Protein AF-0000000065910113 (afdb_homodimer)

pLDDT: mean 93.14, std 10.07, range [39.62, 98.88]

Radius of gyration: 25.5 Å; Cα contacts (8 Å, |Δi|>4): 1098; chains: 2; bounding box: 51×85×48 Å

Nearest PDB structures (foldseek):
  3lnl-assembly1_A  TM=8.490E-01  e=5.528E-24  Staphylococcus aureus subsp. aureus N315
  2gx8-assembly1_B  TM=8.467E-01  e=4.457E-21  Bacillus cereus ATCC 14579
  2gx8-assembly1_C-2  TM=8.387E-01  e=1.248E-20  Bacillus cereus ATCC 14579
  2fyw-assembly1_A  TM=8.613E-01  e=2.881E-20  Streptococcus pneumoniae TIGR4
  3wse-assembly1_A  TM=8.024E-01  e=9.922E-19  Methanocaldococcus jannaschii DSM 2661

InterPro domains:
  IPR002678 DUF34/NIF3 [PF01784] (7-249)
  IPR002678 DUF34/NIF3 [PTHR13799] (7-249)
  IPR036069 DUF34/NIF3 superfamily [SSF102705] (7-246)

Organism: Ureaplasma parvum serovar 3 (strain ATCC 700970) (NCBI:txid273119)

Solvent-accessible surface area (backbone atoms only — not comparable to full-atom values): 28229 Å² total; per-residue (Å²): 126,64,91,83,68,43,34,65,64,57,54,48,57,60,52,35,73,66,30,40,67,85,59,28,55,87,90,56,66,66,44,80,39,67,74,66,85,44,66,58,66,16,36,26,28,22,41,53,85,44,71,69,45,53,50,49,19,59,74,62,54,22,37,30,39,40,22,31,47,58,85,58,48,82,86,60,70,47,96,83,52,94,71,80,60,57,61,69,57,52,49,52,37,58,74,62,55,33,20,37,36,23,44,32,52,14,29,31,42,25,89,76,11,49,18,44,49,52,40,55,74,71,59,44,39,82,73,41,69,38,87,91,43,45,44,36,22,36,27,27,48,92,58,58,42,33,66,70,56,53,49,52,49,49,31,63,78,41,66,26,93,43,32,40,32,41,76,80,61,90,51,51,67,54,35,38,39,36,34,29,21,65,40,74,33,65,92,48,43,66,60,48,38,70,75,64,64,43,55,31,38,38,25,11,61,75,42,66,66,53,52,53,50,29,57,76,70,67,49,33,39,34,28,47,33,52,65,38,58,46,56,54,35,57,52,52,50,52,54,46,24,64,74,68,74,46,59,87,45,58,43,80,43,78,81,78,76,71,68,46,78,88,128,64,88,84,67,42,34,65,65,56,54,48,57,59,53,34,74,66,30,40,66,85,60,29,54,87,90,57,65,66,44,80,40,66,75,67,86,43,68,56,66,15,38,26,28,21,39,54,84,44,70,68,45,54,50,49,20,59,75,64,55,21,37,30,39,40,22,31,46,58,84,57,48,83,86,60,70,46,96,84,53,94,70,80,60,57,61,69,58,52,50,52,38,57,76,64,54,32,19,36,36,22,45,31,53,14,29,32,41,23,89,77,10,50,18,44,49,51,41,55,74,70,59,45,37,82,72,43,66,38,87,90,43,45,46,36,23,35,27,26,49,89,58,57,41,30,66,68,56,53,49,52,49,48,31,63,77,43,66,26,93,44,32,39,31,42,76,77,61,88,52,49,68,55,37,38,41,36,34,27,21,65,40,74,34,68,90,49,42,66,61,49,37,70,75,62,62,44,55,31,39,38,26,11,59,73,43,67,68,53,53,52,49,29,56,77,69,66,49,32,40,35,29,46,32,50,65,37,56,45,54,54,35,56,53,52,50,52,55,46,24,63,73,68,73,45,61,87,45,60,41,80,43,79,80,79,78,72,66,46,78,87

Secondary structure (DSSP, 8-state):
--GGG-BHHHHHHHHHTTS-GGGS-TTS--EEES----B---EEEESS--HHHHHHHHHTT--EEEESS----GGG--SS------HHHHHHHHHTT-EEEE-SHHHHHSTTSHHHHHHHHHT-EEEEE-SS-TT-EEEEEEEEE-HHHHHHHHHHHHT-S--EE---SSGGG-EEEEEE--SS-GGGHHHHHHHH--SEEEE----HHHHHHHHHTT--EEE--GGGGGHHHHHHHHHHHHHHSS-TTEEE-------EE-/--GGG-BHHHHHHHHHTTS-GGGS-TTS--EEES----B---EEEESS--HHHHHHHHHTT--EEEESS----GGG--SS------HHHHHHHHHTT-EEEE-SHHHHHSTTSHHHHHHHHHT-EEEEE-SS-TT-EEEEEEEEE-HHHHHHHHHHHHT-S--EE---SSGGG-EEEEEE--SS-GGGHHHHHHHH--SEEEE----HHHHHHHHHTT--EEE--GGGGGHHHHHHHHHHHHHHSS-TTEEE-------EE-

Structure (mmCIF, N/CA/C/O backbone):
data_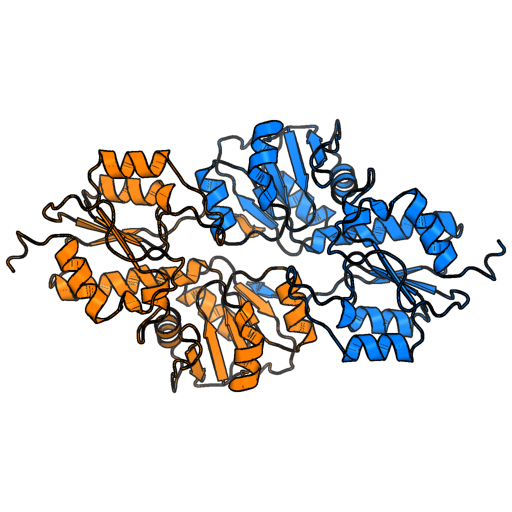AF-0000000065910113-model_v1
#
loop_
_entity.id
_entity.type
_entity.pdbx_description
1 polymer 'GTP cyclohydrolase 1 type 2 homolog'
#
loop_
_atom_site.group_PDB
_atom_site.id
_atom_site.type_symbol
_atom_site.label_atom_id
_atom_site.label_alt_id
_atom_site.label_comp_id
_atom_site.label_asym_id
_atom_site.label_entity_id
_atom_site.label_seq_id
_atom_site.pdbx_PDB_ins_code
_atom_site.Cartn_x
_atom_site.Cartn_y
_atom_site.Cartn_z
_atom_site.occupancy
_atom_site.B_iso_or_equiv
_atom_site.auth_seq_id
_atom_site.auth_comp_id
_atom_site.auth_asym_id
_atom_site.auth_atom_id
_atom_site.pdbx_PDB_model_num
ATOM 1 N N . MET A 1 1 ? -0.15 43.719 14.203 1 39.62 1 MET A N 1
ATOM 2 C CA . MET A 1 1 ? -1.562 43.5 13.891 1 39.62 1 MET A CA 1
ATOM 3 C C . MET A 1 1 ? -2.338 43.062 15.117 1 39.62 1 MET A C 1
ATOM 5 O O . MET A 1 1 ? -1.87 42.188 15.859 1 39.62 1 MET A O 1
ATOM 9 N N . LYS A 1 2 ? -3.107 43.781 15.656 1 47.75 2 LYS A N 1
ATOM 10 C CA . LYS A 1 2 ? -3.869 43.438 16.859 1 47.75 2 LYS A CA 1
ATOM 11 C C . LYS A 1 2 ? -4.516 42.062 16.719 1 47.75 2 LYS A C 1
ATOM 13 O O . LYS A 1 2 ? -4.969 41.688 15.633 1 47.75 2 LYS A O 1
ATOM 18 N N . LYS A 1 3 ? -4.246 41.062 17.719 1 56.72 3 LYS A N 1
ATOM 19 C CA . LYS A 1 3 ? -4.793 39.719 17.75 1 56.72 3 LYS A CA 1
ATOM 20 C C . LYS A 1 3 ? -6.191 39.656 17.141 1 56.72 3 LYS A C 1
ATOM 22 O O . LYS A 1 3 ? -6.582 38.656 16.547 1 56.72 3 LYS A O 1
ATOM 27 N N . MET A 1 4 ? -6.82 40.938 17.016 1 66.44 4 MET A N 1
ATOM 28 C CA . MET A 1 4 ? -8.266 41.062 16.844 1 66.44 4 MET A CA 1
ATOM 29 C C . MET A 1 4 ? -8.641 41.125 15.367 1 66.44 4 MET A C 1
ATOM 31 O O . MET A 1 4 ? -9.797 40.938 15 1 66.44 4 MET A O 1
ATOM 35 N N . ASP A 1 5 ? -7.598 41.156 14.352 1 87.88 5 ASP A N 1
ATOM 36 C CA . ASP A 1 5 ? -8.031 41.312 12.969 1 87.88 5 ASP A CA 1
ATOM 37 C C . ASP A 1 5 ? -7.277 40.375 12.031 1 87.88 5 ASP A C 1
ATOM 39 O O . ASP A 1 5 ? -7.09 40.688 10.859 1 87.88 5 ASP A O 1
ATOM 43 N N . ILE A 1 6 ? -6.914 39.25 12.562 1 96.12 6 ILE A N 1
ATOM 44 C CA . ILE A 1 6 ? -6.121 38.344 11.766 1 96.12 6 ILE A CA 1
ATOM 45 C C . ILE A 1 6 ? -7.027 37.562 10.805 1 96.12 6 ILE A C 1
ATOM 47 O O . ILE A 1 6 ? -8.055 37.031 11.219 1 96.12 6 ILE A O 1
ATOM 51 N N . LYS A 1 7 ? -6.586 37.531 9.484 1 97.94 7 LYS A N 1
ATOM 52 C CA . LYS A 1 7 ? -7.309 36.781 8.461 1 97.94 7 LYS A CA 1
ATOM 53 C C . LYS A 1 7 ? -6.52 35.531 8.023 1 97.94 7 LYS A C 1
ATOM 55 O O . LYS A 1 7 ? -5.344 35.406 8.359 1 97.94 7 LYS A O 1
ATOM 60 N N . ALA A 1 8 ? -7.207 34.656 7.262 1 98.44 8 ALA A N 1
ATOM 61 C CA . ALA A 1 8 ? -6.555 33.438 6.789 1 98.44 8 ALA A CA 1
ATOM 62 C C . ALA A 1 8 ? -5.328 33.781 5.945 1 98.44 8 ALA A C 1
ATOM 64 O O . ALA A 1 8 ? -4.301 33.094 6.043 1 98.44 8 ALA A O 1
ATOM 65 N N . GLN A 1 9 ? -5.426 34.812 5.184 1 98.25 9 GLN A N 1
ATOM 66 C CA . GLN A 1 9 ? -4.32 35.219 4.324 1 98.25 9 GLN A CA 1
ATOM 67 C C . GLN A 1 9 ? -3.098 35.625 5.148 1 98.25 9 GLN A C 1
ATOM 69 O O . GLN A 1 9 ? -1.96 35.375 4.738 1 98.25 9 GLN A O 1
ATOM 74 N N . ASP A 1 10 ? -3.332 36.219 6.203 1 98.06 10 ASP A N 1
ATOM 75 C CA . ASP A 1 10 ? -2.234 36.625 7.086 1 98.06 10 ASP A CA 1
ATOM 76 C C . ASP A 1 10 ? -1.493 35.375 7.605 1 98.06 10 ASP A C 1
ATOM 78 O O . ASP A 1 10 ? -0.262 35.375 7.66 1 98.06 10 ASP A O 1
ATOM 82 N N . ILE A 1 11 ? -2.262 34.406 7.992 1 98.31 11 ILE A N 1
ATOM 83 C CA . ILE A 1 11 ? -1.695 33.156 8.5 1 98.31 11 ILE A CA 1
ATOM 84 C C . ILE A 1 11 ? -0.92 32.438 7.395 1 98.31 11 ILE A C 1
ATOM 86 O O . ILE A 1 11 ? 0.2 31.984 7.613 1 98.31 11 ILE A O 1
ATOM 90 N N . LEU A 1 12 ? -1.482 32.438 6.219 1 98.69 12 LEU A N 1
ATOM 91 C CA . LEU A 1 12 ? -0.793 31.859 5.082 1 98.69 12 LEU A CA 1
ATOM 92 C C . LEU A 1 12 ? 0.524 32.562 4.801 1 98.69 12 LEU A C 1
ATOM 94 O O . LEU A 1 12 ? 1.55 31.922 4.57 1 98.69 12 LEU A O 1
ATOM 98 N N . ASN A 1 13 ? 0.485 33.875 4.809 1 98.12 13 ASN A N 1
ATOM 99 C CA . ASN A 1 13 ? 1.687 34.656 4.562 1 98.12 13 ASN A CA 1
ATOM 100 C C . ASN A 1 13 ? 2.785 34.344 5.57 1 98.12 13 ASN A C 1
ATOM 102 O O . ASN A 1 13 ? 3.959 34.25 5.207 1 98.12 13 ASN A O 1
ATOM 106 N N . PHE A 1 14 ? 2.385 34.188 6.73 1 98.19 14 PHE A N 1
ATOM 107 C CA . PHE A 1 14 ? 3.342 33.844 7.777 1 98.19 14 PHE A CA 1
ATOM 108 C C . PHE A 1 14 ? 3.951 32.469 7.531 1 98.19 14 PHE A C 1
ATOM 110 O O . PHE A 1 14 ? 5.176 32.312 7.555 1 98.19 14 PHE A O 1
ATOM 117 N N . LEU A 1 15 ? 3.131 31.469 7.27 1 98.56 15 LEU A N 1
ATOM 118 C CA . LEU A 1 15 ? 3.578 30.094 7.102 1 98.56 15 LEU A CA 1
ATOM 119 C C . LEU A 1 15 ? 4.441 29.953 5.855 1 98.56 15 LEU A C 1
ATOM 121 O O . LEU A 1 15 ? 5.402 29.172 5.844 1 98.56 15 LEU A O 1
ATOM 125 N N . THR A 1 16 ? 4.164 30.688 4.82 1 97.75 16 THR A N 1
ATOM 126 C CA . THR A 1 16 ? 4.816 30.484 3.531 1 97.75 16 THR A CA 1
ATOM 127 C C . THR A 1 16 ? 6.199 31.141 3.518 1 97.75 16 THR A C 1
ATOM 129 O O . THR A 1 16 ? 6.977 30.922 2.582 1 97.75 16 THR A O 1
ATOM 132 N N . LYS A 1 17 ? 6.516 31.891 4.492 1 97.12 17 LYS A N 1
ATOM 133 C CA . LYS A 1 17 ? 7.902 32.312 4.66 1 97.12 17 LYS A CA 1
ATOM 134 C C . LYS A 1 17 ? 8.82 31.109 4.855 1 97.12 17 LYS A C 1
ATOM 136 O O . LYS A 1 17 ? 9.961 31.109 4.387 1 97.12 17 LYS A O 1
ATOM 141 N N . LYS A 1 18 ? 8.297 30.094 5.484 1 97 18 LYS A N 1
ATOM 142 C CA . LYS A 1 18 ? 9.07 28.875 5.734 1 97 18 LYS A CA 1
ATOM 143 C C . LYS A 1 18 ? 8.719 27.781 4.727 1 97 18 LYS A C 1
ATOM 145 O O . LYS A 1 18 ? 9.57 26.969 4.375 1 97 18 LYS A O 1
ATOM 150 N N . TYR A 1 19 ? 7.523 27.812 4.352 1 98.12 19 TYR A N 1
ATOM 151 C CA . TYR A 1 19 ? 7.031 26.781 3.436 1 98.12 19 TYR A CA 1
ATOM 152 C C . TYR A 1 19 ? 6.582 27.406 2.117 1 98.12 19 TYR A C 1
ATOM 154 O O . TYR A 1 19 ? 5.383 27.594 1.888 1 98.12 19 TYR A O 1
ATOM 162 N N . ASP A 1 20 ? 7.508 27.578 1.264 1 97.38 20 ASP A N 1
ATOM 163 C CA . ASP A 1 20 ? 7.34 28.281 -0.005 1 97.38 20 ASP A CA 1
ATOM 164 C C . ASP A 1 20 ? 6.438 27.5 -0.955 1 97.38 20 ASP A C 1
ATOM 166 O O . ASP A 1 20 ? 6.766 26.391 -1.348 1 97.38 20 ASP A O 1
ATOM 170 N N . LEU A 1 21 ? 5.371 28.141 -1.364 1 97.81 21 LEU A N 1
ATOM 171 C CA . LEU A 1 21 ? 4.391 27.469 -2.207 1 97.81 21 LEU A CA 1
ATOM 172 C C . LEU A 1 21 ? 4.977 27.156 -3.576 1 97.81 21 LEU A C 1
ATOM 174 O O . LEU A 1 21 ? 4.516 26.234 -4.25 1 97.81 21 LEU A O 1
ATOM 178 N N . SER A 1 22 ? 6.004 27.828 -3.988 1 96.69 22 SER A N 1
ATOM 179 C CA . SER A 1 22 ? 6.609 27.625 -5.301 1 96.69 22 SER A CA 1
ATOM 180 C C . SER A 1 22 ? 7.355 26.297 -5.371 1 96.69 22 SER A C 1
ATOM 182 O O . SER A 1 22 ? 7.691 25.828 -6.461 1 96.69 22 SER A O 1
ATOM 184 N N . LYS A 1 23 ? 7.609 25.672 -4.262 1 96 23 LYS A N 1
ATOM 185 C CA . LYS A 1 23 ? 8.336 24.406 -4.215 1 96 23 LYS A CA 1
ATOM 186 C C . LYS A 1 23 ? 7.387 23.234 -4.367 1 96 23 LYS A C 1
ATOM 188 O O . LYS A 1 23 ? 7.828 22.078 -4.453 1 96 23 LYS A O 1
ATOM 193 N N . ALA A 1 24 ? 6.102 23.562 -4.418 1 96.31 24 ALA A N 1
ATOM 194 C CA . ALA A 1 24 ? 5.102 22.5 -4.504 1 96.31 24 ALA A CA 1
ATOM 195 C C . ALA A 1 24 ? 5.109 21.844 -5.883 1 96.31 24 ALA A C 1
ATOM 197 O O . ALA A 1 24 ? 5.492 22.469 -6.871 1 96.31 24 ALA A O 1
ATOM 198 N N . GLU A 1 25 ? 4.727 20.578 -5.914 1 93.94 25 GLU A N 1
ATOM 199 C CA . GLU A 1 25 ? 4.512 19.938 -7.211 1 93.94 25 GLU A CA 1
ATOM 200 C C . GLU A 1 25 ? 3.404 20.641 -7.992 1 93.94 25 GLU A C 1
ATOM 202 O O . GLU A 1 25 ? 2.414 21.078 -7.41 1 93.94 25 GLU A O 1
ATOM 207 N N . ALA A 1 26 ? 3.453 20.547 -9.297 1 90.81 26 ALA A N 1
ATOM 208 C CA . ALA A 1 26 ? 2.539 21.281 -10.172 1 90.81 26 ALA A CA 1
ATOM 209 C C . ALA A 1 26 ? 1.121 20.719 -10.07 1 90.81 26 ALA A C 1
ATOM 211 O O . ALA A 1 26 ? 0.145 21.469 -10.156 1 90.81 26 ALA A O 1
ATOM 212 N N . TRP A 1 27 ? 0.998 19.438 -9.844 1 88.5 27 TRP A N 1
ATOM 213 C CA . TRP A 1 27 ? -0.311 18.797 -9.836 1 88.5 27 TRP A CA 1
ATOM 214 C C . TRP A 1 27 ? -1.017 19.016 -8.5 1 88.5 27 TRP A C 1
ATOM 216 O O . TRP A 1 27 ? -2.223 18.797 -8.383 1 88.5 27 TRP A O 1
ATOM 226 N N . ASP A 1 28 ? -0.278 19.484 -7.539 1 92.75 28 ASP A N 1
ATOM 227 C CA . ASP A 1 28 ? -0.718 19.484 -6.148 1 92.75 28 ASP A CA 1
ATOM 228 C C . ASP A 1 28 ? -1.526 20.734 -5.824 1 92.75 28 ASP A C 1
ATOM 230 O O . ASP A 1 28 ? -1.527 21.703 -6.598 1 92.75 28 ASP A O 1
ATOM 234 N N . LYS A 1 29 ? -2.252 20.672 -4.758 1 93.88 29 LYS A N 1
ATOM 235 C CA . LYS A 1 29 ? -3.094 21.781 -4.301 1 93.88 29 LYS A CA 1
ATOM 236 C C . LYS A 1 29 ? -2.592 22.328 -2.969 1 93.88 29 LYS A C 1
ATOM 238 O O . LYS A 1 29 ? -2.904 21.797 -1.907 1 93.88 29 LYS A O 1
ATOM 243 N N . ASN A 1 30 ? -1.844 23.406 -3.027 1 97.44 30 ASN A N 1
ATOM 244 C CA . ASN A 1 30 ? -1.301 24.109 -1.873 1 97.44 30 ASN A CA 1
ATOM 245 C C . ASN A 1 30 ? -1.806 25.547 -1.81 1 97.44 30 ASN A C 1
ATOM 247 O O . ASN A 1 30 ? -1.97 26.203 -2.842 1 97.44 30 ASN A O 1
ATOM 251 N N . GLY A 1 31 ? -2.025 26.062 -0.597 1 98.12 31 GLY A N 1
ATOM 252 C CA . GLY A 1 31 ? -2.418 27.453 -0.465 1 98.12 31 GLY A CA 1
ATOM 253 C C . GLY A 1 31 ? -3.762 27.641 0.215 1 98.12 31 GLY A C 1
ATOM 254 O O . GLY A 1 31 ? -4.16 26.812 1.045 1 98.12 31 GLY A O 1
ATOM 255 N N . LEU A 1 32 ? -4.316 28.812 -0.041 1 98.56 32 LEU A N 1
ATOM 256 C CA . LEU A 1 32 ? -5.559 29.219 0.597 1 98.56 32 LEU A CA 1
ATOM 257 C C . LEU A 1 32 ? -6.754 28.938 -0.306 1 98.56 32 LEU A C 1
ATOM 259 O O . LEU A 1 32 ? -6.75 29.297 -1.484 1 98.56 32 LEU A O 1
ATOM 263 N N . PHE A 1 33 ? -7.738 28.25 0.232 1 97.94 33 PHE A N 1
ATOM 264 C CA . PHE A 1 33 ? -8.945 27.891 -0.502 1 97.94 33 PHE A CA 1
ATOM 265 C C . PHE A 1 33 ? -10.188 28.219 0.313 1 97.94 33 PHE A C 1
ATOM 267 O O . PHE A 1 33 ? -10.148 28.234 1.545 1 97.94 33 PHE A O 1
ATOM 274 N N . PHE A 1 34 ? -11.297 28.453 -0.347 1 97.44 34 PHE A N 1
ATOM 275 C CA . PHE A 1 34 ? -12.562 28.828 0.275 1 97.44 34 PHE A CA 1
ATOM 276 C C . PHE A 1 34 ? -12.375 30 1.235 1 97.44 34 PHE A C 1
ATOM 278 O O . PHE A 1 34 ? -12.836 29.953 2.379 1 97.44 34 PHE A O 1
ATOM 285 N N . ASP A 1 35 ? -11.656 30.969 0.778 1 97.38 35 ASP A N 1
ATOM 286 C CA . ASP A 1 35 ? -11.336 32.125 1.619 1 97.38 35 ASP A CA 1
ATOM 287 C C . ASP A 1 35 ? -12.586 32.969 1.89 1 97.38 35 ASP A C 1
ATOM 289 O O . ASP A 1 35 ? -13.117 33.594 0.98 1 97.38 35 ASP A O 1
ATOM 293 N N . GLU A 1 36 ? -12.953 33.031 3.104 1 94.44 36 GLU A N 1
ATOM 294 C CA . GLU A 1 36 ? -14.156 33.781 3.484 1 94.44 36 GLU A CA 1
ATOM 295 C C . GLU A 1 36 ? -13.828 35.219 3.873 1 94.44 36 GLU A C 1
ATOM 297 O O . GLU A 1 36 ? -14.727 36 4.191 1 94.44 36 GLU A O 1
ATOM 302 N N . GLN A 1 37 ? -12.648 35.531 3.91 1 95.38 37 GLN A N 1
ATOM 303 C CA . GLN A 1 37 ? -12.164 36.875 4.176 1 95.38 37 GLN A CA 1
ATOM 304 C C . GLN A 1 37 ? -12.672 37.406 5.52 1 95.38 37 GLN A C 1
ATOM 306 O O . GLN A 1 37 ? -13.031 38.562 5.648 1 95.38 37 GLN A O 1
ATOM 311 N N . GLN A 1 38 ? -12.789 36.5 6.441 1 95.69 38 GLN A N 1
ATOM 312 C CA . GLN A 1 38 ? -13.25 36.844 7.777 1 95.69 38 GLN A CA 1
ATOM 313 C C . GLN A 1 38 ? -12.109 36.781 8.789 1 95.69 38 GLN A C 1
ATOM 315 O O . GLN A 1 38 ? -11.055 36.219 8.508 1 95.69 38 GLN A O 1
ATOM 320 N N . THR A 1 39 ? -12.422 37.5 9.891 1 97.31 39 THR A N 1
ATOM 321 C CA . THR A 1 39 ? -11.5 37.344 11.016 1 97.31 39 THR A CA 1
ATOM 322 C C . THR A 1 39 ? -11.508 35.906 11.531 1 97.31 39 THR A C 1
ATOM 324 O O . THR A 1 39 ? -12.562 35.312 11.656 1 97.31 39 THR A O 1
ATOM 327 N N . ILE A 1 40 ? -10.281 35.438 11.82 1 97.88 40 ILE A N 1
ATOM 328 C CA . ILE A 1 40 ? -10.164 34.031 12.266 1 97.88 40 ILE A CA 1
ATOM 329 C C . ILE A 1 40 ? -10.422 33.969 13.766 1 97.88 40 ILE A C 1
ATOM 331 O O . ILE A 1 40 ? -9.758 34.625 14.555 1 97.88 40 ILE A O 1
ATOM 335 N N . ASN A 1 41 ? -11.391 33.125 14.148 1 96.69 41 ASN A N 1
ATOM 336 C CA . ASN A 1 41 ? -11.68 32.875 15.555 1 96.69 41 ASN A CA 1
ATOM 337 C C . ASN A 1 41 ? -10.734 31.812 16.125 1 96.69 41 ASN A C 1
ATOM 339 O O . ASN A 1 41 ? -10 32.094 17.078 1 96.69 41 ASN A O 1
ATOM 343 N N . ASN A 1 42 ? -10.82 30.656 15.625 1 98.12 42 ASN A N 1
ATOM 344 C CA . ASN A 1 42 ? -9.969 29.531 15.992 1 98.12 42 ASN A CA 1
ATOM 345 C C . ASN A 1 42 ? -9.469 28.781 14.766 1 98.12 42 ASN A C 1
ATOM 347 O O . ASN A 1 42 ? -10.031 28.906 13.68 1 98.12 42 ASN A O 1
ATOM 351 N N . VAL A 1 43 ? -8.391 28.094 14.984 1 98.69 43 VAL A N 1
ATOM 352 C CA . VAL A 1 43 ? -7.758 27.312 13.93 1 98.69 43 VAL A CA 1
ATOM 353 C C . VAL A 1 43 ? -7.797 25.828 14.289 1 98.69 43 VAL A C 1
ATOM 355 O O . VAL A 1 43 ? -7.523 25.453 15.43 1 98.69 43 VAL A O 1
ATOM 358 N N . GLN A 1 44 ? -8.25 25.016 13.336 1 98.69 44 GLN A N 1
ATOM 359 C CA . GLN A 1 44 ? -8.164 23.562 13.453 1 98.69 44 GLN A CA 1
ATOM 360 C C . GLN A 1 44 ? -7.051 23 12.57 1 98.69 44 GLN A C 1
ATOM 362 O O . GLN A 1 44 ? -7.031 23.25 11.359 1 98.69 44 GLN A O 1
ATOM 367 N N . ILE A 1 45 ? -6.07 22.297 13.172 1 98.81 45 ILE A N 1
ATOM 368 C CA . ILE A 1 45 ? -4.934 21.75 12.453 1 98.81 45 ILE A CA 1
ATOM 369 C C . ILE A 1 45 ? -5.09 20.234 12.32 1 98.81 45 ILE A C 1
ATOM 371 O O . ILE A 1 45 ? -5.383 19.547 13.305 1 98.81 45 ILE A O 1
ATOM 375 N N . ALA A 1 46 ? -4.879 19.719 11.094 1 98.12 46 ALA A N 1
ATOM 376 C CA . ALA A 1 46 ? -5.137 18.297 10.859 1 98.12 46 ALA A CA 1
ATOM 377 C C . ALA A 1 46 ? -4.223 17.75 9.773 1 98.12 46 ALA A C 1
ATOM 379 O O . ALA A 1 46 ? -3.621 18.516 9.016 1 98.12 46 ALA A O 1
ATOM 380 N N . LEU A 1 47 ? -4.07 16.422 9.719 1 97.5 47 LEU A N 1
ATOM 381 C CA . LEU A 1 47 ? -3.365 15.758 8.633 1 97.5 47 LEU A CA 1
ATOM 382 C C . LEU A 1 47 ? -4.234 15.688 7.379 1 97.5 47 LEU A C 1
ATOM 384 O O . LEU A 1 47 ? -3.793 16.062 6.293 1 97.5 47 LEU A O 1
ATOM 388 N N . ASP A 1 48 ? -5.438 15.273 7.543 1 96.38 48 ASP A N 1
ATOM 389 C CA . ASP A 1 48 ? -6.438 15.117 6.492 1 96.38 48 ASP A CA 1
ATOM 390 C C . ASP A 1 48 ? -7.711 15.891 6.82 1 96.38 48 ASP A C 1
ATOM 392 O O . ASP A 1 48 ? -8.023 16.109 7.992 1 96.38 48 ASP A O 1
ATOM 396 N N . ILE A 1 49 ? -8.398 16.266 5.773 1 96.56 49 ILE A N 1
ATOM 397 C CA . ILE A 1 49 ? -9.719 16.875 5.969 1 96.56 49 ILE A CA 1
ATOM 398 C C . ILE A 1 49 ? -10.797 15.805 5.836 1 96.56 49 ILE A C 1
ATOM 400 O O . ILE A 1 49 ? -11.133 15.383 4.727 1 96.56 49 ILE A O 1
ATOM 404 N N . THR A 1 50 ? -11.281 15.398 6.969 1 94.94 50 THR A N 1
ATOM 405 C CA . THR A 1 50 ? -12.336 14.391 7.039 1 94.94 50 THR A CA 1
ATOM 406 C C . THR A 1 50 ? -13.594 14.969 7.684 1 94.94 50 THR A C 1
ATOM 408 O O . THR A 1 50 ? -13.578 16.094 8.188 1 94.94 50 THR A O 1
ATOM 411 N N . ASP A 1 51 ? -14.656 14.172 7.656 1 93.62 51 ASP A N 1
ATOM 412 C CA . ASP A 1 51 ? -15.883 14.586 8.336 1 93.62 51 ASP A CA 1
ATOM 413 C C . ASP A 1 51 ? -15.625 14.875 9.812 1 93.62 51 ASP A C 1
ATOM 415 O O . ASP A 1 51 ? -16.109 15.875 10.352 1 93.62 51 ASP A O 1
ATOM 419 N N . ASP A 1 52 ? -14.867 14.016 10.445 1 94 52 ASP A N 1
ATOM 420 C CA . ASP A 1 52 ? -14.555 14.188 11.859 1 94 52 ASP A CA 1
ATOM 421 C C . ASP A 1 52 ? -13.805 15.492 12.109 1 94 52 ASP A C 1
ATOM 423 O O . ASP A 1 52 ? -14.102 16.203 13.062 1 94 52 ASP A O 1
ATOM 427 N N . VAL A 1 53 ? -12.898 15.828 11.273 1 96.88 53 VAL A N 1
ATOM 428 C CA . VAL A 1 53 ? -12.094 17.047 11.422 1 96.88 53 VAL A CA 1
ATOM 429 C C . VAL A 1 53 ? -12.977 18.266 11.25 1 96.88 53 VAL A C 1
ATOM 431 O O . VAL A 1 53 ? -12.859 19.234 12.008 1 96.88 53 VAL A O 1
ATOM 434 N N . VAL A 1 54 ? -13.82 18.25 10.258 1 97.56 54 VAL A N 1
ATOM 435 C CA . VAL A 1 54 ? -14.711 19.375 10.016 1 97.56 54 VAL A CA 1
ATOM 436 C C . VAL A 1 54 ? -15.68 19.516 11.188 1 97.56 54 VAL A C 1
ATOM 438 O O . VAL A 1 54 ? -15.953 20.641 11.641 1 97.56 54 VAL A O 1
ATOM 441 N N . ASN A 1 55 ? -16.203 18.375 11.656 1 96.94 55 ASN A N 1
ATOM 442 C CA . ASN A 1 55 ? -17.047 18.422 12.844 1 96.94 55 ASN A CA 1
ATOM 443 C C . ASN A 1 55 ? -16.328 19.016 14.039 1 96.94 55 ASN A C 1
ATOM 445 O O . ASN A 1 55 ? -16.891 19.828 14.773 1 96.94 55 ASN A O 1
ATOM 449 N N . ASP A 1 56 ? -15.07 18.625 14.242 1 97.25 56 ASP A N 1
ATOM 450 C CA . ASP A 1 56 ? -14.25 19.219 15.305 1 97.25 56 ASP A CA 1
ATOM 451 C C . ASP A 1 56 ? -14.133 20.719 15.141 1 97.25 56 ASP A C 1
ATOM 453 O O . ASP A 1 56 ? -14.25 21.469 16.125 1 97.25 56 ASP A O 1
ATOM 457 N N . ALA A 1 57 ? -13.859 21.125 13.93 1 98.25 57 ALA A N 1
ATOM 458 C CA . ALA A 1 57 ? -13.719 22.547 13.656 1 98.25 57 ALA A CA 1
ATOM 459 C C . ALA A 1 57 ? -14.984 23.312 14.031 1 98.25 57 ALA A C 1
ATOM 461 O O . ALA A 1 57 ? -14.914 24.359 14.688 1 98.25 57 ALA A O 1
ATOM 462 N N . ILE A 1 58 ? -16.109 22.75 13.641 1 98.25 58 ILE A N 1
ATOM 463 C CA . ILE A 1 58 ? -17.391 23.375 13.922 1 98.25 58 ILE A CA 1
ATOM 464 C C . ILE A 1 58 ? -17.594 23.453 15.438 1 98.25 58 ILE A C 1
ATOM 466 O O . ILE A 1 58 ? -17.953 24.5 15.969 1 98.25 58 ILE A O 1
ATOM 470 N N . LEU A 1 59 ? -17.328 22.375 16.109 1 97.88 59 LEU A N 1
ATOM 471 C CA . LEU A 1 59 ? -17.516 22.297 17.547 1 97.88 59 LEU A CA 1
ATOM 472 C C . LEU A 1 59 ? -16.625 23.281 18.281 1 97.88 59 LEU A C 1
ATOM 474 O O . LEU A 1 59 ? -17.016 23.844 19.297 1 97.88 59 LEU A O 1
ATOM 478 N N . ASN A 1 60 ? -15.453 23.547 17.766 1 98.06 60 ASN A N 1
ATOM 479 C CA . ASN A 1 60 ? -14.461 24.406 18.406 1 98.06 60 ASN A CA 1
ATOM 480 C C . ASN A 1 60 ? -14.555 25.844 17.891 1 98.06 60 ASN A C 1
ATOM 482 O O . ASN A 1 60 ? -13.688 26.672 18.172 1 98.06 60 ASN A O 1
ATOM 486 N N . ASN A 1 61 ? -15.547 26.109 17.094 1 98.06 61 ASN A N 1
ATOM 487 C CA . ASN A 1 61 ? -15.742 27.422 16.5 1 98.06 61 ASN A CA 1
ATOM 488 C C . ASN A 1 61 ? -14.516 27.875 15.703 1 98.06 61 ASN A C 1
ATOM 490 O O . ASN A 1 61 ? -14.102 29.016 15.797 1 98.06 61 ASN A O 1
ATOM 494 N N . ALA A 1 62 ? -13.906 26.891 15.102 1 98.56 62 ALA A N 1
ATOM 495 C CA . ALA A 1 62 ? -12.781 27.172 14.203 1 98.56 62 ALA A CA 1
ATOM 496 C C . ALA A 1 62 ? -13.273 27.5 12.797 1 98.56 62 ALA A C 1
ATOM 498 O O . ALA A 1 62 ? -13.969 26.703 12.172 1 98.56 62 ALA A O 1
ATOM 499 N N . ASN A 1 63 ? -12.898 28.688 12.336 1 98.62 63 ASN A N 1
ATOM 500 C CA . ASN A 1 63 ? -13.305 29.062 10.984 1 98.62 63 ASN A CA 1
ATOM 501 C C . ASN A 1 63 ? -12.133 29.031 10.008 1 98.62 63 ASN A C 1
ATOM 503 O O . ASN A 1 63 ? -12.195 29.641 8.938 1 98.62 63 ASN A O 1
ATOM 507 N N . LEU A 1 64 ? -11.047 28.266 10.359 1 98.81 64 LEU A N 1
ATOM 508 C CA . LEU A 1 64 ? -9.906 27.922 9.516 1 98.81 64 LEU A CA 1
ATOM 509 C C . LEU A 1 64 ? -9.414 26.516 9.82 1 98.81 64 LEU A C 1
ATOM 511 O O . LEU A 1 64 ? -9.188 26.156 10.977 1 98.81 64 LEU A O 1
ATOM 515 N N . ILE A 1 65 ? -9.328 25.688 8.781 1 98.81 65 ILE A N 1
ATOM 516 C CA . ILE A 1 65 ? -8.648 24.406 8.883 1 98.81 65 ILE A CA 1
ATOM 517 C C . ILE A 1 65 ? -7.332 24.453 8.109 1 98.81 65 ILE A C 1
ATOM 519 O O . ILE A 1 65 ? -7.297 24.891 6.957 1 98.81 65 ILE A O 1
ATOM 523 N N . ILE A 1 66 ? -6.254 24.094 8.758 1 98.88 66 ILE A N 1
ATOM 524 C CA . ILE A 1 66 ? -4.961 23.906 8.109 1 98.88 66 ILE A CA 1
ATOM 525 C C . ILE A 1 66 ? -4.621 22.422 8.055 1 98.88 66 ILE A C 1
ATOM 527 O O . ILE A 1 66 ? -4.562 21.75 9.086 1 98.88 66 ILE A O 1
ATOM 531 N N . SER A 1 67 ? -4.445 21.922 6.852 1 98.62 67 SER A N 1
ATOM 532 C CA . SER A 1 67 ? -4.176 20.5 6.699 1 98.62 67 SER A CA 1
ATOM 533 C C . SER A 1 67 ? -2.926 20.25 5.859 1 98.62 67 SER A C 1
ATOM 535 O O . SER A 1 67 ? -2.535 21.109 5.062 1 98.62 67 SER A O 1
ATOM 537 N N . HIS A 1 68 ? -2.338 19.047 6.07 1 98.38 68 HIS A N 1
ATOM 538 C CA . HIS A 1 68 ? -1.247 18.609 5.203 1 98.38 68 HIS A CA 1
ATOM 539 C C . HIS A 1 68 ? -1.771 18.141 3.85 1 98.38 68 HIS A C 1
ATOM 541 O O . HIS A 1 68 ? -1.431 18.719 2.814 1 98.38 68 HIS A O 1
ATOM 547 N N . HIS A 1 69 ? -2.6 17.094 3.91 1 96.81 69 HIS A N 1
ATOM 548 C CA . HIS A 1 69 ? -3.184 16.609 2.666 1 96.81 69 HIS A CA 1
ATOM 549 C C . HIS A 1 69 ? -4.32 17.516 2.197 1 96.81 69 HIS A C 1
ATOM 551 O O . HIS A 1 69 ? -5.156 17.938 2.998 1 96.81 69 HIS A O 1
ATOM 557 N N . PRO A 1 70 ? -4.395 17.766 0.939 1 96.5 70 PRO A N 1
ATOM 558 C CA . PRO A 1 70 ? -5.402 18.703 0.424 1 96.5 70 PRO A CA 1
ATOM 559 C C . PRO A 1 70 ? -6.766 18.047 0.219 1 96.5 70 PRO A C 1
ATOM 561 O O . PRO A 1 70 ? -6.852 16.828 0.089 1 96.5 70 PRO A O 1
ATOM 564 N N . LEU A 1 71 ? -7.75 18.906 0.277 1 95.44 71 LEU A N 1
ATOM 565 C CA . LEU A 1 71 ? -9.086 18.547 -0.192 1 95.44 71 LEU A CA 1
ATOM 566 C C . LEU A 1 71 ? -9.258 18.891 -1.668 1 95.44 71 LEU A C 1
ATOM 568 O O . LEU A 1 71 ? -9.305 20.062 -2.033 1 95.44 71 LEU A O 1
ATOM 572 N N . PHE A 1 72 ? -9.367 17.891 -2.473 1 92.5 72 PHE A N 1
ATOM 573 C CA . PHE A 1 72 ? -9.523 18.125 -3.902 1 92.5 72 PHE A CA 1
ATOM 574 C C . PHE A 1 72 ? -11 18.328 -4.258 1 92.5 72 PHE A C 1
ATOM 576 O O . PHE A 1 72 ? -11.875 17.781 -3.592 1 92.5 72 PHE A O 1
ATOM 583 N N . THR A 1 73 ? -11.18 19.156 -5.289 1 91.56 73 THR A N 1
ATOM 584 C CA . THR A 1 73 ? -12.523 19.422 -5.801 1 91.56 73 THR A CA 1
ATOM 585 C C . THR A 1 73 ? -12.617 19.047 -7.277 1 91.56 73 THR A C 1
ATOM 587 O O . THR A 1 73 ? -11.633 18.625 -7.887 1 91.56 73 THR A O 1
ATOM 590 N N . ASN A 1 74 ? -13.781 19.156 -7.777 1 86.31 74 ASN A N 1
ATOM 591 C CA . ASN A 1 74 ? -14.008 18.859 -9.188 1 86.31 74 ASN A CA 1
ATOM 592 C C . ASN A 1 74 ? -13.156 19.75 -10.094 1 86.31 74 ASN A C 1
ATOM 594 O O . ASN A 1 74 ? -12.875 19.391 -11.234 1 86.31 74 ASN A O 1
ATOM 598 N N . GLN A 1 75 ? -12.719 20.781 -9.594 1 84.25 75 GLN A N 1
ATOM 599 C CA . GLN A 1 75 ? -11.938 21.734 -10.367 1 84.25 75 GLN A CA 1
ATOM 600 C C . GLN A 1 75 ? -10.477 21.297 -10.477 1 84.25 75 GLN A C 1
ATOM 602 O O . GLN A 1 75 ? -9.719 21.828 -11.289 1 84.25 75 GLN A O 1
ATOM 607 N N . ASP A 1 76 ? -10.219 20.266 -9.703 1 83.5 76 ASP A N 1
ATOM 608 C CA . ASP A 1 76 ? -8.82 19.844 -9.641 1 83.5 76 ASP A CA 1
ATOM 609 C C . ASP A 1 76 ? -8.578 18.609 -10.508 1 83.5 76 ASP A C 1
ATOM 611 O O . ASP A 1 76 ? -7.48 18.062 -10.516 1 83.5 76 ASP A O 1
ATOM 615 N N . SER A 1 77 ? -9.656 18.141 -11.125 1 70.44 77 SER A N 1
ATOM 616 C CA . SER A 1 77 ? -9.516 16.906 -11.891 1 70.44 77 SER A CA 1
ATOM 617 C C . SER A 1 77 ? -8.422 17.031 -12.945 1 70.44 77 SER A C 1
ATOM 619 O O . SER A 1 77 ? -8.328 18.047 -13.633 1 70.44 77 SER A O 1
ATOM 621 N N . ASN A 1 78 ? -7.465 16.172 -12.812 1 68 78 ASN A N 1
ATOM 622 C CA . ASN A 1 78 ? -6.441 16.094 -13.852 1 68 78 ASN A CA 1
ATOM 623 C C . ASN A 1 78 ? -6.059 14.648 -14.148 1 68 78 ASN A C 1
ATOM 625 O O . ASN A 1 78 ? -6.504 13.727 -13.461 1 68 78 ASN A O 1
ATOM 629 N N . ASP A 1 79 ? -5.48 14.445 -15.281 1 59.34 79 ASP A N 1
ATOM 630 C CA . ASP A 1 79 ? -5.145 13.125 -15.812 1 59.34 79 ASP A CA 1
ATOM 631 C C . ASP A 1 79 ? -4.18 12.391 -14.883 1 59.34 79 ASP A C 1
ATOM 633 O O . ASP A 1 79 ? -4.07 11.164 -14.945 1 59.34 79 ASP A O 1
ATOM 637 N N . GLU A 1 80 ? -3.586 13.094 -14.023 1 53.62 80 GLU A N 1
ATOM 638 C CA . GLU A 1 80 ? -2.484 12.484 -13.281 1 53.62 80 GLU A CA 1
ATOM 639 C C . GLU A 1 80 ? -2.988 11.789 -12.023 1 53.62 80 GLU A C 1
ATOM 641 O O . GLU A 1 80 ? -2.479 10.727 -11.648 1 53.62 80 GLU A O 1
ATOM 646 N N . VAL A 1 81 ? -3.973 12.516 -11.453 1 59.38 81 VAL A N 1
ATOM 647 C CA . VAL A 1 81 ? -4.34 11.914 -10.172 1 59.38 81 VAL A CA 1
ATOM 648 C C . VAL A 1 81 ? -5.859 11.781 -10.086 1 59.38 81 VAL A C 1
ATOM 650 O O . VAL A 1 81 ? -6.59 12.742 -10.344 1 59.38 81 VAL A O 1
ATOM 653 N N . ASN A 1 82 ? -6.293 10.531 -9.922 1 67.44 82 ASN A N 1
ATOM 654 C CA . ASN A 1 82 ? -7.703 10.289 -9.633 1 67.44 82 ASN A CA 1
ATOM 655 C C . ASN A 1 82 ? -7.984 10.344 -8.133 1 67.44 82 ASN A C 1
ATOM 657 O O . ASN A 1 82 ? -7.535 9.477 -7.383 1 67.44 82 ASN A O 1
ATOM 661 N N . TYR A 1 83 ? -8.414 11.578 -7.715 1 79.69 83 TYR A N 1
ATOM 662 C CA . TYR A 1 83 ? -8.719 11.75 -6.301 1 79.69 83 TYR A CA 1
ATOM 663 C C . TYR A 1 83 ? -10.227 11.695 -6.062 1 79.69 83 TYR A C 1
ATOM 665 O O . TYR A 1 83 ? -11.016 12.023 -6.949 1 79.69 83 TYR A O 1
ATOM 673 N N . PHE A 1 84 ? -10.539 11.273 -4.914 1 86.06 84 PHE A N 1
ATOM 674 C CA . PHE A 1 84 ? -11.93 11.281 -4.492 1 86.06 84 PHE A CA 1
ATOM 675 C C . PHE A 1 84 ? -12.383 12.688 -4.121 1 86.06 84 PHE A C 1
ATOM 677 O O . PHE A 1 84 ? -11.711 13.375 -3.348 1 86.06 84 PHE A O 1
ATOM 684 N N . VAL A 1 85 ? -13.461 13.109 -4.793 1 90.75 85 VAL A N 1
ATOM 685 C CA . VAL A 1 85 ? -14.062 14.398 -4.461 1 90.75 85 VAL A CA 1
ATOM 686 C C . VAL A 1 85 ? -15.258 14.188 -3.537 1 90.75 85 VAL A C 1
ATOM 688 O O . VAL A 1 85 ? -16.297 13.672 -3.959 1 90.75 85 VAL A O 1
ATOM 691 N N . ASN A 1 86 ? -15.148 14.617 -2.311 1 94.56 86 ASN A N 1
ATOM 692 C CA . ASN A 1 86 ? -16.219 14.508 -1.315 1 94.56 86 ASN A CA 1
ATOM 693 C C . ASN A 1 86 ? -17.125 15.734 -1.335 1 94.56 86 ASN A C 1
ATOM 695 O O . ASN A 1 86 ? -16.922 16.688 -0.583 1 94.56 86 ASN A O 1
ATOM 699 N N . ILE A 1 87 ? -18.172 15.656 -2.119 1 95.5 87 ILE A N 1
ATOM 700 C CA . ILE A 1 87 ? -19.062 16.781 -2.365 1 95.5 87 ILE A CA 1
ATOM 701 C C . ILE A 1 87 ? -19.766 17.188 -1.066 1 95.5 87 ILE A C 1
ATOM 703 O O . ILE A 1 87 ? -19.875 18.375 -0.758 1 95.5 87 ILE A O 1
ATOM 707 N N . ASP A 1 88 ? -20.219 16.203 -0.322 1 96.25 88 ASP A N 1
ATOM 708 C CA . ASP A 1 88 ? -20.906 16.469 0.931 1 96.25 88 ASP A CA 1
ATOM 709 C C . ASP A 1 88 ? -20.016 17.219 1.907 1 96.25 88 ASP A C 1
ATOM 711 O O . ASP A 1 88 ? -20.453 18.156 2.572 1 96.25 88 ASP A O 1
ATOM 715 N N . LEU A 1 89 ? -18.828 16.828 1.996 1 97.12 89 LEU A N 1
ATOM 716 C CA . LEU A 1 89 ? -17.859 17.469 2.887 1 97.12 89 LEU A CA 1
ATOM 717 C C . LEU A 1 89 ? -17.594 18.906 2.447 1 97.12 89 LEU A C 1
ATOM 719 O O . LEU A 1 89 ? -17.531 19.812 3.279 1 97.12 89 LEU A O 1
ATOM 723 N N . ILE A 1 90 ? -17.422 19.109 1.176 1 97.44 90 ILE A N 1
ATOM 724 C CA . ILE A 1 90 ? -17.188 20.422 0.615 1 97.44 90 ILE A CA 1
ATOM 725 C C . ILE A 1 90 ? -18.359 21.359 0.942 1 97.44 90 ILE A C 1
ATOM 727 O O . ILE A 1 90 ? -18.156 22.484 1.38 1 97.44 90 ILE A O 1
ATOM 731 N N . GLU A 1 91 ? -19.531 20.844 0.764 1 97.75 91 GLU A N 1
ATOM 732 C CA . GLU A 1 91 ? -20.719 21.641 1.054 1 97.75 91 GLU A CA 1
ATOM 733 C C . GLU A 1 91 ? -20.797 22 2.533 1 97.75 91 GLU A C 1
ATOM 735 O O . GLU A 1 91 ? -21.172 23.125 2.885 1 97.75 91 GLU A O 1
ATOM 740 N N . LYS A 1 92 ? -20.453 21.062 3.359 1 98.12 92 LYS A N 1
ATOM 741 C CA . LYS A 1 92 ? -20.453 21.312 4.801 1 98.12 92 LYS A CA 1
ATOM 742 C C . LYS A 1 92 ? -19.453 22.406 5.168 1 98.12 92 LYS A C 1
ATOM 744 O O . LYS A 1 92 ? -19.766 23.281 5.977 1 98.12 92 LYS A O 1
ATOM 749 N N . ILE A 1 93 ? -18.312 22.359 4.598 1 98.5 93 ILE A N 1
ATOM 750 C CA . ILE A 1 93 ? -17.266 23.344 4.836 1 98.5 93 ILE A CA 1
ATOM 751 C C . ILE A 1 93 ? -17.75 24.734 4.41 1 98.5 93 ILE A C 1
ATOM 753 O O . ILE A 1 93 ? -17.641 25.703 5.172 1 98.5 93 ILE A O 1
ATOM 757 N N . LYS A 1 94 ? -18.344 24.828 3.238 1 97.88 94 LYS A N 1
ATOM 758 C CA . LYS A 1 94 ? -18.828 26.094 2.697 1 97.88 94 LYS A CA 1
ATOM 759 C C . LYS A 1 94 ? -19.969 26.641 3.539 1 97.88 94 LYS A C 1
ATOM 761 O O . LYS A 1 94 ? -20 27.844 3.836 1 97.88 94 LYS A O 1
ATOM 766 N N . LYS A 1 95 ? -20.859 25.766 3.859 1 98.19 95 LYS A N 1
ATOM 767 C CA . LYS A 1 95 ? -22.031 26.156 4.652 1 98.19 95 LYS A CA 1
ATOM 768 C C . LYS A 1 95 ? -21.609 26.766 5.984 1 98.19 95 LYS A C 1
ATOM 770 O O . LYS A 1 95 ? -22.25 27.688 6.484 1 98.19 95 LYS A O 1
ATOM 775 N N . ASN A 1 96 ? -20.516 26.281 6.527 1 98.44 96 ASN A N 1
ATOM 776 C CA . ASN A 1 96 ? -20.062 26.75 7.832 1 98.44 96 ASN A CA 1
ATOM 777 C C . ASN A 1 96 ? -19 27.828 7.703 1 98.44 96 ASN A C 1
ATOM 779 O O . ASN A 1 96 ? -18.375 28.219 8.695 1 98.44 96 ASN A O 1
ATOM 783 N N . LYS A 1 97 ? -18.719 28.297 6.547 1 98.38 97 LYS A N 1
ATOM 784 C CA . LYS A 1 97 ? -17.812 29.391 6.23 1 98.38 97 LYS A CA 1
ATOM 785 C C . LYS A 1 97 ? -16.422 29.141 6.789 1 98.38 97 LYS A C 1
ATOM 787 O O . LYS A 1 97 ? -15.836 30.031 7.426 1 98.38 97 LYS A O 1
ATOM 792 N N . ILE A 1 98 ? -15.969 27.938 6.578 1 98.75 98 ILE A N 1
ATOM 793 C CA . ILE A 1 98 ? -14.633 27.562 7.016 1 98.75 98 ILE A CA 1
ATOM 794 C C . ILE A 1 98 ? -13.641 27.734 5.867 1 98.75 98 ILE A C 1
ATOM 796 O O . ILE A 1 98 ? -13.828 27.188 4.785 1 98.75 98 ILE A O 1
ATOM 800 N N . SER A 1 99 ? -12.578 28.531 6.059 1 98.81 99 SER A N 1
ATOM 801 C CA . SER A 1 99 ? -11.477 28.641 5.113 1 98.81 99 SER A CA 1
ATOM 802 C C . SER A 1 99 ? -10.492 27.484 5.266 1 98.81 99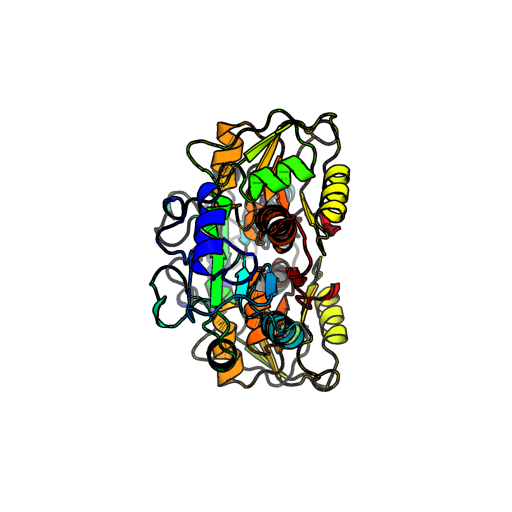 SER A C 1
ATOM 804 O O . SER A 1 99 ? -10.391 26.891 6.34 1 98.81 99 SER A O 1
ATOM 806 N N . LEU A 1 100 ? -9.797 27.188 4.129 1 98.81 100 LEU A N 1
ATOM 807 C CA . LEU A 1 100 ? -8.836 26.094 4.156 1 98.81 100 LEU A CA 1
ATOM 808 C C . LEU A 1 100 ? -7.445 26.578 3.752 1 98.81 100 LEU A C 1
ATOM 810 O O . LEU A 1 100 ? -7.309 27.375 2.812 1 98.81 100 LEU A O 1
ATOM 814 N N . ILE A 1 101 ? -6.438 26.156 4.473 1 98.88 101 ILE A N 1
ATOM 815 C CA . ILE A 1 101 ? -5.051 26.234 4.031 1 98.88 101 ILE A CA 1
ATOM 816 C C . ILE A 1 101 ? -4.473 24.828 3.9 1 98.88 101 ILE A C 1
ATOM 818 O O . ILE A 1 101 ? -4.504 24.047 4.852 1 98.88 101 ILE A O 1
ATOM 822 N N . HIS A 1 102 ? -4.012 24.531 2.672 1 98.38 102 HIS A N 1
ATOM 823 C CA . HIS A 1 102 ? -3.293 23.281 2.447 1 98.38 102 HIS A CA 1
ATOM 824 C C . HIS A 1 102 ? -1.792 23.531 2.33 1 98.38 102 HIS A C 1
ATOM 826 O O . HIS A 1 102 ? -1.357 24.422 1.59 1 98.38 102 HIS A O 1
ATOM 832 N N . LEU A 1 103 ? -1.009 22.766 3.051 1 98.62 103 LEU A N 1
ATOM 833 C CA . LEU A 1 103 ? 0.438 22.703 2.873 1 98.62 103 LEU A CA 1
ATOM 834 C C . LEU A 1 103 ? 0.901 21.266 2.707 1 98.62 103 LEU A C 1
ATOM 836 O O . LEU A 1 103 ? 1.287 20.609 3.682 1 98.62 103 LEU A O 1
ATOM 840 N N . HIS A 1 104 ? 0.919 20.812 1.486 1 97.94 104 HIS A N 1
ATOM 841 C CA . HIS A 1 104 ? 1.233 19.422 1.161 1 97.94 104 HIS A CA 1
ATOM 842 C C . HIS A 1 104 ? 2.664 19.281 0.649 1 97.94 104 HIS A C 1
ATOM 844 O O . HIS A 1 104 ? 3.617 19.359 1.429 1 97.94 104 HIS A O 1
ATOM 850 N N . THR A 1 105 ? 2.844 19.297 -0.67 1 97.75 105 THR A N 1
ATOM 851 C CA . THR A 1 105 ? 4.188 19.078 -1.195 1 97.75 105 THR A CA 1
ATOM 852 C C . THR A 1 105 ? 5.066 20.297 -0.957 1 97.75 105 THR A C 1
ATOM 854 O O . THR A 1 105 ? 6.293 20.188 -0.902 1 97.75 105 THR A O 1
ATOM 857 N N . ALA A 1 106 ? 4.461 21.469 -0.809 1 98.31 106 ALA A N 1
ATOM 858 C CA . ALA A 1 106 ? 5.234 22.656 -0.432 1 98.31 106 ALA A CA 1
ATOM 859 C C . ALA A 1 106 ? 5.891 22.469 0.932 1 98.31 106 ALA A C 1
ATOM 861 O O . ALA A 1 106 ? 7.055 22.828 1.121 1 98.31 106 ALA A O 1
ATOM 862 N N . PHE A 1 107 ? 5.113 21.906 1.864 1 98.69 107 PHE A N 1
ATOM 863 C CA . PHE A 1 107 ? 5.645 21.578 3.182 1 98.69 107 PHE A CA 1
ATOM 864 C C . PHE A 1 107 ? 6.719 20.5 3.08 1 98.69 107 PHE A C 1
ATOM 866 O O . PHE A 1 107 ? 7.809 20.641 3.639 1 98.69 107 PHE A O 1
ATOM 873 N N . ASP A 1 108 ? 6.461 19.5 2.311 1 98.56 108 ASP A N 1
ATOM 874 C CA . ASP A 1 108 ? 7.352 18.344 2.205 1 98.56 108 ASP A CA 1
ATOM 875 C C . ASP A 1 108 ? 8.711 18.75 1.638 1 98.56 108 ASP A C 1
ATOM 877 O O . ASP A 1 108 ? 9.75 18.25 2.082 1 98.56 108 ASP A O 1
ATOM 881 N N . ALA A 1 109 ? 8.695 19.625 0.704 1 98 109 ALA A N 1
ATOM 882 C CA . ALA A 1 109 ? 9.891 19.953 -0.058 1 98 109 ALA A CA 1
ATOM 883 C C . ALA A 1 109 ? 10.719 21.031 0.653 1 98 109 ALA A C 1
ATOM 885 O O . ALA A 1 109 ? 11.852 21.312 0.263 1 98 109 ALA A O 1
ATOM 886 N N . SER A 1 110 ? 10.227 21.578 1.673 1 97.75 110 SER A N 1
ATOM 887 C CA . SER A 1 110 ? 10.875 22.688 2.354 1 97.75 110 SER A CA 1
ATOM 888 C C . SER A 1 110 ? 12.039 22.219 3.215 1 97.75 110 SER A C 1
ATOM 890 O O . SER A 1 110 ? 12.086 21.047 3.6 1 97.75 110 SER A O 1
ATOM 892 N N . ALA A 1 111 ? 12.961 23.156 3.584 1 96.88 111 ALA A N 1
ATOM 893 C CA . ALA A 1 111 ? 14.141 22.844 4.391 1 96.88 111 ALA A CA 1
ATOM 894 C C . ALA A 1 111 ? 13.734 22.344 5.773 1 96.88 111 ALA A C 1
ATOM 896 O O . ALA A 1 111 ? 14.461 21.562 6.395 1 96.88 111 ALA A O 1
ATOM 897 N N . ASN A 1 112 ? 12.609 22.734 6.219 1 96.12 112 ASN A N 1
ATOM 898 C CA . ASN A 1 112 ? 12.047 22.281 7.484 1 96.12 112 ASN A CA 1
ATOM 899 C C . ASN A 1 112 ? 10.789 21.438 7.273 1 96.12 112 ASN A C 1
ATOM 901 O O . ASN A 1 112 ? 9.836 21.516 8.055 1 96.12 112 ASN A O 1
ATOM 905 N N . GLY A 1 113 ? 10.82 20.734 6.184 1 97.75 113 GLY A N 1
ATOM 906 C CA . GLY A 1 113 ? 9.625 20 5.77 1 97.75 113 GLY A CA 1
ATOM 907 C C . GLY A 1 113 ? 9.484 18.656 6.457 1 97.75 113 GLY A C 1
ATOM 908 O O . GLY A 1 113 ? 10.031 18.438 7.539 1 97.75 113 GLY A O 1
ATOM 909 N N . MET A 1 114 ? 8.68 17.812 5.922 1 98.62 114 MET A N 1
ATOM 910 C CA . MET A 1 114 ? 8.195 16.562 6.512 1 98.62 114 MET A CA 1
ATOM 911 C C . MET A 1 114 ? 9.359 15.656 6.902 1 98.62 114 MET A C 1
ATOM 913 O O . MET A 1 114 ? 9.539 15.344 8.078 1 98.62 114 MET A O 1
ATOM 917 N N . SER A 1 115 ? 10.188 15.312 5.93 1 98.81 115 SER A N 1
ATOM 918 C CA . SER A 1 115 ? 11.266 14.359 6.18 1 98.81 115 SER A CA 1
ATOM 919 C C . SER A 1 115 ? 12.297 14.938 7.148 1 98.81 115 SER A C 1
ATOM 921 O O . SER A 1 115 ? 12.852 14.211 7.977 1 98.81 115 SER A O 1
ATOM 923 N N . MET A 1 116 ? 12.555 16.234 7.035 1 98.69 116 MET A N 1
ATOM 924 C CA . MET A 1 116 ? 13.477 16.891 7.957 1 98.69 116 MET A CA 1
ATOM 925 C C . MET A 1 116 ? 12.945 16.828 9.391 1 98.69 116 MET A C 1
ATOM 927 O O . MET A 1 116 ? 13.68 16.5 10.312 1 98.69 116 MET A O 1
ATOM 931 N N . GLN A 1 117 ? 11.68 17.125 9.555 1 98.56 117 GLN A N 1
ATOM 932 C CA . GLN A 1 117 ? 11.062 17.078 10.875 1 98.56 117 GLN A CA 1
ATOM 933 C C . GLN A 1 117 ? 11.102 15.656 11.445 1 98.56 117 GLN A C 1
ATOM 935 O O . GLN A 1 117 ? 11.336 15.469 12.641 1 98.56 117 GLN A O 1
ATOM 940 N N . MET A 1 118 ? 10.891 14.695 10.609 1 98.62 118 MET A N 1
ATOM 941 C CA . MET A 1 118 ? 10.938 13.297 11.031 1 98.62 118 MET A CA 1
ATOM 942 C C . MET A 1 118 ? 12.352 12.922 11.477 1 98.62 118 MET A C 1
ATOM 944 O O . MET A 1 118 ? 12.523 12.25 12.492 1 98.62 118 MET A O 1
ATOM 948 N N . ALA A 1 119 ? 13.328 13.336 10.719 1 98.44 119 ALA A N 1
ATOM 949 C CA . ALA A 1 119 ? 14.719 13.047 11.055 1 98.44 119 ALA A CA 1
ATOM 950 C C . ALA A 1 119 ? 15.094 13.656 12.398 1 98.44 119 ALA A C 1
ATOM 952 O O . ALA A 1 119 ? 15.734 13 13.227 1 98.44 119 ALA A O 1
ATOM 953 N N . LYS A 1 120 ? 14.688 14.898 12.562 1 98.12 120 LYS A N 1
ATOM 954 C CA . LYS A 1 120 ? 14.953 15.578 13.828 1 98.12 120 LYS A CA 1
ATOM 955 C C . LYS A 1 120 ? 14.281 14.859 14.992 1 98.12 120 LYS A C 1
ATOM 957 O O . LYS A 1 120 ? 14.891 14.664 16.047 1 98.12 120 LYS A O 1
ATOM 962 N N . ARG A 1 121 ? 13.047 14.445 14.812 1 97.62 121 ARG A N 1
ATOM 963 C CA . ARG A 1 121 ? 12.305 13.75 15.859 1 97.62 121 ARG A CA 1
ATOM 964 C C . ARG A 1 121 ? 12.984 12.438 16.234 1 97.62 121 ARG A C 1
ATOM 966 O O . ARG A 1 121 ? 12.945 12.023 17.391 1 97.62 121 ARG A O 1
ATOM 973 N N . LEU A 1 122 ? 13.664 11.82 15.297 1 96.94 122 LEU A N 1
ATOM 974 C CA . LEU A 1 122 ? 14.359 10.555 15.539 1 96.94 122 LEU A CA 1
ATOM 975 C C . LEU A 1 122 ? 15.734 10.797 16.141 1 96.94 122 LEU A C 1
ATOM 977 O O . LEU A 1 122 ? 16.406 9.852 16.578 1 96.94 122 LEU A O 1
ATOM 981 N N . GLY A 1 123 ? 16.156 12.008 16.172 1 96.62 123 GLY A N 1
ATOM 982 C CA . GLY A 1 123 ? 17.438 12.352 16.75 1 96.62 123 GLY A CA 1
ATOM 983 C C . GLY A 1 123 ? 18.625 11.992 15.859 1 96.62 123 GLY A C 1
ATOM 984 O O . GLY A 1 123 ? 19.703 11.703 16.344 1 96.62 123 GLY A O 1
ATOM 985 N N . LEU A 1 124 ? 18.391 11.969 14.57 1 97.12 124 LEU A N 1
ATOM 986 C CA . LEU A 1 124 ? 19.484 11.672 13.656 1 97.12 124 LEU A CA 1
ATOM 987 C C . LEU A 1 124 ? 20.5 12.82 13.625 1 97.12 124 LEU A C 1
ATOM 989 O O . LEU A 1 124 ? 20.141 13.969 13.883 1 97.12 124 LEU A O 1
ATOM 993 N N . LEU A 1 125 ? 21.688 12.43 13.297 1 97.69 125 LEU A N 1
ATOM 994 C CA . LEU A 1 125 ? 22.781 13.391 13.219 1 97.69 125 LEU A CA 1
ATOM 995 C C . LEU A 1 125 ? 23.172 13.656 11.766 1 97.69 125 LEU A C 1
ATOM 997 O O . LEU A 1 125 ? 22.797 12.891 10.875 1 97.69 125 LEU A O 1
ATOM 1001 N N . ASN A 1 126 ? 23.859 14.844 11.523 1 97.88 126 ASN A N 1
ATOM 1002 C CA . ASN A 1 126 ? 24.422 15.203 10.227 1 97.88 126 ASN A CA 1
ATOM 1003 C C . ASN A 1 126 ? 23.344 15.195 9.133 1 97.88 126 ASN A C 1
ATOM 1005 O O . ASN A 1 126 ? 23.531 14.586 8.078 1 97.88 126 ASN A O 1
ATOM 1009 N N . LEU A 1 127 ? 22.328 15.891 9.375 1 98.56 127 LEU A N 1
ATOM 1010 C CA . LEU A 1 127 ? 21.172 15.891 8.492 1 98.56 127 LEU A CA 1
ATOM 1011 C C . LEU A 1 127 ? 21.469 16.656 7.207 1 98.56 127 LEU A C 1
ATOM 1013 O O . LEU A 1 127 ? 22.094 17.719 7.242 1 98.56 127 LEU A O 1
ATOM 1017 N N . LYS A 1 128 ? 21.047 16.047 6.09 1 98.19 128 LYS A N 1
ATOM 1018 C CA . LYS A 1 128 ? 21.172 16.672 4.777 1 98.19 128 LYS A CA 1
ATOM 1019 C C . LYS A 1 128 ? 19.938 16.406 3.926 1 98.19 128 LYS A C 1
ATOM 1021 O O . LYS A 1 128 ? 19.516 15.266 3.746 1 98.19 128 LYS A O 1
ATOM 1026 N N . GLN A 1 129 ? 19.359 17.484 3.486 1 98.56 129 GLN A N 1
ATOM 1027 C CA . GLN A 1 129 ? 18.312 17.359 2.479 1 98.56 129 GLN A CA 1
ATOM 1028 C C . GLN A 1 129 ? 18.906 17.203 1.082 1 98.56 129 GLN A C 1
ATOM 1030 O O . GLN A 1 129 ? 19.812 17.953 0.701 1 98.56 129 GLN A O 1
ATOM 1035 N N . ASP A 1 130 ? 18.438 16.25 0.345 1 98.38 130 ASP A N 1
ATOM 1036 C CA . ASP A 1 130 ? 18.953 16 -0.997 1 98.38 130 ASP A CA 1
ATOM 1037 C C . ASP A 1 130 ? 18.641 17.172 -1.929 1 98.38 130 ASP A C 1
ATOM 1039 O O . ASP A 1 130 ? 17.531 17.688 -1.946 1 98.38 130 ASP A O 1
ATOM 1043 N N . GLU A 1 131 ? 19.578 17.547 -2.727 1 95.88 131 GLU A N 1
ATOM 1044 C CA . GLU A 1 131 ? 19.438 18.703 -3.611 1 95.88 131 GLU A CA 1
ATOM 1045 C C . GLU A 1 131 ? 18.547 18.375 -4.812 1 95.88 131 GLU A C 1
ATOM 1047 O O . GLU A 1 131 ? 17.844 19.234 -5.328 1 95.88 131 GLU A O 1
ATOM 1052 N N . GLN A 1 132 ? 18.609 17.156 -5.273 1 95.88 132 GLN A N 1
ATOM 1053 C CA . GLN A 1 132 ? 17.891 16.766 -6.473 1 95.88 132 GLN A CA 1
ATOM 1054 C C . GLN A 1 132 ? 16.469 16.312 -6.125 1 95.88 132 GLN A C 1
ATOM 1056 O O . GLN A 1 132 ? 15.547 16.469 -6.93 1 95.88 132 GLN A O 1
ATOM 1061 N N . ASN A 1 133 ? 16.344 15.75 -4.996 1 97.5 133 ASN A N 1
ATOM 1062 C CA . ASN A 1 133 ? 15.055 15.305 -4.477 1 97.5 133 ASN A CA 1
ATOM 1063 C C . ASN A 1 133 ? 14.773 15.883 -3.096 1 97.5 133 ASN A C 1
ATOM 1065 O O . ASN A 1 133 ? 15.141 15.289 -2.08 1 97.5 133 ASN A O 1
ATOM 1069 N N . PRO A 1 134 ? 14.062 16.906 -3.094 1 97.56 134 PRO A N 1
ATOM 1070 C CA . PRO A 1 134 ? 13.891 17.609 -1.826 1 97.56 134 PRO A CA 1
ATOM 1071 C C . PRO A 1 134 ? 13.07 16.812 -0.813 1 97.56 134 PRO A C 1
ATOM 1073 O O . PRO A 1 134 ? 12.977 17.203 0.354 1 97.56 134 PRO A O 1
ATOM 1076 N N . TYR A 1 135 ? 12.516 15.703 -1.191 1 98.5 135 TYR A N 1
ATOM 1077 C CA . TYR A 1 135 ? 11.734 14.891 -0.274 1 98.5 135 TYR A CA 1
ATOM 1078 C C . TYR A 1 135 ? 12.633 13.984 0.556 1 98.5 135 TYR A C 1
ATOM 1080 O O . TYR A 1 135 ? 12.203 13.43 1.569 1 98.5 135 TYR A O 1
ATOM 1088 N N . LEU A 1 136 ? 13.852 13.805 0.122 1 98.81 136 LEU A N 1
ATOM 1089 C CA . LEU A 1 136 ? 14.781 12.891 0.777 1 98.81 136 LEU A CA 1
ATOM 1090 C C . LEU A 1 136 ? 15.672 13.641 1.761 1 98.81 136 LEU A C 1
ATOM 1092 O O . LEU A 1 136 ? 16.344 14.609 1.39 1 98.81 136 LEU A O 1
ATOM 1096 N N . VAL A 1 137 ? 15.656 13.211 2.963 1 98.88 137 VAL A N 1
ATOM 1097 C CA . VAL A 1 137 ? 16.609 13.672 3.969 1 98.88 137 VAL A CA 1
ATOM 1098 C C . VAL A 1 137 ? 17.469 12.5 4.441 1 98.88 137 VAL A C 1
ATOM 1100 O O . VAL A 1 137 ? 16.953 11.406 4.684 1 98.88 137 VAL A O 1
ATOM 1103 N N . VAL A 1 138 ? 18.75 12.727 4.496 1 98.62 138 VAL A N 1
ATOM 1104 C CA . VAL A 1 138 ? 19.672 11.695 4.938 1 98.62 138 VAL A CA 1
ATOM 1105 C C . VAL A 1 138 ? 20.328 12.117 6.254 1 98.62 138 VAL A C 1
ATOM 1107 O O . VAL A 1 138 ? 20.656 13.289 6.449 1 98.62 138 VAL A O 1
ATOM 1110 N N . GLY A 1 139 ? 20.438 11.172 7.141 1 98 139 GLY A N 1
ATOM 1111 C CA . GLY A 1 139 ? 21.109 11.375 8.414 1 98 139 GLY A CA 1
ATOM 1112 C C . GLY A 1 139 ? 21.781 10.125 8.938 1 98 139 GLY A C 1
ATOM 1113 O O . GLY A 1 139 ? 21.812 9.102 8.25 1 98 139 GLY A O 1
ATOM 1114 N N . GLU A 1 140 ? 22.375 10.305 10.188 1 96.38 140 GLU A N 1
ATOM 1115 C CA . GLU A 1 140 ? 23.109 9.188 10.781 1 96.38 140 GLU A CA 1
ATOM 1116 C C . GLU A 1 140 ? 22.641 8.914 12.203 1 96.38 140 GLU A C 1
ATOM 1118 O O . GLU A 1 140 ? 22.344 9.844 12.961 1 96.38 140 GLU A O 1
ATOM 1123 N N . LEU A 1 141 ? 22.609 7.609 12.461 1 93.31 141 LEU A N 1
ATOM 1124 C CA . LEU A 1 141 ? 22.375 7.219 13.844 1 93.31 141 LEU A CA 1
ATOM 1125 C C . LEU A 1 141 ? 23.609 7.453 14.703 1 93.31 141 LEU A C 1
ATOM 1127 O O . LEU A 1 141 ? 24.734 7.281 14.234 1 93.31 141 LEU A O 1
ATOM 1131 N N . LYS A 1 142 ? 23.328 7.785 15.984 1 88.12 142 LYS A N 1
ATOM 1132 C CA . LYS A 1 142 ? 24.422 7.977 16.906 1 88.12 142 LYS A CA 1
ATOM 1133 C C . LYS A 1 142 ? 25.156 6.66 17.188 1 88.12 142 LYS A C 1
ATOM 1135 O O . LYS A 1 142 ? 26.391 6.625 17.234 1 88.12 142 LYS A O 1
ATOM 1140 N N . LEU A 1 143 ? 24.375 5.648 17.453 1 83.31 143 LEU A N 1
ATOM 1141 C CA . LEU A 1 143 ? 24.906 4.305 17.688 1 83.31 143 LEU A CA 1
ATOM 1142 C C . LEU A 1 143 ? 24.281 3.305 16.719 1 83.31 143 LEU A C 1
ATOM 1144 O O . LEU A 1 143 ? 23.125 3.465 16.312 1 83.31 143 LEU A O 1
ATOM 1148 N N . GLY A 1 144 ? 25.141 2.436 16.406 1 78.56 144 GLY A N 1
ATOM 1149 C CA . GLY A 1 144 ? 24.594 1.361 15.586 1 78.56 144 GLY A CA 1
ATOM 1150 C C . GLY A 1 144 ? 23.547 0.535 16.297 1 78.56 144 GLY A C 1
ATOM 1151 O O . GLY A 1 144 ? 23.766 0.077 17.422 1 78.56 144 GLY A O 1
ATOM 1152 N N . VAL A 1 145 ? 22.359 0.531 15.734 1 83.56 145 VAL A N 1
ATOM 1153 C CA . VAL A 1 145 ? 21.281 -0.229 16.344 1 83.56 145 VAL A CA 1
ATOM 1154 C C . VAL A 1 145 ? 20.703 -1.211 15.328 1 83.56 145 VAL A C 1
ATOM 1156 O O . VAL A 1 145 ? 21.016 -1.135 14.141 1 83.56 145 VAL A O 1
ATOM 1159 N N . SER A 1 146 ? 19.875 -2.166 15.875 1 84.19 146 SER A N 1
ATOM 1160 C CA . SER A 1 146 ? 19.219 -3.117 14.992 1 84.19 146 SER A CA 1
ATOM 1161 C C . SER A 1 146 ? 18 -2.492 14.328 1 84.19 146 SER A C 1
ATOM 1163 O O . SER A 1 146 ? 17.438 -1.51 14.828 1 84.19 146 SER A O 1
ATOM 1165 N N . VAL A 1 147 ? 17.609 -3.107 13.258 1 88.75 147 VAL A N 1
ATOM 1166 C CA . VAL A 1 147 ? 16.406 -2.662 12.547 1 88.75 147 VAL A CA 1
ATOM 1167 C C . VAL A 1 147 ? 15.188 -2.779 13.453 1 88.75 147 VAL A C 1
ATOM 1169 O O . VAL A 1 147 ? 14.328 -1.897 13.461 1 88.75 147 VAL A O 1
ATOM 1172 N N . ASP A 1 148 ? 15.164 -3.818 14.234 1 89.5 148 ASP A N 1
ATOM 1173 C CA . ASP A 1 148 ? 14.055 -4.035 15.156 1 89.5 148 ASP A CA 1
ATOM 1174 C C . ASP A 1 148 ? 13.977 -2.918 16.203 1 89.5 148 ASP A C 1
ATOM 1176 O O . ASP A 1 148 ? 12.891 -2.414 16.484 1 89.5 148 ASP A O 1
ATOM 1180 N N . TYR A 1 149 ? 15.086 -2.543 16.672 1 89.38 149 TYR A N 1
ATOM 1181 C CA . TYR A 1 149 ? 15.125 -1.49 17.672 1 89.38 149 TYR A CA 1
ATOM 1182 C C . TYR A 1 149 ? 14.633 -0.167 17.109 1 89.38 149 TYR A C 1
ATOM 1184 O O . TYR A 1 149 ? 13.766 0.482 17.688 1 89.38 149 TYR A O 1
ATOM 1192 N N . ILE A 1 150 ? 15.156 0.182 16.016 1 92.06 150 ILE A N 1
ATOM 1193 C CA . ILE A 1 150 ? 14.781 1.47 15.438 1 92.06 150 ILE A CA 1
ATOM 1194 C C . ILE A 1 150 ? 13.312 1.446 15.023 1 92.06 150 ILE A C 1
ATOM 1196 O O . ILE A 1 150 ? 12.617 2.461 15.125 1 92.06 150 ILE A O 1
ATOM 1200 N N . SER A 1 151 ? 12.852 0.32 14.57 1 94.19 151 SER A N 1
ATOM 1201 C CA . SER A 1 151 ? 11.445 0.185 14.211 1 94.19 151 SER A CA 1
ATOM 1202 C C . SER A 1 151 ? 10.539 0.445 15.406 1 94.19 151 SER A C 1
ATOM 1204 O O . SER A 1 151 ? 9.508 1.108 15.281 1 94.19 151 SER A O 1
ATOM 1206 N N . ARG A 1 152 ? 10.914 -0.03 16.531 1 95.75 152 ARG A N 1
ATOM 1207 C CA . ARG A 1 152 ? 10.141 0.181 17.75 1 95.75 152 ARG A CA 1
ATOM 1208 C C . ARG A 1 152 ? 10.164 1.647 18.172 1 95.75 152 ARG A C 1
ATOM 1210 O O . ARG A 1 152 ? 9.156 2.186 18.625 1 95.75 152 ARG A O 1
ATOM 1217 N N . ILE A 1 153 ? 11.273 2.25 18.016 1 95.62 153 ILE A N 1
ATOM 1218 C CA . ILE A 1 153 ? 11.406 3.668 18.328 1 95.62 153 ILE A CA 1
ATOM 1219 C C . ILE A 1 153 ? 10.492 4.484 17.422 1 95.62 153 ILE A C 1
ATOM 1221 O O . ILE A 1 153 ? 9.789 5.387 17.875 1 95.62 153 ILE A O 1
ATOM 1225 N N . ILE A 1 154 ? 10.531 4.141 16.156 1 97.44 154 ILE A N 1
ATOM 1226 C CA . ILE A 1 154 ? 9.711 4.84 15.172 1 97.44 154 ILE A CA 1
ATOM 1227 C C . ILE A 1 154 ? 8.234 4.684 15.523 1 97.44 154 ILE A C 1
ATOM 1229 O O . ILE A 1 154 ? 7.477 5.656 15.5 1 97.44 154 ILE A O 1
ATOM 1233 N N . LYS A 1 155 ? 7.875 3.482 15.852 1 97.31 155 LYS A N 1
ATOM 1234 C CA . LYS A 1 155 ? 6.484 3.223 16.203 1 97.31 155 LYS A CA 1
ATOM 1235 C C . LYS A 1 155 ? 6.035 4.117 17.359 1 97.31 155 LYS A C 1
ATOM 1237 O O . LYS A 1 155 ? 4.957 4.711 17.312 1 97.31 155 LYS A O 1
ATOM 1242 N N . GLN A 1 156 ? 6.855 4.266 18.297 1 96.62 156 GLN A N 1
ATOM 1243 C CA . GLN A 1 156 ? 6.543 5.047 19.484 1 96.62 156 GLN A CA 1
ATOM 1244 C C . GLN A 1 156 ? 6.547 6.543 19.188 1 96.62 156 GLN A C 1
ATOM 1246 O O . GLN A 1 156 ? 5.609 7.258 19.547 1 96.62 156 GLN A O 1
ATOM 1251 N N . LYS A 1 157 ? 7.52 7.02 18.5 1 96.75 157 LYS A N 1
ATOM 1252 C CA . LYS A 1 157 ? 7.73 8.453 18.297 1 96.75 157 LYS A CA 1
ATOM 1253 C C . LYS A 1 157 ? 6.691 9.023 17.328 1 96.75 157 LYS A C 1
ATOM 1255 O O . LYS A 1 157 ? 6.344 10.203 17.406 1 96.75 157 LYS A O 1
ATOM 1260 N N . PHE A 1 158 ? 6.188 8.141 16.469 1 96.12 158 PHE A N 1
ATOM 1261 C CA . PHE A 1 158 ? 5.281 8.656 15.445 1 96.12 158 PHE A CA 1
ATOM 1262 C C . PHE A 1 158 ? 3.873 8.117 15.648 1 96.12 158 PHE A C 1
ATOM 1264 O O . PHE A 1 158 ? 2.977 8.383 14.844 1 96.12 158 PHE A O 1
ATOM 1271 N N . LEU A 1 159 ? 3.676 7.348 16.641 1 90.5 159 LEU A N 1
ATOM 1272 C CA . LEU A 1 159 ? 2.379 6.777 17 1 90.5 159 LEU A CA 1
ATOM 1273 C C . LEU A 1 159 ? 1.785 6.016 15.812 1 90.5 159 LEU A C 1
ATOM 1275 O O . LEU A 1 159 ? 0.608 6.188 15.484 1 90.5 159 LEU A O 1
ATOM 1279 N N . SER A 1 160 ? 2.654 5.305 15.164 1 93.31 160 SER A N 1
ATOM 1280 C CA . SER A 1 160 ? 2.229 4.484 14.039 1 93.31 160 SER A CA 1
ATOM 1281 C C . SER A 1 160 ? 1.456 3.256 14.508 1 93.31 160 SER A C 1
ATOM 1283 O O . SER A 1 160 ? 1.898 2.549 15.414 1 93.31 160 SER A O 1
ATOM 1285 N N . PRO A 1 161 ? 0.284 3.027 13.914 1 93.06 161 PRO A N 1
ATOM 1286 C CA . PRO A 1 161 ? -0.484 1.854 14.336 1 93.06 161 PRO A CA 1
ATOM 1287 C C . PRO A 1 161 ? 0.225 0.54 14.023 1 93.06 161 PRO A C 1
ATOM 1289 O O . PRO A 1 161 ? 0.004 -0.464 14.703 1 93.06 161 PRO A O 1
ATOM 1292 N N . ILE A 1 162 ? 1.061 0.546 12.977 1 94.81 162 ILE A N 1
ATOM 1293 C CA . ILE A 1 162 ? 1.798 -0.643 12.562 1 94.81 162 ILE A CA 1
ATOM 1294 C C . ILE A 1 162 ? 3.061 -0.23 11.812 1 94.81 162 ILE A C 1
ATOM 1296 O O . ILE A 1 162 ? 3.043 0.732 11.039 1 94.81 162 ILE A O 1
ATOM 1300 N N . ILE A 1 163 ? 4.141 -0.907 12.078 1 97.19 163 ILE A N 1
ATOM 1301 C CA . ILE A 1 163 ? 5.391 -0.749 11.344 1 97.19 163 ILE A CA 1
ATOM 1302 C C . ILE A 1 163 ? 5.715 -2.037 10.586 1 97.19 163 ILE A C 1
ATOM 1304 O O . ILE A 1 163 ? 5.562 -3.135 11.133 1 97.19 163 ILE A O 1
ATOM 1308 N N . LYS A 1 164 ? 6.039 -1.913 9.328 1 96.88 164 LYS A N 1
ATOM 1309 C CA . LYS A 1 164 ? 6.566 -3.027 8.547 1 96.88 164 LYS A CA 1
ATOM 1310 C C . LYS A 1 164 ? 8.031 -2.801 8.18 1 96.88 164 LYS A C 1
ATOM 1312 O O . LYS A 1 164 ? 8.422 -1.684 7.836 1 96.88 164 LYS A O 1
ATOM 1317 N N . TYR A 1 165 ? 8.844 -3.826 8.305 1 95.62 165 TYR A N 1
ATOM 1318 C CA . TYR A 1 165 ? 10.234 -3.67 7.914 1 95.62 165 TYR A CA 1
ATOM 1319 C C . TYR A 1 165 ? 10.844 -5.008 7.516 1 95.62 165 TYR A C 1
ATOM 1321 O O . TYR A 1 165 ? 10.336 -6.066 7.898 1 95.62 165 TYR A O 1
ATOM 1329 N N . ASN A 1 166 ? 11.727 -4.941 6.613 1 92.5 166 ASN A N 1
ATOM 1330 C CA . ASN A 1 166 ? 12.539 -6.113 6.305 1 92.5 166 ASN A CA 1
ATOM 1331 C C . ASN A 1 166 ? 13.953 -5.98 6.859 1 92.5 166 ASN A C 1
ATOM 1333 O O . ASN A 1 166 ? 14.367 -4.891 7.258 1 92.5 166 ASN A O 1
ATOM 1337 N N . ASN A 1 167 ? 14.484 -7.184 7.191 1 83.44 167 ASN A N 1
ATOM 1338 C CA . ASN A 1 167 ? 15.859 -7.234 7.676 1 83.44 167 ASN A CA 1
ATOM 1339 C C . ASN A 1 167 ? 16.719 -8.156 6.816 1 83.44 167 ASN A C 1
ATOM 1341 O O . ASN A 1 167 ? 16.953 -9.312 7.188 1 83.44 167 ASN A O 1
ATOM 1345 N N . VAL A 1 168 ? 16.781 -8.008 5.559 1 64.44 168 VAL A N 1
ATOM 1346 C CA . VAL A 1 168 ? 17.391 -8.93 4.598 1 64.44 168 VAL A CA 1
ATOM 1347 C C . VAL A 1 168 ? 18.891 -9.023 4.844 1 64.44 168 VAL A C 1
ATOM 1349 O O . VAL A 1 168 ? 19.5 -10.07 4.602 1 64.44 168 VAL A O 1
ATOM 1352 N N . PHE A 1 169 ? 19.594 -7.906 5.113 1 56.91 169 PHE A N 1
ATOM 1353 C CA . PHE A 1 169 ? 21.047 -8.062 5.102 1 56.91 169 PHE A CA 1
ATOM 1354 C C . PHE A 1 169 ? 21.625 -7.875 6.5 1 56.91 169 PHE A C 1
ATOM 1356 O O . PHE A 1 169 ? 20.953 -7.328 7.383 1 56.91 169 PHE A O 1
ATOM 1363 N N . ARG A 1 170 ? 22.797 -8.539 6.672 1 53.47 170 ARG A N 1
ATOM 1364 C CA . ARG A 1 170 ? 23.75 -8.758 7.766 1 53.47 170 ARG A CA 1
ATOM 1365 C C . ARG A 1 170 ? 23.781 -7.555 8.703 1 53.47 170 ARG A C 1
ATOM 1367 O O . ARG A 1 170 ? 24.531 -7.551 9.688 1 53.47 170 ARG A O 1
ATOM 1374 N N . LEU A 1 171 ? 23 -6.492 8.336 1 56.25 171 LEU A N 1
ATOM 1375 C CA . LEU A 1 171 ? 23.469 -5.406 9.18 1 56.25 171 LEU A CA 1
ATOM 1376 C C . LEU A 1 171 ? 22.719 -5.383 10.508 1 56.25 171 LEU A C 1
ATOM 1378 O O . LEU A 1 171 ? 21.984 -4.438 10.797 1 56.25 171 LEU A O 1
ATOM 1382 N N . GLU A 1 172 ? 22.547 -6.547 11.094 1 56.81 172 GLU A N 1
ATOM 1383 C CA . GLU A 1 172 ? 21.812 -6.539 12.359 1 56.81 172 GLU A CA 1
ATOM 1384 C C . GLU A 1 172 ? 22.359 -5.465 13.305 1 56.81 172 GLU A C 1
ATOM 1386 O O . GLU A 1 172 ? 21.594 -4.887 14.086 1 56.81 172 GLU A O 1
ATOM 1391 N N . THR A 1 173 ? 23.594 -5.348 13.234 1 59.66 173 THR A N 1
ATOM 1392 C CA . THR A 1 173 ? 24.062 -4.562 14.375 1 59.66 173 THR A CA 1
ATOM 1393 C C . THR A 1 173 ? 24.891 -3.373 13.906 1 59.66 173 THR A C 1
ATOM 1395 O O . THR A 1 173 ? 25.656 -2.803 14.68 1 59.66 173 THR A O 1
ATOM 1398 N N . ASN A 1 174 ? 24.484 -2.732 12.688 1 74.31 174 ASN A N 1
ATOM 1399 C CA . ASN A 1 174 ? 25.359 -1.604 12.43 1 74.31 174 ASN A CA 1
ATOM 1400 C C . ASN A 1 174 ? 24.766 -0.627 11.43 1 74.31 174 ASN A C 1
ATOM 1402 O O . ASN A 1 174 ? 25.469 -0.068 10.594 1 74.31 174 ASN A O 1
ATOM 1406 N N . LEU A 1 175 ? 23.5 -0.448 11.617 1 84.19 175 LEU A N 1
ATOM 1407 C CA . LEU A 1 175 ? 22.906 0.587 10.789 1 84.19 175 LEU A CA 1
ATOM 1408 C C . LEU A 1 175 ? 23.438 1.965 11.164 1 84.19 175 LEU A C 1
ATOM 1410 O O . LEU A 1 175 ? 23.5 2.309 12.344 1 84.19 175 LEU A O 1
ATOM 1414 N N . LYS A 1 176 ? 23.812 2.75 10.148 1 87.38 176 LYS A N 1
ATOM 1415 C CA . LYS A 1 176 ? 24.344 4.078 10.445 1 87.38 176 LYS A CA 1
ATOM 1416 C C . LYS A 1 176 ? 23.688 5.141 9.57 1 87.38 176 LYS A C 1
ATOM 1418 O O . LYS A 1 176 ? 23.125 6.109 10.086 1 87.38 176 LYS A O 1
ATOM 1423 N N . LYS A 1 177 ? 23.766 4.973 8.297 1 93.56 177 LYS A N 1
ATOM 1424 C CA . LYS A 1 177 ? 23.25 5.969 7.355 1 93.56 177 LYS A CA 1
ATOM 1425 C C . LYS A 1 177 ? 21.797 5.695 7 1 93.56 177 LYS A C 1
ATOM 1427 O O . LYS A 1 177 ? 21.484 4.672 6.391 1 93.56 177 LYS A O 1
ATOM 1432 N N . ILE A 1 178 ? 20.938 6.656 7.324 1 96 178 ILE A N 1
ATOM 1433 C CA . ILE A 1 178 ? 19.5 6.477 7.191 1 96 178 ILE A CA 1
ATOM 1434 C C . ILE A 1 178 ? 18.938 7.52 6.23 1 96 178 ILE A C 1
ATOM 1436 O O . ILE A 1 178 ? 19.297 8.703 6.305 1 96 178 ILE A O 1
ATOM 1440 N N . GLY A 1 179 ? 18.141 7.078 5.266 1 98 179 GLY A N 1
ATOM 1441 C CA . GLY A 1 179 ? 17.312 7.977 4.473 1 98 179 GLY A CA 1
ATOM 1442 C C . GLY A 1 179 ? 15.867 7.988 4.91 1 98 179 GLY A C 1
ATOM 1443 O O . GLY A 1 179 ? 15.328 6.961 5.328 1 98 179 GLY A O 1
ATOM 1444 N N . ILE A 1 180 ? 15.25 9.172 4.848 1 98.81 180 ILE A N 1
ATOM 1445 C CA . ILE A 1 180 ? 13.836 9.305 5.188 1 98.81 180 ILE A CA 1
ATOM 1446 C C . ILE A 1 180 ? 13.102 10.031 4.062 1 98.81 180 ILE A C 1
ATOM 1448 O O . ILE A 1 180 ? 13.562 11.062 3.58 1 98.81 180 ILE A O 1
ATOM 1452 N N . ILE A 1 181 ? 12.078 9.484 3.646 1 98.75 181 ILE A N 1
ATOM 1453 C CA . ILE A 1 181 ? 11.102 10.125 2.771 1 98.75 181 ILE A CA 1
ATOM 1454 C C . ILE A 1 181 ? 9.703 9.969 3.354 1 98.75 181 ILE A C 1
ATOM 1456 O O . ILE A 1 181 ? 9.133 8.875 3.332 1 98.75 181 ILE A O 1
ATOM 1460 N N . GLY A 1 182 ? 9.133 11.039 3.865 1 98.19 182 GLY A N 1
ATOM 1461 C CA . GLY A 1 182 ? 7.766 10.984 4.363 1 98.19 182 GLY A CA 1
ATOM 1462 C C . GLY A 1 182 ? 6.746 10.672 3.287 1 98.19 182 GLY A C 1
ATOM 1463 O O . GLY A 1 182 ? 6.855 11.164 2.16 1 98.19 182 GLY A O 1
ATOM 1464 N N . GLY A 1 183 ? 5.734 9.867 3.693 1 96.88 183 GLY A N 1
ATOM 1465 C CA . GLY A 1 183 ? 4.711 9.492 2.73 1 96.88 183 GLY A CA 1
ATOM 1466 C C . GLY A 1 183 ? 5.125 8.344 1.838 1 96.88 183 GLY A C 1
ATOM 1467 O O . GLY A 1 183 ? 5.906 7.48 2.248 1 96.88 183 GLY A O 1
ATOM 1468 N N . SER A 1 184 ? 4.57 8.281 0.658 1 96.75 184 SER A N 1
ATOM 1469 C CA . SER A 1 184 ? 4.82 7.203 -0.29 1 96.75 184 SER A CA 1
ATOM 1470 C C . SER A 1 184 ? 6.098 7.453 -1.088 1 96.75 184 SER A C 1
ATOM 1472 O O . SER A 1 184 ? 6.043 7.945 -2.217 1 96.75 184 SER A O 1
ATOM 1474 N N . GLY A 1 185 ? 7.227 7.008 -0.579 1 97.56 185 GLY A N 1
ATOM 1475 C CA . GLY A 1 185 ? 8.492 7.43 -1.162 1 97.56 185 GLY A CA 1
ATOM 1476 C C . GLY A 1 185 ? 9.273 6.289 -1.784 1 97.56 185 GLY A C 1
ATOM 1477 O O . GLY A 1 185 ? 10.391 6.484 -2.264 1 97.56 185 GLY A O 1
ATOM 1478 N N . TYR A 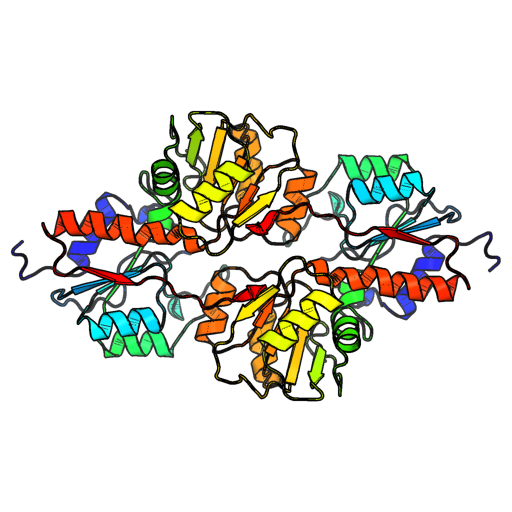1 186 ? 8.711 5.07 -1.962 1 97.12 186 TYR A N 1
ATOM 1479 C CA . TYR A 1 186 ? 9.5 3.926 -2.402 1 97.12 186 TYR A CA 1
ATOM 1480 C C . TYR A 1 186 ? 10 4.125 -3.826 1 97.12 186 TYR A C 1
ATOM 1482 O O . TYR A 1 186 ? 11.047 3.592 -4.199 1 97.12 186 TYR A O 1
ATOM 1490 N N . LYS A 1 187 ? 9.289 4.875 -4.605 1 94.94 187 LYS A N 1
ATOM 1491 C CA . LYS A 1 187 ? 9.703 5.102 -5.988 1 94.94 187 LYS A CA 1
ATOM 1492 C C . LYS A 1 187 ? 11.086 5.746 -6.047 1 94.94 187 LYS A C 1
ATOM 1494 O O . LYS A 1 187 ? 11.766 5.68 -7.07 1 94.94 187 LYS A O 1
ATOM 1499 N N . PHE A 1 188 ? 11.547 6.336 -4.945 1 96.88 188 PHE A N 1
ATOM 1500 C CA . PHE A 1 188 ? 12.82 7.035 -4.91 1 96.88 188 PHE A CA 1
ATOM 1501 C C . PHE A 1 188 ? 13.898 6.168 -4.262 1 96.88 188 PHE A C 1
ATOM 1503 O O . PHE A 1 188 ? 15.039 6.598 -4.109 1 96.88 188 PHE A O 1
ATOM 1510 N N . ALA A 1 189 ? 13.594 4.977 -3.883 1 97.06 189 ALA A N 1
ATOM 1511 C CA . ALA A 1 189 ? 14.477 4.137 -3.078 1 97.06 189 ALA A CA 1
ATOM 1512 C C . ALA A 1 189 ? 15.781 3.844 -3.816 1 97.06 189 ALA A C 1
ATOM 1514 O O . ALA A 1 189 ? 16.875 4.004 -3.258 1 97.06 189 ALA A O 1
ATOM 1515 N N . ASP A 1 190 ? 15.672 3.465 -5.105 1 95.69 190 ASP A N 1
ATOM 1516 C CA . ASP A 1 190 ? 16.875 3.111 -5.859 1 95.69 190 ASP A CA 1
ATOM 1517 C C . ASP A 1 190 ? 17.875 4.27 -5.887 1 95.69 190 ASP A C 1
ATOM 1519 O O . ASP A 1 190 ? 19.047 4.09 -5.594 1 95.69 190 ASP A O 1
ATOM 1523 N N . ASP A 1 191 ? 17.359 5.391 -6.223 1 96.69 191 ASP A N 1
ATOM 1524 C CA . ASP A 1 191 ? 18.203 6.57 -6.293 1 96.69 191 ASP A CA 1
ATOM 1525 C C . ASP A 1 191 ? 18.812 6.895 -4.93 1 96.69 191 ASP A C 1
ATOM 1527 O O . ASP A 1 191 ? 20.016 7.176 -4.832 1 96.69 191 ASP A O 1
ATOM 1531 N N . ALA A 1 192 ? 18.031 6.824 -3.902 1 97.56 192 ALA A N 1
ATOM 1532 C CA . ALA A 1 192 ? 18.484 7.133 -2.551 1 97.56 192 ALA A CA 1
ATOM 1533 C C . ALA A 1 192 ? 19.578 6.172 -2.109 1 97.56 192 ALA A C 1
ATOM 1535 O O . ALA A 1 192 ? 20.625 6.598 -1.622 1 97.56 192 ALA A O 1
ATOM 1536 N N . PHE A 1 193 ? 19.375 4.879 -2.277 1 96.31 193 PHE A N 1
ATOM 1537 C CA . PHE A 1 193 ? 20.359 3.877 -1.874 1 96.31 193 PHE A CA 1
ATOM 1538 C C . PHE A 1 193 ? 21.641 4.023 -2.68 1 96.31 193 PHE A C 1
ATOM 1540 O O . PHE A 1 193 ? 22.734 3.934 -2.127 1 96.31 193 PHE A O 1
ATOM 1547 N N . ASN A 1 194 ? 21.531 4.242 -3.971 1 95.75 194 ASN A N 1
ATOM 1548 C CA . ASN A 1 194 ? 22.688 4.285 -4.844 1 95.75 194 ASN A CA 1
ATOM 1549 C C . ASN A 1 194 ? 23.531 5.539 -4.602 1 95.75 194 ASN A C 1
ATOM 1551 O O . ASN A 1 194 ? 24.766 5.465 -4.531 1 95.75 194 ASN A O 1
ATOM 1555 N N . ARG A 1 195 ? 22.875 6.645 -4.438 1 96.94 195 ARG A N 1
ATOM 1556 C CA . ARG A 1 195 ? 23.609 7.906 -4.348 1 96.94 195 ARG A CA 1
ATOM 1557 C C . ARG A 1 195 ? 24.188 8.109 -2.949 1 96.94 195 ARG A C 1
ATOM 1559 O O . ARG A 1 195 ? 25.25 8.703 -2.791 1 96.94 195 ARG A O 1
ATOM 1566 N N . TYR A 1 196 ? 23.531 7.582 -1.952 1 96.88 196 TYR A N 1
ATOM 1567 C CA . TYR A 1 196 ? 23.953 7.891 -0.592 1 96.88 196 TYR A CA 1
ATOM 1568 C C . TYR A 1 196 ? 24.484 6.645 0.11 1 96.88 196 TYR A C 1
ATOM 1570 O O . TYR A 1 196 ? 24.891 6.703 1.271 1 96.88 196 TYR A O 1
ATOM 1578 N N . GLN A 1 197 ? 24.453 5.492 -0.549 1 94.38 197 GLN A N 1
ATOM 1579 C CA . GLN A 1 197 ? 24.875 4.234 0.064 1 94.38 197 GLN A CA 1
ATOM 1580 C C . GLN A 1 197 ? 24.172 4.02 1.403 1 94.38 197 GLN A C 1
ATOM 1582 O O . GLN A 1 197 ? 24.828 3.752 2.414 1 94.38 197 GLN A O 1
ATOM 1587 N N . LEU A 1 198 ? 22.875 4.121 1.409 1 94.94 198 LEU A N 1
ATOM 1588 C CA . LEU A 1 198 ? 22.078 4.012 2.619 1 94.94 198 LEU A CA 1
ATOM 1589 C C . LEU A 1 198 ? 22.141 2.602 3.195 1 94.94 198 LEU A C 1
ATOM 1591 O O . LEU A 1 198 ? 22.234 1.625 2.447 1 94.94 198 LEU A O 1
ATOM 1595 N N . ASP A 1 199 ? 22.094 2.566 4.559 1 92.69 199 ASP A N 1
ATOM 1596 C CA . ASP A 1 199 ? 21.859 1.289 5.227 1 92.69 199 ASP A CA 1
ATOM 1597 C C . ASP A 1 199 ? 20.375 0.951 5.289 1 92.69 199 ASP A C 1
ATOM 1599 O O . ASP A 1 199 ? 20 -0.223 5.336 1 92.69 199 ASP A O 1
ATOM 1603 N N . MET A 1 200 ? 19.562 2.016 5.297 1 94.44 200 MET A N 1
ATOM 1604 C CA . MET A 1 200 ? 18.125 1.837 5.461 1 94.44 200 MET A CA 1
ATOM 1605 C C . MET A 1 200 ? 17.359 3.057 4.949 1 94.44 200 MET A C 1
ATOM 1607 O O . MET A 1 200 ? 17.828 4.188 5.102 1 94.44 200 MET A O 1
ATOM 1611 N N . LEU A 1 201 ? 16.25 2.807 4.359 1 97 201 LEU A N 1
ATOM 1612 C CA . LEU A 1 201 ? 15.32 3.871 3.986 1 97 201 LEU A CA 1
ATOM 1613 C C . LEU A 1 201 ? 14.023 3.758 4.773 1 97 201 LEU A C 1
ATOM 1615 O O . LEU A 1 201 ? 13.438 2.676 4.867 1 97 201 LEU A O 1
ATOM 1619 N N . ILE A 1 202 ? 13.633 4.828 5.367 1 98.19 202 ILE A N 1
ATOM 1620 C CA . ILE A 1 202 ? 12.359 4.914 6.078 1 98.19 202 ILE A CA 1
ATOM 1621 C C . ILE A 1 202 ? 11.344 5.66 5.219 1 98.19 202 ILE A C 1
ATOM 1623 O O . ILE A 1 202 ? 11.594 6.785 4.781 1 98.19 202 ILE A O 1
ATOM 1627 N N . THR A 1 203 ? 10.258 5.078 4.938 1 98.75 203 THR A N 1
ATOM 1628 C CA . THR A 1 203 ? 9.18 5.672 4.156 1 98.75 203 THR A CA 1
ATOM 1629 C C . THR A 1 203 ? 7.848 5.008 4.488 1 98.75 203 THR A C 1
ATOM 1631 O O . THR A 1 203 ? 7.645 4.535 5.609 1 98.75 203 THR A O 1
ATOM 1634 N N . SER A 1 204 ? 6.805 5.16 3.637 1 98.19 204 SER A N 1
ATOM 1635 C CA . SER A 1 204 ? 5.504 4.57 3.926 1 98.19 204 SER A CA 1
ATOM 1636 C C . SER A 1 204 ? 4.809 4.109 2.65 1 98.19 204 SER A C 1
ATOM 1638 O O . SER A 1 204 ? 5.285 4.379 1.545 1 98.19 204 SER A O 1
ATOM 1640 N N . ASP A 1 205 ? 3.785 3.311 2.832 1 97.31 205 ASP A N 1
ATOM 1641 C CA . ASP A 1 205 ? 2.832 2.945 1.788 1 97.31 205 ASP A CA 1
ATOM 1642 C C . ASP A 1 205 ? 3.447 1.955 0.803 1 97.31 205 ASP A C 1
ATOM 1644 O O . ASP A 1 205 ? 3.232 2.059 -0.406 1 97.31 205 ASP A O 1
ATOM 1648 N N . LEU A 1 206 ? 4.223 1.037 1.257 1 97 206 LEU A N 1
ATOM 1649 C CA . LEU A 1 206 ? 4.723 -0.002 0.363 1 97 206 LEU A CA 1
ATOM 1650 C C . LEU A 1 206 ? 3.633 -1.021 0.05 1 97 206 LEU A C 1
ATOM 1652 O O . LEU A 1 206 ? 2.893 -1.44 0.944 1 97 206 LEU A O 1
ATOM 1656 N N . LYS A 1 207 ? 3.559 -1.34 -1.191 1 95.62 207 LYS A N 1
ATOM 1657 C CA . LYS A 1 207 ? 2.738 -2.469 -1.623 1 95.62 207 LYS A CA 1
ATOM 1658 C C . LYS A 1 207 ? 3.549 -3.76 -1.649 1 95.62 207 LYS A C 1
ATOM 1660 O O . LYS A 1 207 ? 4.754 -3.748 -1.383 1 95.62 207 LYS A O 1
ATOM 1665 N N . TYR A 1 208 ? 2.898 -4.805 -1.923 1 94.69 208 TYR A N 1
ATOM 1666 C CA . TYR A 1 208 ? 3.5 -6.133 -1.9 1 94.69 208 TYR A CA 1
ATOM 1667 C C . TYR A 1 208 ? 4.723 -6.191 -2.805 1 94.69 208 TYR A C 1
ATOM 1669 O O . TYR A 1 208 ? 5.805 -6.605 -2.373 1 94.69 208 TYR A O 1
ATOM 1677 N N . HIS A 1 209 ? 4.602 -5.781 -4.035 1 93.94 209 HIS A N 1
ATOM 1678 C CA . HIS A 1 209 ? 5.68 -5.906 -5.012 1 93.94 209 HIS A CA 1
ATOM 1679 C C . HIS A 1 209 ? 6.844 -4.98 -4.668 1 93.94 209 HIS A C 1
ATOM 1681 O O . HIS A 1 209 ? 7.988 -5.258 -5.031 1 93.94 209 HIS A O 1
ATOM 1687 N N . ASN A 1 210 ? 6.539 -3.861 -3.953 1 95.56 210 ASN A N 1
ATOM 1688 C CA . ASN A 1 210 ? 7.633 -3.039 -3.449 1 95.56 210 ASN A CA 1
ATOM 1689 C C . ASN A 1 210 ? 8.555 -3.834 -2.531 1 95.56 210 ASN A C 1
ATOM 1691 O O . ASN A 1 210 ? 9.781 -3.717 -2.621 1 95.56 210 ASN A O 1
ATOM 1695 N N . TRP A 1 211 ? 7.98 -4.645 -1.7 1 94.75 211 TRP A N 1
ATOM 1696 C CA . TRP A 1 211 ? 8.75 -5.441 -0.749 1 94.75 211 TRP A CA 1
ATOM 1697 C C . TRP A 1 211 ? 9.57 -6.508 -1.468 1 94.75 211 TRP A C 1
ATOM 1699 O O . TRP A 1 211 ? 10.719 -6.77 -1.101 1 94.75 211 TRP A O 1
ATOM 1709 N N . LEU A 1 212 ? 8.977 -7.105 -2.475 1 93.06 212 LEU A N 1
ATOM 1710 C CA . LEU A 1 212 ? 9.695 -8.086 -3.279 1 93.06 212 LEU A CA 1
ATOM 1711 C C . LEU A 1 212 ? 10.914 -7.453 -3.939 1 93.06 212 LEU A C 1
ATOM 1713 O O . LEU A 1 212 ? 12.008 -8.023 -3.91 1 93.06 212 LEU A O 1
ATOM 1717 N N . ASP A 1 213 ? 10.664 -6.27 -4.488 1 93.44 213 ASP A N 1
ATOM 1718 C CA . ASP A 1 213 ? 11.758 -5.547 -5.133 1 93.44 213 ASP A CA 1
ATOM 1719 C C . ASP A 1 213 ? 12.859 -5.211 -4.133 1 93.44 213 ASP A C 1
ATOM 1721 O O . ASP A 1 213 ? 14.039 -5.41 -4.414 1 93.44 213 ASP A O 1
ATOM 1725 N N . ALA A 1 214 ? 12.469 -4.707 -3.021 1 94.5 214 ALA A N 1
ATOM 1726 C CA . ALA A 1 214 ? 13.438 -4.336 -1.993 1 94.5 214 ALA A CA 1
ATOM 1727 C C . ALA A 1 214 ? 14.289 -5.535 -1.578 1 94.5 214 ALA A C 1
ATOM 1729 O O . ALA A 1 214 ? 15.5 -5.418 -1.41 1 94.5 214 ALA A O 1
ATOM 1730 N N . GLN A 1 215 ? 13.664 -6.656 -1.396 1 92.06 215 GLN A N 1
ATOM 1731 C CA . GLN A 1 215 ? 14.359 -7.879 -1.024 1 92.06 215 GLN A CA 1
ATOM 1732 C C . GLN A 1 215 ? 15.352 -8.297 -2.105 1 92.06 215 GLN A C 1
ATOM 1734 O O . GLN A 1 215 ? 16.5 -8.625 -1.808 1 92.06 215 GLN A O 1
ATOM 1739 N N . ALA A 1 216 ? 14.922 -8.289 -3.32 1 91.88 216 ALA A N 1
ATOM 1740 C CA . ALA A 1 216 ? 15.773 -8.68 -4.441 1 91.88 216 ALA A CA 1
ATOM 1741 C C . ALA A 1 216 ? 16.969 -7.742 -4.578 1 91.88 216 ALA A C 1
ATOM 1743 O O . ALA A 1 216 ? 18.062 -8.18 -4.922 1 91.88 216 ALA A O 1
ATOM 1744 N N . LYS A 1 217 ? 16.719 -6.457 -4.293 1 92.81 217 LYS A N 1
ATOM 1745 C CA . LYS A 1 217 ? 17.75 -5.438 -4.441 1 92.81 217 LYS A CA 1
ATOM 1746 C C . LYS A 1 217 ? 18.609 -5.324 -3.18 1 92.81 217 LYS A C 1
ATOM 1748 O O . LYS A 1 217 ? 19.516 -4.504 -3.113 1 92.81 217 LYS A O 1
ATOM 1753 N N . LYS A 1 218 ? 18.234 -6.078 -2.129 1 90.81 218 LYS A N 1
ATOM 1754 C CA . LYS A 1 218 ? 18.922 -6.066 -0.837 1 90.81 218 LYS A CA 1
ATOM 1755 C C . LYS A 1 218 ? 18.828 -4.691 -0.179 1 90.81 218 LYS A C 1
ATOM 1757 O O . LYS A 1 218 ? 19.812 -4.18 0.339 1 90.81 218 LYS A O 1
ATOM 1762 N N . GLN A 1 219 ? 17.719 -4.109 -0.3 1 92.81 219 GLN A N 1
ATOM 1763 C CA . GLN A 1 219 ? 17.422 -2.824 0.328 1 92.81 219 GLN A CA 1
ATOM 1764 C C . GLN A 1 219 ? 16.656 -3.008 1.628 1 92.81 219 GLN A C 1
ATOM 1766 O O . GLN A 1 219 ? 15.602 -3.654 1.645 1 92.81 219 GLN A O 1
ATOM 1771 N N . ASN A 1 220 ? 17.172 -2.469 2.74 1 93 220 ASN A N 1
ATOM 1772 C CA . ASN A 1 220 ? 16.406 -2.422 3.982 1 93 220 ASN A CA 1
ATOM 1773 C C . ASN A 1 220 ? 15.438 -1.238 4.004 1 93 220 ASN A C 1
ATOM 1775 O O . ASN A 1 220 ? 15.859 -0.088 3.863 1 93 220 ASN A O 1
ATOM 1779 N N . ILE A 1 221 ? 14.203 -1.566 4.223 1 95.88 221 ILE A N 1
ATOM 1780 C CA . ILE A 1 221 ? 13.18 -0.527 4.207 1 95.88 221 ILE A CA 1
ATOM 1781 C C . ILE A 1 221 ? 12.32 -0.629 5.465 1 95.88 221 ILE A C 1
ATOM 1783 O O . ILE A 1 221 ? 11.992 -1.73 5.914 1 95.88 221 ILE A O 1
ATOM 1787 N N . ILE A 1 222 ? 12.016 0.438 6.047 1 97.06 222 ILE A N 1
ATOM 1788 C CA . ILE A 1 222 ? 10.969 0.529 7.059 1 97.06 222 ILE A CA 1
ATOM 1789 C C . ILE A 1 222 ? 9.773 1.294 6.5 1 97.06 222 ILE A C 1
ATOM 1791 O O . ILE A 1 222 ? 9.922 2.414 6.008 1 97.06 222 ILE A O 1
ATOM 1795 N N . ASP A 1 223 ? 8.648 0.675 6.484 1 98.44 223 ASP A N 1
ATOM 1796 C CA . ASP A 1 223 ? 7.379 1.371 6.301 1 98.44 223 ASP A CA 1
ATOM 1797 C C . ASP A 1 223 ? 6.828 1.87 7.637 1 98.44 223 ASP A C 1
ATOM 1799 O O . ASP A 1 223 ? 6.297 1.088 8.43 1 98.44 223 ASP A O 1
ATOM 1803 N N . MET A 1 224 ? 6.93 3.143 7.844 1 98.06 224 MET A N 1
ATOM 1804 C CA . MET A 1 224 ? 6.582 3.686 9.156 1 98.06 224 MET A CA 1
ATOM 1805 C C . MET A 1 224 ? 5.105 4.074 9.203 1 98.06 224 MET A C 1
ATOM 1807 O O . MET A 1 224 ? 4.664 4.734 10.148 1 98.06 224 MET A O 1
ATOM 1811 N N . ASN A 1 225 ? 4.352 3.666 8.25 1 96.62 225 ASN A N 1
ATOM 1812 C CA . ASN A 1 225 ? 2.939 4.004 8.109 1 96.62 225 ASN A CA 1
ATOM 1813 C C . ASN A 1 225 ? 2.746 5.473 7.742 1 96.62 225 ASN A C 1
ATOM 1815 O O . ASN A 1 225 ? 3.398 6.348 8.312 1 96.62 225 ASN A O 1
ATOM 1819 N N . HIS A 1 226 ? 1.864 5.691 6.883 1 96.81 226 HIS A N 1
ATOM 1820 C CA . HIS A 1 226 ? 1.639 7.02 6.32 1 96.81 226 HIS A CA 1
ATOM 1821 C C . HIS A 1 226 ? 1.11 7.98 7.379 1 96.81 226 HIS A C 1
ATOM 1823 O O . HIS A 1 226 ? 1.289 9.195 7.262 1 96.81 226 HIS A O 1
ATOM 1829 N N . LEU A 1 227 ? 0.543 7.527 8.43 1 95.38 227 LEU A N 1
ATOM 1830 C CA . LEU A 1 227 ? 0.049 8.344 9.539 1 95.38 227 LEU A CA 1
ATOM 1831 C C . LEU A 1 227 ? 1.194 9.07 10.227 1 95.38 227 LEU A C 1
ATOM 1833 O O . LEU A 1 227 ? 0.964 10.023 10.984 1 95.38 227 LEU A O 1
ATOM 1837 N N . SER A 1 228 ? 2.383 8.625 9.992 1 96.5 228 SER A N 1
ATOM 1838 C CA . SER A 1 228 ? 3.553 9.266 10.578 1 96.5 228 SER A CA 1
ATOM 1839 C C . SER A 1 228 ? 3.639 10.734 10.172 1 96.5 228 SER A C 1
ATOM 1841 O O . SER A 1 228 ? 4.25 11.547 10.867 1 96.5 228 SER A O 1
ATOM 1843 N N . GLU A 1 229 ? 2.963 11.086 9.164 1 97.25 229 GLU A N 1
ATOM 1844 C CA . GLU A 1 229 ? 2.955 12.469 8.695 1 97.25 229 GLU A CA 1
ATOM 1845 C C . GLU A 1 229 ? 2.152 13.367 9.633 1 97.25 229 GLU A C 1
ATOM 1847 O O . GLU A 1 229 ? 2.17 14.594 9.5 1 97.25 229 GLU A O 1
ATOM 1852 N N . SER A 1 230 ? 1.582 12.812 10.656 1 96.56 230 SER A N 1
ATOM 1853 C CA . SER A 1 230 ? 0.837 13.602 11.633 1 96.56 230 SER A CA 1
ATOM 1854 C C . SER A 1 230 ? 1.757 14.547 12.398 1 96.56 230 SER A C 1
ATOM 1856 O O . SER A 1 230 ? 1.288 15.469 13.078 1 96.56 230 SER A O 1
ATOM 1858 N N . ILE A 1 231 ? 3.008 14.398 12.219 1 96.81 231 ILE A N 1
ATOM 1859 C CA . ILE A 1 231 ? 3.953 15.328 12.828 1 96.81 231 ILE A CA 1
ATOM 1860 C C . ILE A 1 231 ? 3.695 16.734 12.297 1 96.81 231 ILE A C 1
ATOM 1862 O O . ILE A 1 231 ? 4 17.734 12.977 1 96.81 231 ILE A O 1
ATOM 1866 N N . PHE A 1 232 ? 3.102 16.797 11.086 1 98.12 232 PHE A N 1
ATOM 1867 C CA . PHE A 1 232 ? 2.686 18.062 10.508 1 98.12 232 PHE A CA 1
ATOM 1868 C C . PHE A 1 232 ? 1.878 18.875 11.508 1 98.12 232 PHE A C 1
ATOM 1870 O O . PHE A 1 232 ? 2.08 20.078 11.641 1 98.12 232 PHE A O 1
ATOM 1877 N N . ILE A 1 233 ? 1.005 18.266 12.242 1 98.12 233 ILE A N 1
ATOM 1878 C CA . ILE A 1 233 ? 0.102 18.922 13.172 1 98.12 233 ILE A CA 1
ATOM 1879 C C . ILE A 1 233 ? 0.909 19.609 14.273 1 98.12 233 ILE A C 1
ATOM 1881 O O . ILE A 1 233 ? 0.68 20.781 14.578 1 98.12 233 ILE A O 1
ATOM 1885 N N . ASP A 1 234 ? 1.873 18.938 14.781 1 97.19 234 ASP A N 1
ATOM 1886 C CA . ASP A 1 234 ? 2.707 19.484 15.844 1 97.19 234 ASP A CA 1
ATOM 1887 C C . ASP A 1 234 ? 3.535 20.672 15.328 1 97.19 234 ASP A C 1
ATOM 1889 O O . ASP A 1 234 ? 3.658 21.688 16.016 1 97.19 234 ASP A O 1
ATOM 1893 N N . VAL A 1 235 ? 4.066 20.484 14.188 1 98.06 235 VAL A N 1
ATOM 1894 C CA . VAL A 1 235 ? 4.941 21.5 13.617 1 98.06 235 VAL A CA 1
ATOM 1895 C C . VAL A 1 235 ? 4.152 22.781 13.375 1 98.06 235 VAL A C 1
ATOM 1897 O O . VAL A 1 235 ? 4.586 23.875 13.766 1 98.06 235 VAL A O 1
ATOM 1900 N N . ILE A 1 236 ? 2.992 22.672 12.766 1 98.56 236 ILE A N 1
ATOM 1901 C CA . ILE A 1 236 ? 2.176 23.844 12.453 1 98.56 236 ILE A CA 1
ATOM 1902 C C . ILE A 1 236 ? 1.649 24.453 13.742 1 98.56 236 ILE A C 1
ATOM 1904 O O . ILE A 1 236 ? 1.585 25.688 13.867 1 98.56 236 ILE A O 1
ATOM 1908 N N . TYR A 1 237 ? 1.281 23.578 14.695 1 98.44 237 TYR A N 1
ATOM 1909 C CA . TYR A 1 237 ? 0.855 24.062 16 1 98.44 237 TYR A CA 1
ATOM 1910 C C . TYR A 1 237 ? 1.927 24.953 16.625 1 98.44 237 TYR A C 1
ATOM 1912 O O . TYR A 1 237 ? 1.636 26.047 17.094 1 98.44 237 TYR A O 1
ATOM 1920 N N . ASP A 1 238 ? 3.123 24.516 16.609 1 98.25 238 ASP A N 1
ATOM 1921 C CA . ASP A 1 238 ? 4.242 25.25 17.172 1 98.25 238 ASP A CA 1
ATOM 1922 C C . ASP A 1 238 ? 4.469 26.562 16.422 1 98.25 238 ASP A C 1
ATOM 1924 O O . ASP A 1 238 ? 4.691 27.609 17.047 1 98.25 238 ASP A O 1
ATOM 1928 N N . GLU A 1 239 ? 4.469 26.516 15.125 1 98.25 239 GLU A N 1
ATOM 1929 C CA . GLU A 1 239 ? 4.648 27.719 14.32 1 98.25 239 GLU A CA 1
ATOM 1930 C C . GLU A 1 239 ? 3.574 28.766 14.641 1 98.25 239 GLU A C 1
ATOM 1932 O O . GLU A 1 239 ? 3.877 29.953 14.789 1 98.25 239 GLU A O 1
ATOM 1937 N N . LEU A 1 240 ? 2.326 28.328 14.781 1 98.44 240 LEU A N 1
ATOM 1938 C CA . LEU A 1 240 ? 1.229 29.266 14.992 1 98.44 240 LEU A CA 1
ATOM 1939 C C . LEU A 1 240 ? 1.228 29.781 16.422 1 98.44 240 LEU A C 1
ATOM 1941 O O . LEU A 1 240 ? 0.784 30.906 16.688 1 98.44 240 LEU A O 1
ATOM 1945 N N . THR A 1 241 ? 1.689 28.938 17.344 1 98.31 241 THR A N 1
ATOM 1946 C CA . THR A 1 241 ? 1.855 29.422 18.703 1 98.31 241 THR A CA 1
ATOM 1947 C C . THR A 1 241 ? 2.805 30.609 18.75 1 98.31 241 THR A C 1
ATOM 1949 O O . THR A 1 241 ? 2.561 31.578 19.469 1 98.31 241 THR A O 1
ATOM 1952 N N . LYS A 1 242 ? 3.834 30.562 17.984 1 96.88 242 LYS A N 1
ATOM 1953 C CA . LYS A 1 242 ? 4.762 31.672 17.859 1 96.88 242 LYS A CA 1
ATOM 1954 C C . LYS A 1 242 ? 4.086 32.875 17.219 1 96.88 242 LYS A C 1
ATOM 1956 O O . LYS A 1 242 ? 4.285 34.031 17.641 1 96.88 242 LYS A O 1
ATOM 1961 N N . PHE A 1 243 ? 3.363 32.594 16.172 1 96.62 243 PHE A N 1
ATOM 1962 C CA . PHE A 1 243 ? 2.68 33.625 15.43 1 96.62 243 PHE A CA 1
ATOM 1963 C C . PHE A 1 243 ? 1.721 34.406 16.328 1 96.62 243 PHE A C 1
ATOM 1965 O O . PHE A 1 243 ? 1.714 35.656 16.328 1 96.62 243 PHE A O 1
ATOM 1972 N N . TYR A 1 244 ? 0.946 33.688 17.219 1 96.31 244 TYR A N 1
ATOM 1973 C CA . TYR A 1 244 ? -0.09 34.312 18.047 1 96.31 244 TYR A CA 1
ATOM 1974 C C . TYR A 1 244 ? 0.478 34.719 19.391 1 96.31 244 TYR A C 1
ATOM 1976 O O . TYR A 1 244 ? -0.129 35.531 20.109 1 96.31 244 TYR A O 1
ATOM 1984 N N . GLY A 1 245 ? 1.577 34.219 19.797 1 96.5 245 GLY A N 1
ATOM 1985 C CA . GLY A 1 245 ? 2.15 34.438 21.125 1 96.5 245 GLY A CA 1
ATOM 1986 C C . GLY A 1 245 ? 1.562 33.531 22.188 1 96.5 245 GLY A C 1
ATOM 1987 O O . GLY A 1 245 ? 1.965 33.562 23.344 1 96.5 245 GLY A O 1
ATOM 1988 N N . ASN A 1 246 ? 0.591 32.719 21.812 1 95.88 246 ASN A N 1
ATOM 1989 C CA . ASN A 1 246 ? -0.044 31.719 22.656 1 95.88 246 ASN A CA 1
ATOM 1990 C C . ASN A 1 246 ? -0.775 30.672 21.828 1 95.88 246 ASN A C 1
ATOM 1992 O O . ASN A 1 246 ? -0.742 30.719 20.594 1 95.88 246 ASN A O 1
ATOM 1996 N N . ASP A 1 247 ? -1.433 29.75 22.5 1 95.88 247 ASP A N 1
ATOM 1997 C CA . ASP A 1 247 ? -2.104 28.672 21.766 1 95.88 247 ASP A CA 1
ATOM 1998 C C . ASP A 1 247 ? -3.594 28.641 22.094 1 95.88 247 ASP A C 1
ATOM 2000 O O . ASP A 1 247 ? -4.238 27.594 21.969 1 95.88 247 ASP A O 1
ATOM 2004 N N . ALA A 1 248 ? -4.148 29.719 22.469 1 94.19 248 ALA A N 1
ATOM 2005 C CA . ALA A 1 248 ? -5.527 29.75 22.953 1 94.19 248 ALA A CA 1
ATOM 2006 C C . ALA A 1 248 ? -6.512 29.453 21.828 1 94.19 248 ALA A C 1
ATOM 2008 O O . ALA A 1 248 ? -7.574 28.859 22.062 1 94.19 248 ALA A O 1
ATOM 2009 N N . ASN A 1 249 ? -6.184 29.797 20.578 1 95.69 249 ASN A N 1
ATOM 2010 C CA . ASN A 1 249 ? -7.109 29.656 19.469 1 95.69 249 ASN A CA 1
ATOM 2011 C C . ASN A 1 249 ? -6.746 28.469 18.578 1 95.69 249 ASN A C 1
ATOM 2013 O O . ASN A 1 249 ? -7.254 28.344 17.469 1 95.69 249 ASN A O 1
ATOM 2017 N N . LEU A 1 250 ? -5.891 27.625 19.109 1 98.44 250 LEU A N 1
ATOM 2018 C CA . LEU A 1 250 ? -5.379 26.531 18.281 1 98.44 250 LEU A CA 1
ATOM 2019 C C . LEU A 1 250 ? -5.918 25.188 18.734 1 98.44 250 LEU A C 1
ATOM 2021 O O . LEU A 1 250 ? -5.914 24.891 19.938 1 98.44 250 LEU A O 1
ATOM 2025 N N . ASN A 1 251 ? -6.43 24.422 17.781 1 98.25 251 ASN A N 1
ATOM 2026 C CA . ASN A 1 251 ? -6.926 23.078 18.031 1 98.25 251 ASN A CA 1
ATOM 2027 C C . ASN A 1 251 ? -6.27 22.047 17.109 1 98.25 251 ASN A C 1
ATOM 2029 O O . ASN A 1 251 ? -6.02 22.328 15.938 1 98.25 251 ASN A O 1
ATOM 2033 N N . LYS A 1 252 ? -6.004 20.859 17.688 1 97.75 252 LYS A N 1
ATOM 2034 C CA . LYS A 1 252 ? -5.465 19.75 16.906 1 97.75 252 LYS A CA 1
ATOM 2035 C C . LYS A 1 252 ? -6.523 18.672 16.672 1 97.75 252 LYS A C 1
ATOM 2037 O O . LYS A 1 252 ? -7.309 18.359 17.578 1 97.75 252 LYS A O 1
ATOM 2042 N N . SER A 1 253 ? -6.57 18.219 15.469 1 94 253 SER A N 1
ATOM 2043 C CA . SER A 1 253 ? -7.336 17.016 15.188 1 94 253 SER A CA 1
ATOM 2044 C C . SER A 1 253 ? -6.422 15.828 14.914 1 94 253 SER A C 1
ATOM 2046 O O . SER A 1 253 ? -5.535 15.914 14.062 1 94 253 SER A O 1
ATOM 2048 N N . LEU A 1 254 ? -6.625 14.805 15.703 1 81.06 254 LEU A N 1
ATOM 2049 C CA . LEU A 1 254 ? -5.871 13.594 15.406 1 81.06 254 LEU A CA 1
ATOM 2050 C C . LEU A 1 254 ? -6.621 12.711 14.414 1 81.06 254 LEU A C 1
ATOM 2052 O O . LEU A 1 254 ? -7.848 12.602 14.477 1 81.06 254 LEU A O 1
ATOM 2056 N N . SER A 1 255 ? -5.941 12.398 13.32 1 71.81 255 SER A N 1
ATOM 2057 C CA . SER A 1 255 ? -6.562 11.547 12.312 1 71.81 255 SER A CA 1
ATOM 2058 C C . SER A 1 255 ? -6.938 10.188 12.898 1 71.81 255 SER A C 1
ATOM 2060 O O . SER A 1 255 ? -6.109 9.523 13.531 1 71.81 255 SER A O 1
ATOM 2062 N N . ILE A 1 256 ? -8.266 9.938 12.828 1 73.75 256 ILE A N 1
ATOM 2063 C CA . ILE A 1 256 ? -8.742 8.656 13.352 1 73.75 256 ILE A CA 1
ATOM 2064 C C . ILE A 1 256 ? -9.18 7.762 12.195 1 73.75 256 ILE A C 1
ATOM 2066 O O . ILE A 1 256 ? -10.328 7.836 11.75 1 73.75 256 ILE A O 1
ATOM 2070 N N . ILE A 1 257 ? -8.188 7.316 11.445 1 78.62 257 ILE A N 1
ATOM 2071 C CA . ILE A 1 257 ? -8.594 6.273 10.508 1 78.62 257 ILE A CA 1
ATOM 2072 C C . ILE A 1 257 ? -8.82 4.965 11.266 1 78.62 257 ILE A C 1
ATOM 2074 O O . ILE A 1 257 ? -7.945 4.5 11.992 1 78.62 257 ILE A O 1
ATOM 2078 N N . LYS A 1 258 ? -10.07 4.504 11.125 1 83.5 258 LYS A N 1
ATOM 2079 C CA . LYS A 1 258 ? -10.477 3.318 11.875 1 83.5 258 LYS A CA 1
ATOM 2080 C C . LYS A 1 258 ? -10.156 2.043 11.102 1 83.5 258 LYS A C 1
ATOM 2082 O O . LYS A 1 258 ? -11 1.528 10.367 1 83.5 258 LYS A O 1
ATOM 2087 N N . ILE A 1 259 ? -8.938 1.638 11.141 1 91.62 259 ILE A N 1
ATOM 2088 C CA . ILE A 1 259 ? -8.477 0.398 10.523 1 91.62 259 ILE A CA 1
ATOM 2089 C C . ILE A 1 259 ? -8.133 -0.62 11.609 1 91.62 259 ILE A C 1
ATOM 2091 O O . ILE A 1 259 ? -7.445 -0.295 12.586 1 91.62 259 ILE A O 1
ATOM 2095 N N . ASN A 1 260 ? -8.664 -1.778 11.461 1 92.88 260 ASN A N 1
ATOM 2096 C CA . ASN A 1 260 ? -8.305 -2.881 12.344 1 92.88 260 ASN A CA 1
ATOM 2097 C C . ASN A 1 260 ? -7.215 -3.76 11.734 1 92.88 260 ASN A C 1
ATOM 2099 O O . ASN A 1 260 ? -7.195 -3.971 10.516 1 92.88 260 ASN A O 1
ATOM 2103 N N . TYR A 1 261 ? -6.332 -4.238 12.625 1 93 261 TYR A N 1
ATOM 2104 C CA . TYR A 1 261 ? -5.242 -5.121 12.227 1 93 261 TYR A CA 1
ATOM 2105 C C . TYR A 1 261 ? -5.305 -6.441 12.992 1 93 261 TYR A C 1
ATOM 2107 O O . TYR A 1 261 ? -5.363 -6.449 14.219 1 93 261 TYR A O 1
ATOM 2115 N N . ILE A 1 262 ? -5.273 -7.516 12.211 1 93.5 262 ILE A N 1
ATOM 2116 C CA . ILE A 1 262 ? -5.219 -8.797 12.906 1 93.5 262 ILE A CA 1
ATOM 2117 C C . ILE A 1 262 ? -4.219 -9.719 12.203 1 93.5 262 ILE A C 1
ATOM 2119 O O . ILE A 1 262 ? -3.965 -9.57 11.008 1 93.5 262 ILE A O 1
ATOM 2123 N N . MET B 1 1 ? 0.295 -39.438 -24.328 1 39.91 1 MET B N 1
ATOM 2124 C CA . MET B 1 1 ? 1.71 -39.062 -24.391 1 39.91 1 MET B CA 1
ATOM 2125 C C . MET B 1 1 ? 2.482 -39.719 -23.25 1 39.91 1 MET B C 1
ATOM 2127 O O . MET B 1 1 ? 2.02 -39.75 -22.109 1 39.91 1 MET B O 1
ATOM 2131 N N . LYS B 1 2 ? 3.252 -40.594 -23.469 1 47.72 2 LYS B N 1
ATOM 2132 C CA . LYS B 1 2 ? 4.027 -41.281 -22.438 1 47.72 2 LYS B CA 1
ATOM 2133 C C . LYS B 1 2 ? 4.691 -40.312 -21.484 1 47.72 2 LYS B C 1
ATOM 2135 O O . LYS B 1 2 ? 5.141 -39.219 -21.922 1 47.72 2 LYS B O 1
ATOM 2140 N N . LYS B 1 3 ? 4.441 -40.406 -20.094 1 56.94 3 LYS B N 1
ATOM 2141 C CA . LYS B 1 3 ? 4.984 -39.531 -19.047 1 56.94 3 LYS B CA 1
ATOM 2142 C C . LYS B 1 3 ? 6.387 -39.062 -19.406 1 56.94 3 LYS B C 1
ATOM 2144 O O . LYS B 1 3 ? 6.773 -37.938 -19.031 1 56.94 3 LYS B O 1
ATOM 2149 N N . MET B 1 4 ? 7.012 -39.781 -20.438 1 66.31 4 MET B N 1
ATOM 2150 C CA . MET B 1 4 ? 8.461 -39.719 -20.625 1 66.31 4 MET B CA 1
ATOM 2151 C C . MET B 1 4 ? 8.828 -38.656 -21.656 1 66.31 4 MET B C 1
ATOM 2153 O O . MET B 1 4 ? 9.984 -38.219 -21.719 1 66.31 4 MET B O 1
ATOM 2157 N N . ASP B 1 5 ? 7.781 -37.875 -22.312 1 87.81 5 ASP B N 1
ATOM 2158 C CA . ASP B 1 5 ? 8.219 -36.938 -23.344 1 87.81 5 ASP B CA 1
ATOM 2159 C C . ASP B 1 5 ? 7.473 -35.625 -23.219 1 87.81 5 ASP B C 1
ATOM 2161 O O . ASP B 1 5 ? 7.305 -34.906 -24.219 1 87.81 5 ASP B O 1
ATOM 2165 N N . ILE B 1 6 ? 7.105 -35.312 -22.031 1 96.06 6 ILE B N 1
ATOM 2166 C CA . ILE B 1 6 ? 6.312 -34.094 -21.859 1 96.06 6 ILE B CA 1
ATOM 2167 C C . ILE B 1 6 ? 7.227 -32.875 -21.875 1 96.06 6 ILE B C 1
ATOM 2169 O O . ILE B 1 6 ? 8.25 -32.844 -21.188 1 96.06 6 ILE B O 1
ATOM 2173 N N . LYS B 1 7 ? 6.797 -31.828 -22.703 1 97.94 7 LYS B N 1
ATOM 2174 C CA . LYS B 1 7 ? 7.531 -30.562 -22.781 1 97.94 7 LYS B CA 1
ATOM 2175 C C . LYS B 1 7 ? 6.742 -29.438 -22.125 1 97.94 7 LYS B C 1
ATOM 2177 O O . LYS B 1 7 ? 5.559 -29.594 -21.812 1 97.94 7 LYS B O 1
ATOM 2182 N N . ALA B 1 8 ? 7.418 -28.281 -21.938 1 98.44 8 ALA B N 1
ATOM 2183 C CA . ALA B 1 8 ? 6.77 -27.141 -21.312 1 98.44 8 ALA B CA 1
ATOM 2184 C C . ALA B 1 8 ? 5.551 -26.688 -22.109 1 98.44 8 ALA B C 1
ATOM 2186 O O . ALA B 1 8 ? 4.523 -26.328 -21.547 1 98.44 8 ALA B O 1
ATOM 2187 N N . GLN B 1 9 ? 5.652 -26.781 -23.406 1 98.19 9 GLN B N 1
ATOM 2188 C CA . GLN B 1 9 ? 4.559 -26.391 -24.281 1 98.19 9 GLN B CA 1
ATOM 2189 C C . GLN B 1 9 ? 3.33 -27.266 -24.062 1 98.19 9 GLN B C 1
ATOM 2191 O O . GLN B 1 9 ? 2.195 -26.797 -24.156 1 98.19 9 GLN B O 1
ATOM 2196 N N . ASP B 1 10 ? 3.555 -28.469 -23.844 1 98.06 10 ASP B N 1
ATOM 2197 C CA . ASP B 1 10 ? 2.449 -29.391 -23.578 1 98.06 10 ASP B CA 1
ATOM 2198 C C . ASP B 1 10 ? 1.7 -28.984 -22.312 1 98.06 10 ASP 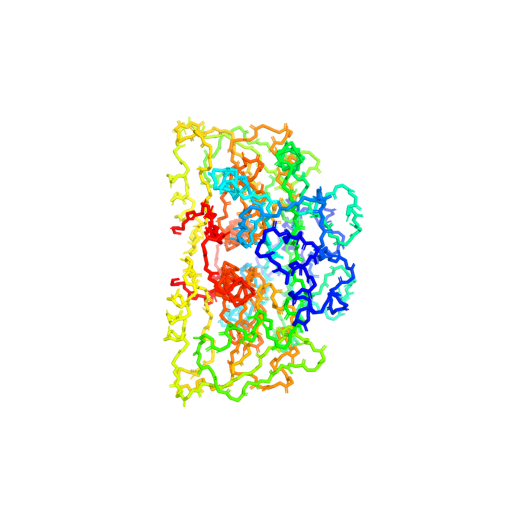B C 1
ATOM 2200 O O . ASP B 1 10 ? 0.468 -29.016 -22.281 1 98.06 10 ASP B O 1
ATOM 2204 N N . ILE B 1 11 ? 2.467 -28.656 -21.312 1 98.31 11 ILE B N 1
ATOM 2205 C CA . ILE B 1 11 ? 1.893 -28.25 -20.031 1 98.31 11 ILE B CA 1
ATOM 2206 C C . ILE B 1 11 ? 1.126 -26.938 -20.219 1 98.31 11 ILE B C 1
ATOM 2208 O O . ILE B 1 11 ? 0.003 -26.797 -19.719 1 98.31 11 ILE B O 1
ATOM 2212 N N . LEU B 1 12 ? 1.703 -26.031 -20.969 1 98.69 12 LEU B N 1
ATOM 2213 C CA . LEU B 1 12 ? 1.023 -24.781 -21.25 1 98.69 12 LEU B CA 1
ATOM 2214 C C . LEU B 1 12 ? -0.288 -25.016 -21.984 1 98.69 12 LEU B C 1
ATOM 2216 O O . LEU B 1 12 ? -1.312 -24.422 -21.656 1 98.69 12 LEU B O 1
ATOM 2220 N N . ASN B 1 13 ? -0.257 -25.859 -22.984 1 98.12 13 ASN B N 1
ATOM 2221 C CA . ASN B 1 13 ? -1.454 -26.188 -23.75 1 98.12 13 ASN B CA 1
ATOM 2222 C C . ASN B 1 13 ? -2.562 -26.734 -22.859 1 98.12 13 ASN B C 1
ATOM 2224 O O . ASN B 1 13 ? -3.732 -26.391 -23.031 1 98.12 13 ASN B O 1
ATOM 2228 N N . PHE B 1 14 ? -2.174 -27.531 -22 1 98.19 14 PHE B N 1
ATOM 2229 C CA . PHE B 1 14 ? -3.141 -28.109 -21.078 1 98.19 14 PHE B CA 1
ATOM 2230 C C . PHE B 1 14 ? -3.75 -27.031 -20.188 1 98.19 14 PHE B C 1
ATOM 2232 O O . PHE B 1 14 ? -4.973 -26.938 -20.062 1 98.19 14 PHE B O 1
ATOM 2239 N N . LEU B 1 15 ? -2.928 -26.188 -19.578 1 98.56 15 LEU B N 1
ATOM 2240 C CA . LEU B 1 15 ? -3.377 -25.172 -18.625 1 98.56 15 LEU B CA 1
ATOM 2241 C C . LEU B 1 15 ? -4.23 -24.109 -19.328 1 98.56 15 LEU B C 1
ATOM 2243 O O . LEU B 1 15 ? -5.191 -23.594 -18.75 1 98.56 15 LEU B O 1
ATOM 2247 N N . THR B 1 16 ? -3.938 -23.797 -20.562 1 97.75 16 THR B N 1
ATOM 2248 C CA . THR B 1 16 ? -4.574 -22.672 -21.25 1 97.75 16 THR B CA 1
ATOM 2249 C C . THR B 1 16 ? -5.957 -23.078 -21.75 1 97.75 16 THR B C 1
ATOM 2251 O O . THR B 1 16 ? -6.727 -22.219 -22.203 1 97.75 16 THR B O 1
ATOM 2254 N N . LYS B 1 17 ? -6.281 -24.297 -21.719 1 97.19 17 LYS B N 1
ATOM 2255 C CA . LYS B 1 17 ? -7.668 -24.688 -21.938 1 97.19 17 LYS B CA 1
ATOM 2256 C C . LYS B 1 17 ? -8.594 -24.062 -20.906 1 97.19 17 LYS B C 1
ATOM 2258 O O . LYS B 1 17 ? -9.727 -23.688 -21.219 1 97.19 17 LYS B O 1
ATOM 2263 N N . LYS B 1 18 ? -8.078 -23.906 -19.719 1 96.94 18 LYS B N 1
ATOM 2264 C CA . LYS B 1 18 ? -8.852 -23.312 -18.625 1 96.94 18 LYS B CA 1
ATOM 2265 C C . LYS B 1 18 ? -8.5 -21.844 -18.438 1 96.94 18 LYS B C 1
ATOM 2267 O O . LYS B 1 18 ? -9.344 -21.047 -18.031 1 96.94 18 LYS B O 1
ATOM 2272 N N . TYR B 1 19 ? -7.305 -21.578 -18.688 1 98.12 19 TYR B N 1
ATOM 2273 C CA . TYR B 1 19 ? -6.809 -20.219 -18.484 1 98.12 19 TYR B CA 1
ATOM 2274 C C . TYR B 1 19 ? -6.34 -19.609 -19.812 1 98.12 19 TYR B C 1
ATOM 2276 O O . TYR B 1 19 ? -5.141 -19.562 -20.078 1 98.12 19 TYR B O 1
ATOM 2284 N N . ASP B 1 20 ? -7.254 -19.078 -20.5 1 97.5 20 ASP B N 1
ATOM 2285 C CA . ASP B 1 20 ? -7.074 -18.562 -21.859 1 97.5 20 ASP B CA 1
ATOM 2286 C C . ASP B 1 20 ? -6.164 -17.328 -21.859 1 97.5 20 ASP B C 1
ATOM 2288 O O . ASP B 1 20 ? -6.496 -16.312 -21.266 1 97.5 20 ASP B O 1
ATOM 2292 N N . LEU B 1 21 ? -5.09 -17.453 -22.609 1 97.81 21 LEU B N 1
ATOM 2293 C CA . LEU B 1 21 ? -4.098 -16.375 -22.625 1 97.81 21 LEU B CA 1
ATOM 2294 C C . LEU B 1 21 ? -4.672 -15.117 -23.266 1 97.81 21 LEU B C 1
ATOM 2296 O O . LEU B 1 21 ? -4.211 -14.008 -22.984 1 97.81 21 LEU B O 1
ATOM 2300 N N . SER B 1 22 ? -5.695 -15.219 -24.062 1 96.75 22 SER B N 1
ATOM 2301 C CA . SER B 1 22 ? -6.285 -14.086 -24.766 1 96.75 22 SER B CA 1
ATOM 2302 C C . SER B 1 22 ? -7.039 -13.172 -23.797 1 96.75 22 SER B C 1
ATOM 2304 O O . SER B 1 22 ? -7.367 -12.039 -24.141 1 96.75 22 SER B O 1
ATOM 2306 N N . LYS B 1 23 ? -7.312 -13.625 -22.609 1 95.94 23 LYS B N 1
ATOM 2307 C CA . LYS B 1 23 ? -8.047 -12.852 -21.625 1 95.94 23 LYS B CA 1
ATOM 2308 C C . LYS B 1 23 ? -7.102 -11.977 -20.797 1 95.94 23 LYS B C 1
ATOM 2310 O O . LYS B 1 23 ? -7.547 -11.164 -19.984 1 95.94 23 LYS B O 1
ATOM 2315 N N . ALA B 1 24 ? -5.82 -12.141 -21.078 1 96.25 24 ALA B N 1
ATOM 2316 C CA . ALA B 1 24 ? -4.824 -11.398 -20.312 1 96.25 24 ALA B CA 1
ATOM 2317 C C . ALA B 1 24 ? -4.82 -9.922 -20.688 1 96.25 24 ALA B C 1
ATOM 2319 O O . ALA B 1 24 ? -5.203 -9.57 -21.812 1 96.25 24 ALA B O 1
ATOM 2320 N N . GLU B 1 25 ? -4.445 -9.086 -19.75 1 93.94 25 GLU B N 1
ATOM 2321 C CA . GLU B 1 25 ? -4.223 -7.68 -20.078 1 93.94 25 GLU B CA 1
ATOM 2322 C C . GLU B 1 25 ? -3.105 -7.535 -21.109 1 93.94 25 GLU B C 1
ATOM 2324 O O . GLU B 1 25 ? -2.117 -8.273 -21.078 1 93.94 25 GLU B O 1
ATOM 2329 N N . ALA B 1 26 ? -3.148 -6.48 -21.891 1 90.56 26 ALA B N 1
ATOM 2330 C CA . ALA B 1 26 ? -2.225 -6.289 -23 1 90.56 26 ALA B CA 1
ATOM 2331 C C . ALA B 1 26 ? -0.811 -6.012 -22.5 1 90.56 26 ALA B C 1
ATOM 2333 O O . ALA B 1 26 ? 0.168 -6.426 -23.125 1 90.56 26 ALA B O 1
ATOM 2334 N N . TRP B 1 27 ? -0.694 -5.359 -21.375 1 88.38 27 TRP B N 1
ATOM 2335 C CA . TRP B 1 27 ? 0.612 -4.961 -20.859 1 88.38 27 TRP B CA 1
ATOM 2336 C C . TRP B 1 27 ? 1.308 -6.129 -20.172 1 88.38 27 TRP B C 1
ATOM 2338 O O . TRP B 1 27 ? 2.514 -6.082 -19.906 1 88.38 27 TRP B O 1
ATOM 2348 N N . ASP B 1 28 ? 0.573 -7.164 -19.922 1 92.56 28 ASP B N 1
ATOM 2349 C CA . ASP B 1 28 ? 1 -8.227 -19.016 1 92.56 28 ASP B CA 1
ATOM 2350 C C . ASP B 1 28 ? 1.808 -9.289 -19.766 1 92.56 28 ASP B C 1
ATOM 2352 O O . ASP B 1 28 ? 1.812 -9.32 -21 1 92.56 28 ASP B O 1
ATOM 2356 N N . LYS B 1 29 ? 2.527 -10.055 -19.016 1 93.75 29 LYS B N 1
ATOM 2357 C CA . LYS B 1 29 ? 3.365 -11.125 -19.562 1 93.75 29 LYS B CA 1
ATOM 2358 C C . LYS B 1 29 ? 2.852 -12.492 -19.125 1 93.75 29 LYS B C 1
ATOM 2360 O O . LYS B 1 29 ? 3.141 -12.953 -18.016 1 93.75 29 LYS B O 1
ATOM 2365 N N . ASN B 1 30 ? 2.121 -13.148 -20 1 97.44 30 ASN B N 1
ATOM 2366 C CA . ASN B 1 30 ? 1.568 -14.484 -19.797 1 97.44 30 ASN B CA 1
ATOM 2367 C C . ASN B 1 30 ? 2.076 -15.461 -20.844 1 97.44 30 ASN B C 1
ATOM 2369 O O . ASN B 1 30 ? 2.244 -15.102 -22.016 1 97.44 30 ASN B O 1
ATOM 2373 N N . GLY B 1 31 ? 2.297 -16.703 -20.453 1 98.12 31 GLY B N 1
ATOM 2374 C CA . GLY B 1 31 ? 2.689 -17.719 -21.438 1 98.12 31 GLY B CA 1
ATOM 2375 C C . GLY B 1 31 ? 4.031 -18.359 -21.125 1 98.12 31 GLY B C 1
ATOM 2376 O O . GLY B 1 31 ? 4.422 -18.453 -19.953 1 98.12 31 GLY B O 1
ATOM 2377 N N . LEU B 1 32 ? 4.59 -18.922 -22.172 1 98.56 32 LEU B N 1
ATOM 2378 C CA . LEU B 1 32 ? 5.828 -19.688 -22.078 1 98.56 32 LEU B CA 1
ATOM 2379 C C . LEU B 1 32 ? 7.031 -18.812 -22.422 1 98.56 32 LEU B C 1
ATOM 2381 O O . LEU B 1 32 ? 7.039 -18.156 -23.469 1 98.56 32 LEU B O 1
ATOM 2385 N N . PHE B 1 33 ? 8.008 -18.797 -21.547 1 97.94 33 PHE B N 1
ATOM 2386 C CA . PHE B 1 33 ? 9.219 -18 -21.75 1 97.94 33 PHE B CA 1
ATOM 2387 C C . PHE B 1 33 ? 10.461 -18.844 -21.453 1 97.94 33 PHE B C 1
ATOM 2389 O O . PHE B 1 33 ? 10.406 -19.797 -20.672 1 97.94 33 PHE B O 1
ATOM 2396 N N . PHE B 1 34 ? 11.57 -18.5 -22.062 1 97.44 34 PHE B N 1
ATOM 2397 C CA . PHE B 1 34 ? 12.828 -19.219 -21.922 1 97.44 34 PHE B CA 1
ATOM 2398 C C . PHE B 1 34 ? 12.633 -20.703 -22.203 1 97.44 34 PHE B C 1
ATOM 2400 O O . PHE B 1 34 ? 13.086 -21.562 -21.422 1 97.44 34 PHE B O 1
ATOM 2407 N N . ASP B 1 35 ? 11.922 -20.984 -23.25 1 97.31 35 ASP B N 1
ATOM 2408 C CA . ASP B 1 35 ? 11.609 -22.359 -23.594 1 97.31 35 ASP B CA 1
ATOM 2409 C C . ASP B 1 35 ? 12.852 -23.109 -24.047 1 97.31 35 ASP B C 1
ATOM 2411 O O . ASP B 1 35 ? 13.398 -22.828 -25.109 1 97.31 35 ASP B O 1
ATOM 2415 N N . GLU B 1 36 ? 13.211 -24.094 -23.328 1 94.25 36 GLU B N 1
ATOM 2416 C CA . GLU B 1 36 ? 14.414 -24.859 -23.625 1 94.25 36 GLU B CA 1
ATOM 2417 C C . GLU B 1 36 ? 14.094 -26.078 -24.484 1 94.25 36 GLU B C 1
ATOM 2419 O O . GLU B 1 36 ? 14.992 -26.828 -24.875 1 94.25 36 GLU B O 1
ATOM 2424 N N . GLN B 1 37 ? 12.914 -26.312 -24.734 1 95.19 37 GLN B N 1
ATOM 2425 C CA . GLN B 1 37 ? 12.43 -27.391 -25.594 1 95.19 37 GLN B CA 1
ATOM 2426 C C . GLN B 1 37 ? 12.93 -28.75 -25.109 1 95.19 37 GLN B C 1
ATOM 2428 O O . GLN B 1 37 ? 13.289 -29.609 -25.922 1 95.19 37 GLN B O 1
ATOM 2433 N N . GLN B 1 38 ? 13.023 -28.875 -23.828 1 95.62 38 GLN B N 1
ATOM 2434 C CA . GLN B 1 38 ? 13.469 -30.125 -23.219 1 95.62 38 GLN B CA 1
ATOM 2435 C C . GLN B 1 38 ? 12.32 -30.844 -22.531 1 95.62 38 GLN B C 1
ATOM 2437 O O . GLN B 1 38 ? 11.266 -30.25 -22.281 1 95.62 38 GLN B O 1
ATOM 2442 N N . THR B 1 39 ? 12.617 -32.156 -22.375 1 97.31 39 THR B N 1
ATOM 2443 C CA . THR B 1 39 ? 11.688 -32.906 -21.531 1 97.31 39 THR B CA 1
ATOM 2444 C C . THR B 1 39 ? 11.688 -32.375 -20.109 1 97.31 39 THR B C 1
ATOM 2446 O O . THR B 1 39 ? 12.742 -32.094 -19.547 1 97.31 39 THR B O 1
ATOM 2449 N N . ILE B 1 40 ? 10.469 -32.281 -19.547 1 97.88 40 ILE B N 1
ATOM 2450 C CA . ILE B 1 40 ? 10.344 -31.719 -18.203 1 97.88 40 ILE B CA 1
ATOM 2451 C C . ILE B 1 40 ? 10.586 -32.812 -17.156 1 97.88 40 ILE B C 1
ATOM 2453 O O . ILE B 1 40 ? 9.906 -33.844 -17.172 1 97.88 40 ILE B O 1
ATOM 2457 N N . ASN B 1 41 ? 11.555 -32.562 -16.297 1 96.69 41 ASN B N 1
ATOM 2458 C CA . ASN B 1 41 ? 11.828 -33.469 -15.18 1 96.69 41 ASN B CA 1
ATOM 2459 C C . ASN B 1 41 ? 10.875 -33.219 -14.008 1 96.69 41 ASN B C 1
ATOM 2461 O O . ASN B 1 41 ? 10.148 -34.125 -13.602 1 96.69 41 ASN B O 1
ATOM 2465 N N . ASN B 1 42 ? 10.953 -32.094 -13.453 1 98.12 42 ASN B N 1
ATOM 2466 C CA . ASN B 1 42 ? 10.094 -31.656 -12.359 1 98.12 42 ASN B CA 1
ATOM 2467 C C . ASN B 1 42 ? 9.594 -30.234 -12.586 1 98.12 42 ASN B C 1
ATOM 2469 O O . ASN B 1 42 ? 10.172 -29.484 -13.375 1 98.12 42 ASN B O 1
ATOM 2473 N N . VAL B 1 43 ? 8.523 -29.953 -11.93 1 98.69 43 VAL B N 1
ATOM 2474 C CA . VAL B 1 43 ? 7.898 -28.641 -12.016 1 98.69 43 VAL B CA 1
ATOM 2475 C C . VAL B 1 43 ? 7.93 -27.969 -10.648 1 98.69 43 VAL B C 1
ATOM 2477 O O . VAL B 1 43 ? 7.645 -28.594 -9.633 1 98.69 43 VAL B O 1
ATOM 2480 N N . GLN B 1 44 ? 8.375 -26.719 -10.641 1 98.69 44 GLN B N 1
ATOM 2481 C CA . GLN B 1 44 ? 8.281 -25.859 -9.461 1 98.69 44 GLN B CA 1
ATOM 2482 C C . GLN B 1 44 ? 7.176 -24.828 -9.609 1 98.69 44 GLN B C 1
ATOM 2484 O O . GLN B 1 44 ? 7.168 -24.047 -10.57 1 98.69 44 GLN B O 1
ATOM 2489 N N . ILE B 1 45 ? 6.188 -24.828 -8.688 1 98.81 45 ILE B N 1
ATOM 2490 C CA . ILE B 1 45 ? 5.055 -23.906 -8.742 1 98.81 45 ILE B CA 1
ATOM 2491 C C . ILE B 1 45 ? 5.203 -22.844 -7.664 1 98.81 45 ILE B C 1
ATOM 2493 O O . ILE B 1 45 ? 5.488 -23.156 -6.508 1 98.81 45 ILE B O 1
ATOM 2497 N N . ALA B 1 46 ? 5.012 -21.578 -8.062 1 98.19 46 ALA B N 1
ATOM 2498 C CA . ALA B 1 46 ? 5.266 -20.484 -7.125 1 98.19 46 ALA B CA 1
ATOM 2499 C C . ALA B 1 46 ? 4.355 -19.281 -7.414 1 98.19 46 ALA B C 1
ATOM 2501 O O . ALA B 1 46 ? 3.758 -19.203 -8.492 1 98.19 46 ALA B O 1
ATOM 2502 N N . LEU B 1 47 ? 4.188 -18.391 -6.445 1 97.56 47 LEU B N 1
ATOM 2503 C CA . LEU B 1 47 ? 3.49 -17.125 -6.645 1 97.56 47 LEU B CA 1
ATOM 2504 C C . LEU B 1 47 ? 4.371 -16.141 -7.391 1 97.56 47 LEU B C 1
ATOM 2506 O O . LEU B 1 47 ? 3.939 -15.539 -8.383 1 97.56 47 LEU B O 1
ATOM 2510 N N . ASP B 1 48 ? 5.578 -16 -6.957 1 96.44 48 ASP B N 1
ATOM 2511 C CA . ASP B 1 48 ? 6.59 -15.102 -7.5 1 96.44 48 ASP B CA 1
ATOM 2512 C C . ASP B 1 48 ? 7.859 -15.859 -7.871 1 96.44 48 ASP B C 1
ATOM 2514 O O . ASP B 1 48 ? 8.164 -16.906 -7.277 1 96.44 48 ASP B O 1
ATOM 2518 N N . ILE B 1 49 ? 8.57 -15.305 -8.82 1 96.56 49 ILE B N 1
ATOM 2519 C CA . ILE B 1 49 ? 9.891 -15.852 -9.141 1 96.56 49 ILE B CA 1
ATOM 2520 C C . ILE B 1 49 ? 10.969 -15.062 -8.398 1 96.56 49 ILE B C 1
ATOM 2522 O O . ILE B 1 49 ? 11.312 -13.945 -8.789 1 96.56 49 ILE B O 1
ATOM 2526 N N . THR B 1 50 ? 11.43 -15.664 -7.363 1 95.12 50 THR B N 1
ATOM 2527 C CA . THR B 1 50 ? 12.477 -15.07 -6.539 1 95.12 50 THR B CA 1
ATOM 2528 C C . THR B 1 50 ? 13.734 -15.945 -6.547 1 95.12 50 THR B C 1
ATOM 2530 O O . THR B 1 50 ? 13.719 -17.062 -7.086 1 95.12 50 THR B O 1
ATOM 2533 N N . ASP B 1 51 ? 14.789 -15.414 -5.949 1 93.75 51 ASP B N 1
ATOM 2534 C CA . ASP B 1 51 ? 16.016 -16.203 -5.82 1 93.75 51 ASP B CA 1
ATOM 2535 C C . ASP B 1 51 ? 15.742 -17.516 -5.086 1 93.75 51 ASP B C 1
ATOM 2537 O O . ASP B 1 51 ? 16.219 -18.578 -5.5 1 93.75 51 ASP B O 1
ATOM 2541 N N . ASP B 1 52 ? 14.977 -17.438 -4.027 1 94.12 52 ASP B N 1
ATOM 2542 C CA . ASP B 1 52 ? 14.656 -18.625 -3.246 1 94.12 52 ASP B CA 1
ATOM 2543 C C . ASP B 1 52 ? 13.906 -19.656 -4.094 1 94.12 52 ASP B C 1
ATOM 2545 O O . ASP B 1 52 ? 14.195 -20.859 -4.02 1 94.12 52 ASP B O 1
ATOM 2549 N N . VAL B 1 53 ? 13.008 -19.25 -4.902 1 96.94 53 VAL B N 1
ATOM 2550 C CA . VAL B 1 53 ? 12.211 -20.141 -5.734 1 96.94 53 VAL B CA 1
ATOM 2551 C C . VAL B 1 53 ? 13.102 -20.797 -6.785 1 96.94 53 VAL B C 1
ATOM 2553 O O . VAL B 1 53 ? 12.977 -22 -7.039 1 96.94 53 VAL B O 1
ATOM 2556 N N . VAL B 1 54 ? 13.945 -20.016 -7.402 1 97.56 54 VAL B N 1
ATOM 2557 C CA . VAL B 1 54 ? 14.852 -20.562 -8.414 1 97.56 54 VAL B CA 1
ATOM 2558 C C . VAL B 1 54 ? 15.812 -21.562 -7.762 1 97.56 54 VAL B C 1
ATOM 2560 O O . VAL B 1 54 ? 16.078 -22.625 -8.32 1 97.56 54 VAL B O 1
ATOM 2563 N N . ASN B 1 55 ? 16.312 -21.188 -6.562 1 96.94 55 ASN B N 1
ATOM 2564 C CA . ASN B 1 55 ? 17.156 -22.125 -5.824 1 96.94 55 ASN B CA 1
ATOM 2565 C C . ASN B 1 55 ? 16.406 -23.422 -5.523 1 96.94 55 ASN B C 1
ATOM 2567 O O . ASN B 1 55 ? 16.984 -24.516 -5.668 1 96.94 55 ASN B O 1
ATOM 2571 N N . ASP B 1 56 ? 15.156 -23.328 -5.105 1 97.25 56 ASP B N 1
ATOM 2572 C CA . ASP B 1 56 ? 14.328 -24.516 -4.875 1 97.25 56 ASP B CA 1
ATOM 2573 C C . ASP B 1 56 ? 14.227 -25.359 -6.141 1 97.25 56 ASP B C 1
ATOM 2575 O O . ASP B 1 56 ? 14.336 -26.594 -6.078 1 97.25 56 ASP B O 1
ATOM 2579 N N . ALA B 1 57 ? 13.969 -24.688 -7.227 1 98.25 57 ALA B N 1
ATOM 2580 C CA . ALA B 1 57 ? 13.836 -25.391 -8.5 1 98.25 57 ALA B CA 1
ATOM 2581 C C . ALA B 1 57 ? 15.102 -26.172 -8.828 1 98.25 57 ALA B C 1
ATOM 2583 O O . ALA B 1 57 ? 15.031 -27.344 -9.211 1 98.25 57 ALA B O 1
ATOM 2584 N N . ILE B 1 58 ? 16.219 -25.516 -8.641 1 98.25 58 ILE B N 1
ATOM 2585 C CA . ILE B 1 58 ? 17.5 -26.141 -8.93 1 98.25 58 ILE B CA 1
ATOM 2586 C C . ILE B 1 58 ? 17.703 -27.344 -8.008 1 98.25 58 ILE B C 1
ATOM 2588 O O . ILE B 1 58 ? 18.062 -28.438 -8.469 1 98.25 58 ILE B O 1
ATOM 2592 N N . LEU B 1 59 ? 17.438 -27.172 -6.754 1 97.88 59 LEU B N 1
ATOM 2593 C CA . LEU B 1 59 ? 17.609 -28.219 -5.758 1 97.88 59 LEU B CA 1
ATOM 2594 C C . LEU B 1 59 ? 16.719 -29.422 -6.066 1 97.88 59 LEU B C 1
ATOM 2596 O O . LEU B 1 59 ? 17.109 -30.562 -5.844 1 97.88 59 LEU B O 1
ATOM 2600 N N . ASN B 1 60 ? 15.539 -29.203 -6.598 1 98.06 60 ASN B N 1
ATOM 2601 C CA . ASN B 1 60 ? 14.547 -30.234 -6.859 1 98.06 60 ASN B CA 1
ATOM 2602 C C . ASN B 1 60 ? 14.656 -30.766 -8.289 1 98.06 60 ASN B C 1
ATOM 2604 O O . ASN B 1 60 ? 13.797 -31.516 -8.742 1 98.06 60 ASN B O 1
ATOM 2608 N N . ASN B 1 61 ? 15.664 -30.312 -8.992 1 98.06 61 ASN B N 1
ATOM 2609 C CA . ASN B 1 61 ? 15.867 -30.719 -10.383 1 98.06 61 ASN B CA 1
ATOM 2610 C C . ASN B 1 61 ? 14.648 -30.391 -11.242 1 98.06 61 ASN B C 1
ATOM 2612 O O . ASN B 1 61 ? 14.234 -31.188 -12.078 1 98.06 61 ASN B O 1
ATOM 2616 N N . ALA B 1 62 ? 14.016 -29.297 -10.891 1 98.56 62 ALA B N 1
ATOM 2617 C CA . ALA B 1 62 ? 12.906 -28.797 -11.695 1 98.56 62 ALA B CA 1
ATOM 2618 C C . ALA B 1 62 ? 13.406 -27.938 -12.844 1 98.56 62 ALA B C 1
ATOM 2620 O O . ALA B 1 62 ? 14.094 -26.938 -12.625 1 98.56 62 ALA B O 1
ATOM 2621 N N . ASN B 1 63 ? 13.055 -28.328 -14.055 1 98.62 63 ASN B N 1
ATOM 2622 C CA . ASN B 1 63 ? 13.477 -27.547 -15.203 1 98.62 63 ASN B CA 1
ATOM 2623 C C . ASN B 1 63 ? 12.312 -26.766 -15.812 1 98.62 63 ASN B C 1
ATOM 2625 O O . ASN B 1 63 ? 12.391 -26.344 -16.969 1 98.62 63 ASN B O 1
ATOM 2629 N N . LEU B 1 64 ? 11.211 -26.531 -15.016 1 98.81 64 LEU B N 1
ATOM 2630 C CA . LEU B 1 64 ? 10.078 -25.656 -15.312 1 98.81 64 LEU B CA 1
ATOM 2631 C C . LEU B 1 64 ? 9.578 -24.984 -14.039 1 98.81 64 LEU B C 1
ATOM 2633 O O . LEU B 1 64 ? 9.344 -25.656 -13.023 1 98.81 64 LEU B O 1
ATOM 2637 N N . ILE B 1 65 ? 9.5 -23.672 -14.078 1 98.81 65 ILE B N 1
ATOM 2638 C CA . ILE B 1 65 ? 8.812 -22.906 -13.031 1 98.81 65 ILE B CA 1
ATOM 2639 C C . ILE B 1 65 ? 7.5 -22.344 -13.578 1 98.81 65 ILE B C 1
ATOM 2641 O O . ILE B 1 65 ? 7.477 -21.75 -14.648 1 98.81 65 ILE B O 1
ATOM 2645 N N . ILE B 1 66 ? 6.418 -22.609 -12.898 1 98.88 66 ILE B N 1
ATOM 2646 C CA . ILE B 1 66 ? 5.129 -21.984 -13.188 1 98.88 66 ILE B CA 1
ATOM 2647 C C . ILE B 1 66 ? 4.781 -21 -12.086 1 98.88 66 ILE B C 1
ATOM 2649 O O . ILE B 1 66 ? 4.707 -21.359 -10.906 1 98.88 66 ILE B O 1
ATOM 2653 N N . SER B 1 67 ? 4.609 -19.766 -12.484 1 98.62 67 SER B N 1
ATOM 2654 C CA . SER B 1 67 ? 4.336 -18.719 -11.492 1 98.62 67 SER B CA 1
ATOM 2655 C C . SER B 1 67 ? 3.094 -17.922 -11.859 1 98.62 67 SER B C 1
ATOM 2657 O O . SER B 1 67 ? 2.713 -17.859 -13.031 1 98.62 67 SER B O 1
ATOM 2659 N N . HIS B 1 68 ? 2.502 -17.297 -10.805 1 98.38 68 HIS B N 1
ATOM 2660 C CA . HIS B 1 68 ? 1.417 -16.344 -11.047 1 98.38 68 HIS B CA 1
ATOM 2661 C C . HIS B 1 68 ? 1.949 -15.016 -11.562 1 98.38 68 HIS B C 1
ATOM 2663 O O . HIS B 1 68 ? 1.614 -14.602 -12.672 1 98.38 68 HIS B O 1
ATOM 2669 N N . HIS B 1 69 ? 2.783 -14.398 -10.727 1 96.88 69 HIS B N 1
ATOM 2670 C CA . HIS B 1 69 ? 3.375 -13.133 -11.156 1 96.88 69 HIS B CA 1
ATOM 2671 C C . HIS B 1 69 ? 4.516 -13.367 -12.141 1 96.88 69 HIS B C 1
ATOM 2673 O O . HIS B 1 69 ? 5.344 -14.258 -11.938 1 96.88 69 HIS B O 1
ATOM 2679 N N . PRO B 1 70 ? 4.617 -12.562 -13.125 1 96.5 70 PRO B N 1
ATOM 2680 C CA . PRO B 1 70 ? 5.633 -12.766 -14.164 1 96.5 70 PRO B CA 1
ATOM 2681 C C . PRO B 1 70 ? 6.992 -12.195 -13.781 1 96.5 70 PRO B C 1
ATOM 2683 O O . PRO B 1 70 ? 7.074 -11.312 -12.922 1 96.5 70 PRO B O 1
ATOM 2686 N N . LEU B 1 71 ? 7.988 -12.789 -14.383 1 95.38 71 LEU B N 1
ATOM 2687 C CA . LEU B 1 71 ? 9.32 -12.203 -14.391 1 95.38 71 LEU B CA 1
ATOM 2688 C C . LEU B 1 71 ? 9.508 -11.297 -15.609 1 95.38 71 LEU B C 1
ATOM 2690 O O . LEU B 1 71 ? 9.586 -11.773 -16.734 1 95.38 71 LEU B O 1
ATOM 2694 N N . PHE B 1 72 ? 9.609 -10.047 -15.375 1 92.56 72 PHE B N 1
ATOM 2695 C CA . PHE B 1 72 ? 9.789 -9.109 -16.469 1 92.56 72 PHE B CA 1
ATOM 2696 C C . PHE B 1 72 ? 11.258 -8.977 -16.844 1 92.56 72 PHE B C 1
ATOM 2698 O O . PHE B 1 72 ? 12.133 -9.133 -15.977 1 92.56 72 PHE B O 1
ATOM 2705 N N . THR B 1 73 ? 11.469 -8.734 -18.125 1 91.88 73 THR B N 1
ATOM 2706 C CA . THR B 1 73 ? 12.82 -8.531 -18.641 1 91.88 73 THR B CA 1
ATOM 2707 C C . THR B 1 73 ? 12.938 -7.168 -19.328 1 91.88 73 THR B C 1
ATOM 2709 O O . THR B 1 73 ? 11.953 -6.43 -19.422 1 91.88 73 THR B O 1
ATOM 2712 N N . ASN B 1 74 ? 14.094 -6.859 -19.719 1 86.94 74 ASN B N 1
ATOM 2713 C CA . ASN B 1 74 ? 14.328 -5.598 -20.406 1 86.94 74 ASN B CA 1
ATOM 2714 C C . ASN B 1 74 ? 13.508 -5.496 -21.688 1 86.94 74 ASN B C 1
ATOM 2716 O O . ASN B 1 74 ? 13.242 -4.395 -22.172 1 86.94 74 ASN B O 1
ATOM 2720 N N . GLN B 1 75 ? 13.062 -6.539 -22.125 1 84.62 75 GLN B N 1
ATOM 2721 C CA . GLN B 1 75 ? 12.305 -6.574 -23.375 1 84.62 75 GLN B CA 1
ATOM 2722 C C . GLN B 1 75 ? 10.844 -6.199 -23.125 1 84.62 75 GLN B C 1
ATOM 2724 O O . GLN B 1 75 ? 10.094 -5.945 -24.078 1 84.62 75 GLN B O 1
ATOM 2729 N N . ASP B 1 76 ? 10.555 -6.129 -21.859 1 83.75 76 ASP B N 1
ATOM 2730 C CA . ASP B 1 76 ? 9.156 -5.887 -21.531 1 83.75 76 ASP B CA 1
ATOM 2731 C C . ASP B 1 76 ? 8.922 -4.422 -21.172 1 83.75 76 ASP B C 1
ATOM 2733 O O . ASP B 1 76 ? 7.824 -4.051 -20.75 1 83.75 76 ASP B O 1
ATOM 2737 N N . SER B 1 77 ? 10 -3.623 -21.266 1 70.81 77 SER B N 1
ATOM 2738 C CA . SER B 1 77 ? 9.859 -2.236 -20.828 1 70.81 77 SER B CA 1
ATOM 2739 C C . SER B 1 77 ? 8.742 -1.529 -21.594 1 70.81 77 SER B C 1
ATOM 2741 O O . SER B 1 77 ? 8.633 -1.668 -22.812 1 70.81 77 SER B O 1
ATOM 2743 N N . ASN B 1 78 ? 7.773 -1.138 -20.859 1 67.5 78 ASN B N 1
ATOM 2744 C CA . ASN B 1 78 ? 6.727 -0.312 -21.453 1 67.5 78 ASN B CA 1
ATOM 2745 C C . ASN B 1 78 ? 6.379 0.879 -20.562 1 67.5 78 ASN B C 1
ATOM 2747 O O . ASN B 1 78 ? 6.855 0.971 -19.422 1 67.5 78 ASN B O 1
ATOM 2751 N N . ASP B 1 79 ? 5.848 1.885 -21.156 1 58.78 79 ASP B N 1
ATOM 2752 C CA . ASP B 1 79 ? 5.535 3.156 -20.5 1 58.78 79 ASP B CA 1
ATOM 2753 C C . ASP B 1 79 ? 4.574 2.959 -19.328 1 58.78 79 ASP B C 1
ATOM 2755 O O . ASP B 1 79 ? 4.492 3.805 -18.438 1 58.78 79 ASP B O 1
ATOM 2759 N N . GLU B 1 80 ? 3.969 1.841 -19.297 1 53.25 80 GLU B N 1
ATOM 2760 C CA . GLU B 1 80 ? 2.859 1.703 -18.344 1 53.25 80 GLU B CA 1
ATOM 2761 C C . GLU B 1 80 ? 3.344 1.205 -17 1 53.25 80 GLU B C 1
ATOM 2763 O O . GLU B 1 80 ? 2.838 1.631 -15.953 1 53.25 80 GLU B O 1
ATOM 2768 N N . VAL B 1 81 ? 4.301 0.287 -17.125 1 61.34 81 VAL B N 1
ATOM 2769 C CA . VAL B 1 81 ? 4.645 -0.272 -15.828 1 61.34 81 VAL B CA 1
ATOM 2770 C C . VAL B 1 81 ? 6.164 -0.293 -15.656 1 61.34 81 VAL B C 1
ATOM 2772 O O . VAL B 1 81 ? 6.887 -0.769 -16.531 1 61.34 81 VAL B O 1
ATOM 2775 N N . ASN B 1 82 ? 6.641 0.448 -14.656 1 67.44 82 ASN B N 1
ATOM 2776 C CA . ASN B 1 82 ? 8.047 0.381 -14.273 1 67.44 82 ASN B CA 1
ATOM 2777 C C . ASN B 1 82 ? 8.32 -0.794 -13.336 1 67.44 82 ASN B C 1
ATOM 2779 O O . ASN B 1 82 ? 7.984 -0.74 -12.148 1 67.44 82 ASN B O 1
ATOM 2783 N N . TYR B 1 83 ? 8.695 -1.953 -13.977 1 80.12 83 TYR B N 1
ATOM 2784 C CA . TYR B 1 83 ? 8.992 -3.145 -13.188 1 80.12 83 TYR B CA 1
ATOM 2785 C C . TYR B 1 83 ? 10.492 -3.301 -12.969 1 80.12 83 TYR B C 1
ATOM 2787 O O . TYR B 1 83 ? 11.297 -2.848 -13.789 1 80.12 83 TYR B O 1
ATOM 2795 N N . PHE B 1 84 ? 10.781 -3.889 -11.891 1 86 84 PHE B N 1
ATOM 2796 C CA . PHE B 1 84 ? 12.172 -4.23 -11.594 1 86 84 PHE B CA 1
ATOM 2797 C C . PHE B 1 84 ? 12.617 -5.426 -12.43 1 86 84 PHE B C 1
ATOM 2799 O O . PHE B 1 84 ? 11.938 -6.453 -12.469 1 86 84 PHE B O 1
ATOM 2806 N N . VAL B 1 85 ? 13.703 -5.215 -13.172 1 90.94 85 VAL B N 1
ATOM 2807 C CA . VAL B 1 85 ? 14.297 -6.305 -13.945 1 90.94 85 VAL B CA 1
ATOM 2808 C C . VAL B 1 85 ? 15.492 -6.879 -13.18 1 90.94 85 VAL B C 1
ATOM 2810 O O . VAL B 1 85 ? 16.531 -6.227 -13.047 1 90.94 85 VAL B O 1
ATOM 2813 N N . ASN B 1 86 ? 15.367 -8.094 -12.703 1 94.62 86 ASN B N 1
ATOM 2814 C CA . ASN B 1 86 ? 16.422 -8.789 -11.969 1 94.62 86 ASN B CA 1
ATOM 2815 C C . ASN B 1 86 ? 17.344 -9.562 -12.906 1 94.62 86 ASN B C 1
ATOM 2817 O O . ASN B 1 86 ? 17.125 -10.75 -13.141 1 94.62 86 ASN B O 1
ATOM 2821 N N . ILE B 1 87 ? 18.391 -8.914 -13.344 1 95.62 87 ILE B N 1
ATOM 2822 C CA . ILE B 1 87 ? 19.281 -9.453 -14.359 1 95.62 87 ILE B CA 1
ATOM 2823 C C . ILE B 1 87 ? 19.969 -10.711 -13.82 1 95.62 87 ILE B C 1
ATOM 2825 O O . ILE B 1 87 ? 20.078 -11.711 -14.531 1 95.62 87 ILE B O 1
ATOM 2829 N N . ASP B 1 88 ? 20.406 -10.641 -12.578 1 96.38 88 ASP B N 1
ATOM 2830 C CA . ASP B 1 88 ? 21.094 -11.773 -11.969 1 96.38 88 ASP B CA 1
ATOM 2831 C C . ASP B 1 88 ? 20.188 -13.008 -11.922 1 96.38 88 ASP B C 1
ATOM 2833 O O . ASP B 1 88 ? 20.641 -14.117 -12.211 1 96.38 88 ASP B O 1
ATOM 2837 N N . LEU B 1 89 ? 19 -12.82 -11.586 1 97.12 89 LEU B N 1
ATOM 2838 C CA . LEU B 1 89 ? 18.047 -13.914 -11.508 1 97.12 89 LEU B CA 1
ATOM 2839 C C . LEU B 1 89 ? 17.781 -14.5 -12.891 1 97.12 89 LEU B C 1
ATOM 2841 O O . LEU B 1 89 ? 17.719 -15.719 -13.047 1 97.12 89 LEU B O 1
ATOM 2845 N N . ILE B 1 90 ? 17.625 -13.648 -13.867 1 97.44 90 ILE B N 1
ATOM 2846 C CA . ILE B 1 90 ? 17.391 -14.07 -15.242 1 97.44 90 ILE B CA 1
ATOM 2847 C C . ILE B 1 90 ? 18.562 -14.93 -15.727 1 97.44 90 ILE B C 1
ATOM 2849 O O . ILE B 1 90 ? 18.359 -15.992 -16.312 1 97.44 90 ILE B O 1
ATOM 2853 N N . GLU B 1 91 ? 19.75 -14.469 -15.438 1 97.81 91 GLU B N 1
ATOM 2854 C CA . GLU B 1 91 ? 20.938 -15.203 -15.844 1 97.81 91 GLU B CA 1
ATOM 2855 C C . GLU B 1 91 ? 21 -16.578 -15.172 1 97.81 91 GLU B C 1
ATOM 2857 O O . GLU B 1 91 ? 21.375 -17.562 -15.797 1 97.81 91 GLU B O 1
ATOM 2862 N N . LYS B 1 92 ? 20.656 -16.594 -13.93 1 98.19 92 LYS B N 1
ATOM 2863 C CA . LYS B 1 92 ? 20.641 -17.859 -13.188 1 98.19 92 LYS B CA 1
ATOM 2864 C C . LYS B 1 92 ? 19.641 -18.844 -13.797 1 98.19 92 LYS B C 1
ATOM 2866 O O . LYS B 1 92 ? 19.953 -20.031 -13.945 1 98.19 92 LYS B O 1
ATOM 2871 N N . ILE B 1 93 ? 18.5 -18.375 -14.141 1 98.5 93 ILE B N 1
ATOM 2872 C CA . ILE B 1 93 ? 17.453 -19.188 -14.75 1 98.5 93 ILE B CA 1
ATOM 2873 C C . ILE B 1 93 ? 17.953 -19.75 -16.078 1 98.5 93 ILE B C 1
ATOM 2875 O O . ILE B 1 93 ? 17.844 -20.953 -16.328 1 98.5 93 ILE B O 1
ATOM 2879 N N . LYS B 1 94 ? 18.547 -18.922 -16.906 1 97.88 94 LYS B N 1
ATOM 2880 C CA . LYS B 1 94 ? 19.047 -19.328 -18.219 1 97.88 94 LYS B CA 1
ATOM 2881 C C . LYS B 1 94 ? 20.188 -20.328 -18.094 1 97.88 94 LYS B C 1
ATOM 2883 O O . LYS B 1 94 ? 20.219 -21.328 -18.812 1 97.88 94 LYS B O 1
ATOM 2888 N N . LYS B 1 95 ? 21.078 -20.016 -17.188 1 98.19 95 LYS B N 1
ATOM 2889 C CA . LYS B 1 95 ? 22.234 -20.891 -16.969 1 98.19 95 LYS B CA 1
ATOM 2890 C C . LYS B 1 95 ? 21.797 -22.297 -16.594 1 98.19 95 LYS B C 1
ATOM 2892 O O . LYS B 1 95 ? 22.438 -23.281 -16.953 1 98.19 95 LYS B O 1
ATOM 2897 N N . ASN B 1 96 ? 20.703 -22.391 -15.875 1 98.44 96 ASN B N 1
ATOM 2898 C CA . ASN B 1 96 ? 20.234 -23.688 -15.391 1 98.44 96 ASN B CA 1
ATOM 2899 C C . ASN B 1 96 ? 19.172 -24.281 -16.312 1 98.44 96 ASN B C 1
ATOM 2901 O O . ASN B 1 96 ? 18.547 -25.281 -15.977 1 98.44 96 ASN B O 1
ATOM 2905 N N . LYS B 1 97 ? 18.906 -23.688 -17.422 1 98.38 97 LYS B N 1
ATOM 2906 C CA . LYS B 1 97 ? 18.016 -24.156 -18.469 1 98.38 97 LYS B CA 1
ATOM 2907 C C . LYS B 1 97 ? 16.609 -24.406 -17.938 1 98.38 97 LYS B C 1
ATOM 2909 O O . LYS B 1 97 ? 16.031 -25.469 -18.203 1 98.38 97 LYS B O 1
ATOM 2914 N N . ILE B 1 98 ? 16.156 -23.469 -17.156 1 98.75 98 ILE B N 1
ATOM 2915 C CA . ILE B 1 98 ? 14.812 -23.547 -16.594 1 98.75 98 ILE B CA 1
ATOM 2916 C C . ILE B 1 98 ? 13.836 -22.781 -17.469 1 98.75 98 ILE B C 1
ATOM 2918 O O . ILE B 1 98 ? 14.039 -21.594 -17.734 1 98.75 98 ILE B O 1
ATOM 2922 N N . SER B 1 99 ? 12.781 -23.438 -17.969 1 98.81 99 SER B N 1
ATOM 2923 C CA . SER B 1 99 ? 11.688 -22.766 -18.672 1 98.81 99 SER B CA 1
ATOM 2924 C C . SER B 1 99 ? 10.703 -22.141 -17.703 1 98.81 99 SER B C 1
ATOM 2926 O O . SER B 1 99 ? 10.586 -22.578 -16.547 1 98.81 99 SER B O 1
ATOM 2928 N N . LEU B 1 100 ? 10.016 -21.078 -18.203 1 98.81 100 LEU B N 1
ATOM 2929 C CA . LEU B 1 100 ? 9.055 -20.391 -17.359 1 98.81 100 LEU B CA 1
ATOM 2930 C C . LEU B 1 100 ? 7.668 -20.391 -18.016 1 98.81 100 LEU B C 1
ATOM 2932 O O . LEU B 1 100 ? 7.543 -20.188 -19.219 1 98.81 100 LEU B O 1
ATOM 2936 N N . ILE B 1 101 ? 6.648 -20.656 -17.234 1 98.88 101 ILE B N 1
ATOM 2937 C CA . ILE B 1 101 ? 5.266 -20.375 -17.578 1 98.88 101 ILE B CA 1
ATOM 2938 C C . ILE B 1 101 ? 4.68 -19.359 -16.594 1 98.88 101 ILE B C 1
ATOM 2940 O O . ILE B 1 101 ? 4.695 -19.594 -15.383 1 98.88 101 ILE B O 1
ATOM 2944 N N . HIS B 1 102 ? 4.242 -18.234 -17.156 1 98.38 102 HIS B N 1
ATOM 2945 C CA . HIS B 1 102 ? 3.518 -17.25 -16.359 1 98.38 102 HIS B CA 1
ATOM 2946 C C . HIS B 1 102 ? 2.018 -17.312 -16.641 1 98.38 102 HIS B C 1
ATOM 2948 O O . HIS B 1 102 ? 1.597 -17.312 -17.797 1 98.38 102 HIS B O 1
ATOM 2954 N N . LEU B 1 103 ? 1.215 -17.375 -15.594 1 98.62 103 LEU B N 1
ATOM 2955 C CA . LEU B 1 103 ? -0.231 -17.188 -15.68 1 98.62 103 LEU B CA 1
ATOM 2956 C C . LEU B 1 103 ? -0.7 -16.141 -14.688 1 98.62 103 LEU B C 1
ATOM 2958 O O . LEU B 1 103 ? -1.113 -16.453 -13.57 1 98.62 103 LEU B O 1
ATOM 2962 N N . HIS B 1 104 ? -0.696 -14.914 -15.133 1 98 104 HIS B N 1
ATOM 2963 C CA . HIS B 1 104 ? -1.013 -13.766 -14.281 1 98 104 HIS B CA 1
ATOM 2964 C C . HIS B 1 104 ? -2.439 -13.281 -14.523 1 98 104 HIS B C 1
ATOM 2966 O O . HIS B 1 104 ? -3.398 -13.93 -14.094 1 98 104 HIS B O 1
ATOM 2972 N N . THR B 1 105 ? -2.607 -12.281 -15.375 1 97.75 105 THR B N 1
ATOM 2973 C CA . THR B 1 105 ? -3.945 -11.734 -15.562 1 97.75 105 THR B CA 1
ATOM 2974 C C . THR B 1 105 ? -4.824 -12.695 -16.344 1 97.75 105 THR B C 1
ATOM 2976 O O . THR B 1 105 ? -6.051 -12.664 -16.234 1 97.75 105 THR B O 1
ATOM 2979 N N . ALA B 1 106 ? -4.215 -13.578 -17.141 1 98.31 106 ALA B N 1
ATOM 2980 C CA . ALA B 1 106 ? -4.988 -14.617 -17.812 1 98.31 106 ALA B CA 1
ATOM 2981 C C . ALA B 1 106 ? -5.66 -15.539 -16.797 1 98.31 106 ALA B C 1
ATOM 2983 O O . ALA B 1 106 ? -6.828 -15.906 -16.953 1 98.31 106 ALA B O 1
ATOM 2984 N N . PHE B 1 107 ? -4.895 -15.891 -15.758 1 98.69 107 PHE B N 1
ATOM 2985 C CA . PHE B 1 107 ? -5.441 -16.688 -14.664 1 98.69 107 PHE B CA 1
ATOM 2986 C C . PHE B 1 107 ? -6.512 -15.906 -13.914 1 98.69 107 PHE B C 1
ATOM 2988 O O . PHE B 1 107 ? -7.609 -16.422 -13.672 1 98.69 107 PHE B O 1
ATOM 2995 N N . ASP B 1 108 ? -6.25 -14.672 -13.633 1 98.56 108 ASP B N 1
ATOM 2996 C CA . ASP B 1 108 ? -7.141 -13.844 -12.828 1 98.56 108 ASP B CA 1
ATOM 2997 C C . ASP B 1 108 ? -8.492 -13.672 -13.516 1 98.56 108 ASP B C 1
ATOM 2999 O O . ASP B 1 108 ? -9.539 -13.68 -12.852 1 98.56 108 ASP B O 1
ATOM 3003 N N . ALA B 1 109 ? -8.469 -13.523 -14.797 1 98 109 ALA B N 1
ATOM 3004 C CA . ALA B 1 109 ? -9.664 -13.148 -15.547 1 98 109 ALA B CA 1
ATOM 3005 C C . ALA B 1 109 ? -10.484 -14.383 -15.914 1 98 109 ALA B C 1
ATOM 3007 O O . ALA B 1 109 ? -11.617 -14.258 -16.391 1 98 109 ALA B O 1
ATOM 3008 N N . SER B 1 110 ? -9.992 -15.516 -15.664 1 97.75 110 SER B N 1
ATOM 3009 C CA . SER B 1 110 ? -10.648 -16.75 -16.078 1 97.75 110 SER B CA 1
ATOM 3010 C C . SER B 1 110 ? -11.82 -17.094 -15.172 1 97.75 110 SER B C 1
ATOM 3012 O O . SER B 1 110 ? -11.883 -16.625 -14.031 1 97.75 110 SER B O 1
ATOM 3014 N N . ALA B 1 111 ? -12.742 -17.969 -15.672 1 96.88 111 ALA B N 1
ATOM 3015 C CA . ALA B 1 111 ? -13.93 -18.391 -14.922 1 96.88 111 ALA B CA 1
ATOM 3016 C C . ALA B 1 111 ? -13.539 -19.125 -13.648 1 96.88 111 ALA B C 1
ATOM 3018 O O . ALA B 1 111 ? -14.281 -19.109 -12.664 1 96.88 111 ALA B O 1
ATOM 3019 N N . ASN B 1 112 ? -12.414 -19.719 -13.656 1 96.06 112 ASN B N 1
ATOM 3020 C CA . ASN B 1 112 ? -11.867 -20.406 -12.484 1 96.06 112 ASN B CA 1
ATOM 3021 C C . ASN B 1 112 ? -10.609 -19.703 -11.969 1 96.06 112 ASN B C 1
ATOM 3023 O O . ASN B 1 112 ? -9.68 -20.359 -11.508 1 96.06 112 ASN B O 1
ATOM 3027 N N . GLY B 1 113 ? -10.625 -18.422 -12.133 1 97.75 113 GLY B N 1
ATOM 3028 C CA . GLY B 1 113 ? -9.43 -17.641 -11.828 1 97.75 113 GLY B CA 1
ATOM 3029 C C . GLY B 1 113 ? -9.305 -17.297 -10.359 1 97.75 113 GLY B C 1
ATOM 3030 O O . GLY B 1 113 ? -9.859 -17.984 -9.5 1 97.75 113 GLY B O 1
ATOM 3031 N N . MET B 1 114 ? -8.5 -16.344 -10.047 1 98.69 114 MET B N 1
ATOM 3032 C CA . MET B 1 114 ? -8.031 -15.992 -8.711 1 98.69 114 MET B CA 1
ATOM 3033 C C . MET B 1 114 ? -9.195 -15.703 -7.777 1 98.69 114 MET B C 1
ATOM 3035 O O . MET B 1 114 ? -9.391 -16.391 -6.777 1 98.69 114 MET B O 1
ATOM 3039 N N . SER B 1 115 ? -10.023 -14.734 -8.141 1 98.81 115 SER B N 1
ATOM 3040 C CA . SER B 1 115 ? -11.109 -14.312 -7.266 1 98.81 115 SER B CA 1
ATOM 3041 C C . SER B 1 115 ? -12.148 -15.414 -7.09 1 98.81 115 SER B C 1
ATOM 3043 O O . SER B 1 115 ? -12.719 -15.57 -6.008 1 98.81 115 SER B O 1
ATOM 3045 N N . MET B 1 116 ? -12.391 -16.172 -8.156 1 98.69 116 MET B N 1
ATOM 3046 C CA . MET B 1 116 ? -13.328 -17.281 -8.062 1 98.69 116 MET B CA 1
ATOM 3047 C C . MET B 1 116 ? -12.805 -18.344 -7.098 1 98.69 116 MET B C 1
ATOM 3049 O O . MET B 1 116 ? -13.555 -18.844 -6.25 1 98.69 116 MET B O 1
ATOM 3053 N N . GLN B 1 117 ? -11.539 -18.672 -7.223 1 98.56 117 GLN B N 1
ATOM 3054 C CA . GLN B 1 117 ? -10.938 -19.641 -6.32 1 98.56 117 GLN B CA 1
ATOM 3055 C C . GLN B 1 117 ? -10.984 -19.156 -4.875 1 98.56 117 GLN B C 1
ATOM 3057 O O . GLN B 1 117 ? -11.234 -19.953 -3.961 1 98.56 117 GLN B O 1
ATOM 3062 N N . MET B 1 118 ? -10.773 -17.906 -4.668 1 98.62 118 MET B N 1
ATOM 3063 C CA . MET B 1 118 ? -10.836 -17.344 -3.328 1 98.62 118 MET B CA 1
ATOM 3064 C C . MET B 1 118 ? -12.25 -17.422 -2.764 1 98.62 118 MET B C 1
ATOM 3066 O O . MET B 1 118 ? -12.438 -17.766 -1.597 1 98.62 118 MET B O 1
ATOM 3070 N N . ALA B 1 119 ? -13.219 -17.109 -3.584 1 98.44 119 ALA B N 1
ATOM 3071 C CA . ALA B 1 119 ? -14.609 -17.172 -3.154 1 98.44 119 ALA B CA 1
ATOM 3072 C C . ALA B 1 119 ? -15 -18.594 -2.756 1 98.44 119 ALA B C 1
ATOM 3074 O O . ALA B 1 119 ? -15.641 -18.812 -1.726 1 98.44 119 ALA B O 1
ATOM 3075 N N . LYS B 1 120 ? -14.586 -19.516 -3.596 1 98.19 120 LYS B N 1
ATOM 3076 C CA . LYS B 1 120 ? -14.859 -20.922 -3.303 1 98.19 120 LYS B CA 1
ATOM 3077 C C . LYS B 1 120 ? -14.203 -21.344 -1.995 1 98.19 120 LYS B C 1
ATOM 3079 O O . LYS B 1 120 ? -14.82 -22.031 -1.175 1 98.19 120 LYS B O 1
ATOM 3084 N N . ARG B 1 121 ? -12.969 -20.953 -1.783 1 97.62 121 ARG B N 1
ATOM 3085 C CA . ARG B 1 121 ? -12.234 -21.312 -0.57 1 97.62 121 ARG B CA 1
ATOM 3086 C C . ARG B 1 121 ? -12.93 -20.75 0.669 1 97.62 121 ARG B C 1
ATOM 3088 O O . A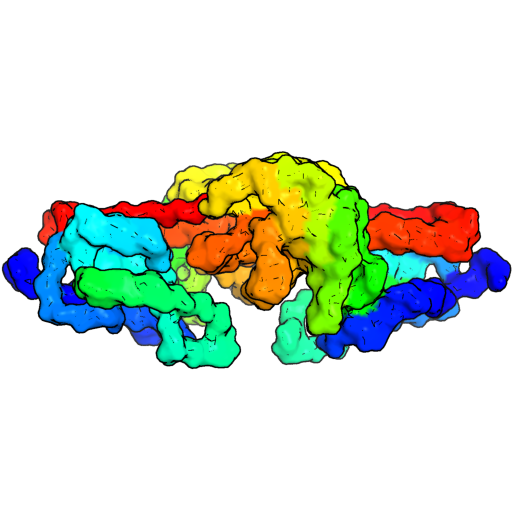RG B 1 121 ? -12.898 -21.375 1.734 1 97.62 121 ARG B O 1
ATOM 3095 N N . LEU B 1 122 ? -13.602 -19.625 0.53 1 96.94 122 LEU B N 1
ATOM 3096 C CA . LEU B 1 122 ? -14.305 -19 1.643 1 96.94 122 LEU B CA 1
ATOM 3097 C C . LEU B 1 122 ? -15.688 -19.609 1.837 1 96.94 122 LEU B C 1
ATOM 3099 O O . LEU B 1 122 ? -16.359 -19.328 2.828 1 96.94 122 LEU B O 1
ATOM 3103 N N . GLY B 1 123 ? -16.109 -20.406 0.925 1 96.62 123 GLY B N 1
ATOM 3104 C CA . GLY B 1 123 ? -17.391 -21.078 1.024 1 96.62 123 GLY B CA 1
ATOM 3105 C C . GLY B 1 123 ? -18.562 -20.156 0.708 1 96.62 123 GLY B C 1
ATOM 3106 O O . GLY B 1 123 ? -19.656 -20.344 1.239 1 96.62 123 GLY B O 1
ATOM 3107 N N . LEU B 1 124 ? -18.328 -19.172 -0.1 1 97.19 124 LEU B N 1
ATOM 3108 C CA . LEU B 1 124 ? -19.406 -18.266 -0.476 1 97.19 124 LEU B CA 1
ATOM 3109 C C . LEU B 1 124 ? -20.422 -18.984 -1.38 1 97.19 124 LEU B C 1
ATOM 3111 O O . LEU B 1 124 ? -20.047 -19.922 -2.096 1 97.19 124 LEU B O 1
ATOM 3115 N N . LEU B 1 125 ? -21.594 -18.469 -1.31 1 97.69 125 LEU B N 1
ATOM 3116 C CA . LEU B 1 125 ? -22.688 -19.031 -2.107 1 97.69 125 LEU B CA 1
ATOM 3117 C C . LEU B 1 125 ? -23.062 -18.094 -3.248 1 97.69 125 LEU B C 1
ATOM 3119 O O . LEU B 1 125 ? -22.688 -16.922 -3.238 1 97.69 125 LEU B O 1
ATOM 3123 N N . ASN B 1 126 ? -23.766 -18.672 -4.32 1 97.88 126 ASN B N 1
ATOM 3124 C CA . ASN B 1 126 ? -24.297 -17.906 -5.438 1 97.88 126 ASN B CA 1
ATOM 3125 C C . ASN B 1 126 ? -23.219 -17.062 -6.121 1 97.88 126 ASN B C 1
ATOM 3127 O O . ASN B 1 126 ? -23.406 -15.867 -6.336 1 97.88 126 ASN B O 1
ATOM 3131 N N . LEU B 1 127 ? -22.203 -17.703 -6.488 1 98.56 127 LEU B N 1
ATOM 3132 C CA . LEU B 1 127 ? -21.031 -17.031 -7.051 1 98.56 127 LEU B CA 1
ATOM 3133 C C . LEU B 1 127 ? -21.312 -16.531 -8.461 1 98.56 127 LEU B C 1
ATOM 3135 O O . LEU B 1 127 ? -21.938 -17.25 -9.258 1 98.56 127 LEU B O 1
ATOM 3139 N N . LYS B 1 128 ? -20.891 -15.289 -8.719 1 98.19 128 LYS B N 1
ATOM 3140 C CA . LYS B 1 128 ? -21 -14.68 -10.039 1 98.19 128 LYS B CA 1
ATOM 3141 C C . LYS B 1 128 ? -19.75 -13.875 -10.375 1 98.19 128 LYS B C 1
ATOM 3143 O O . LYS B 1 128 ? -19.344 -13 -9.609 1 98.19 128 LYS B O 1
ATOM 3148 N N . GLN B 1 129 ? -19.172 -14.219 -11.477 1 98.56 129 GLN B N 1
ATOM 3149 C CA . GLN B 1 129 ? -18.109 -13.367 -12.016 1 98.56 129 GLN B CA 1
ATOM 3150 C C . GLN B 1 129 ? -18.703 -12.195 -12.805 1 98.56 129 GLN B C 1
ATOM 3152 O O . GLN B 1 129 ? -19.594 -12.383 -13.625 1 98.56 129 GLN B O 1
ATOM 3157 N N . ASP B 1 130 ? -18.219 -11.023 -12.539 1 98.38 130 ASP B N 1
ATOM 3158 C CA . ASP B 1 130 ? -18.719 -9.836 -13.219 1 98.38 130 ASP B CA 1
ATOM 3159 C C . ASP B 1 130 ? -18.406 -9.875 -14.711 1 98.38 130 ASP B C 1
ATOM 3161 O O . ASP B 1 130 ? -17.281 -10.203 -15.102 1 98.38 130 ASP B O 1
ATOM 3165 N N . GLU B 1 131 ? -19.312 -9.516 -15.523 1 95.88 131 GLU B N 1
ATOM 3166 C CA . GLU B 1 131 ? -19.156 -9.586 -16.969 1 95.88 131 GLU B CA 1
ATOM 3167 C C . GLU B 1 131 ? -18.266 -8.453 -17.484 1 95.88 131 GLU B C 1
ATOM 3169 O O . GLU B 1 131 ? -17.547 -8.625 -18.469 1 95.88 131 GLU B O 1
ATOM 3174 N N . GLN B 1 132 ? -18.328 -7.332 -16.844 1 95.88 132 GLN B N 1
ATOM 3175 C CA . GLN B 1 132 ? -17.594 -6.16 -17.312 1 95.88 132 GLN B CA 1
ATOM 3176 C C . GLN B 1 132 ? -16.188 -6.137 -16.734 1 95.88 132 GLN B C 1
ATOM 3178 O O . GLN B 1 132 ? -15.258 -5.617 -17.359 1 95.88 132 GLN B O 1
ATOM 3183 N N . ASN B 1 133 ? -16.062 -6.637 -15.57 1 97.5 133 ASN B N 1
ATOM 3184 C CA . ASN B 1 133 ? -14.781 -6.754 -14.891 1 97.5 133 ASN B CA 1
ATOM 3185 C C . ASN B 1 133 ? -14.5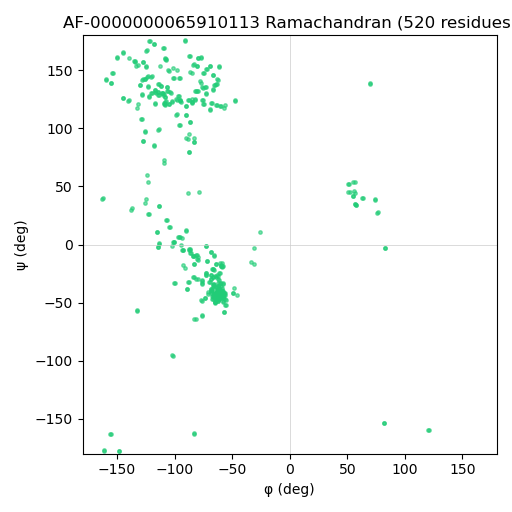16 -8.188 -14.438 1 97.5 133 ASN B C 1
ATOM 3187 O O . ASN B 1 133 ? -14.898 -8.578 -13.336 1 97.5 133 ASN B O 1
ATOM 3191 N N . PRO B 1 134 ? -13.805 -8.844 -15.203 1 97.56 134 PRO B N 1
ATOM 3192 C CA . PRO B 1 134 ? -13.641 -10.273 -14.93 1 97.56 134 PRO B CA 1
ATOM 3193 C C . PRO B 1 134 ? -12.836 -10.539 -13.664 1 97.56 134 PRO B C 1
ATOM 3195 O O . PRO B 1 134 ? -12.75 -11.68 -13.203 1 97.56 134 PRO B O 1
ATOM 3198 N N . TYR B 1 135 ? -12.281 -9.531 -13.055 1 98.5 135 TYR B N 1
ATOM 3199 C CA . TYR B 1 135 ? -11.516 -9.711 -11.828 1 98.5 135 TYR B CA 1
ATOM 3200 C C . TYR B 1 135 ? -12.43 -9.75 -10.609 1 98.5 135 TYR B C 1
ATOM 3202 O O . TYR B 1 135 ? -12.008 -10.172 -9.523 1 98.5 135 TYR B O 1
ATOM 3210 N N . LEU B 1 136 ? -13.633 -9.297 -10.758 1 98.81 136 LEU B N 1
ATOM 3211 C CA . LEU B 1 136 ? -14.57 -9.211 -9.648 1 98.81 136 LEU B CA 1
ATOM 3212 C C . LEU B 1 136 ? -15.469 -10.438 -9.594 1 98.81 136 LEU B C 1
ATOM 3214 O O . LEU B 1 136 ? -16.125 -10.781 -10.586 1 98.81 136 LEU B O 1
ATOM 3218 N N . VAL B 1 137 ? -15.477 -11.086 -8.5 1 98.88 137 VAL B N 1
ATOM 3219 C CA . VAL B 1 137 ? -16.438 -12.148 -8.211 1 98.88 137 VAL B CA 1
ATOM 3220 C C . VAL B 1 137 ? -17.297 -11.75 -7.016 1 98.88 137 VAL B C 1
ATOM 3222 O O . VAL B 1 137 ? -16.797 -11.234 -6.016 1 98.88 137 VAL B O 1
ATOM 3225 N N . VAL B 1 138 ? -18.578 -11.938 -7.168 1 98.62 138 VAL B N 1
ATOM 3226 C CA . VAL B 1 138 ? -19.516 -11.609 -6.105 1 98.62 138 VAL B CA 1
ATOM 3227 C C . VAL B 1 138 ? -20.172 -12.891 -5.582 1 98.62 138 VAL B C 1
ATOM 3229 O O . VAL B 1 138 ? -20.5 -13.789 -6.359 1 98.62 138 VAL B O 1
ATOM 3232 N N . GLY B 1 139 ? -20.297 -12.961 -4.297 1 98 139 GLY B N 1
ATOM 3233 C CA . GLY B 1 139 ? -20.984 -14.062 -3.637 1 98 139 GLY B CA 1
ATOM 3234 C C . GLY B 1 139 ? -21.672 -13.648 -2.346 1 98 139 GLY B C 1
ATOM 3235 O O . GLY B 1 139 ? -21.688 -12.469 -1.996 1 98 139 GLY B O 1
ATOM 3236 N N . GLU B 1 140 ? -22.281 -14.719 -1.703 1 96.38 140 GLU B N 1
ATOM 3237 C CA . GLU B 1 140 ? -23.016 -14.453 -0.476 1 96.38 140 GLU B CA 1
ATOM 3238 C C . GLU B 1 140 ? -22.562 -15.367 0.657 1 96.38 140 GLU B C 1
ATOM 3240 O O . GLU B 1 140 ? -22.266 -16.547 0.433 1 96.38 140 GLU B O 1
ATOM 3245 N N . LEU B 1 141 ? -22.547 -14.727 1.835 1 93.38 141 LEU B N 1
ATOM 3246 C CA . LEU B 1 141 ? -22.312 -15.539 3.027 1 93.38 141 LEU B CA 1
ATOM 3247 C C . LEU B 1 141 ? -23.562 -16.344 3.389 1 93.38 141 LEU B C 1
ATOM 3249 O O . LEU B 1 141 ? -24.688 -15.867 3.205 1 93.38 141 LEU B O 1
ATOM 3253 N N . LYS B 1 142 ? -23.297 -17.531 3.938 1 88.25 142 LYS B N 1
ATOM 3254 C CA . LYS B 1 142 ? -24.406 -18.359 4.379 1 88.25 142 LYS B CA 1
ATOM 3255 C C . LYS B 1 142 ? -25.141 -17.719 5.547 1 88.25 142 LYS B C 1
ATOM 3257 O O . LYS B 1 142 ? -26.375 -17.734 5.594 1 88.25 142 LYS B O 1
ATOM 3262 N N . LEU B 1 143 ? -24.375 -17.266 6.512 1 83.5 143 LEU B N 1
ATOM 3263 C CA . LEU B 1 143 ? -24.906 -16.578 7.68 1 83.5 143 LEU B CA 1
ATOM 3264 C C . LEU B 1 143 ? -24.266 -15.203 7.832 1 83.5 143 LEU B C 1
ATOM 3266 O O . LEU B 1 143 ? -23.109 -15.008 7.469 1 83.5 143 LEU B O 1
ATOM 3270 N N . GLY B 1 144 ? -25.141 -14.391 8.281 1 79.38 144 GLY B N 1
ATOM 3271 C CA . GLY B 1 144 ? -24.594 -13.07 8.586 1 79.38 144 GLY B CA 1
ATOM 3272 C C . GLY B 1 144 ? -23.547 -13.094 9.688 1 79.38 144 GLY B C 1
ATOM 3273 O O . GLY B 1 144 ? -23.781 -13.656 10.758 1 79.38 144 GLY B O 1
ATOM 3274 N N . VAL B 1 145 ? -22.359 -12.664 9.352 1 83.81 145 VAL B N 1
ATOM 3275 C CA . VAL B 1 145 ? -21.281 -12.641 10.336 1 83.81 145 VAL B CA 1
ATOM 3276 C C . VAL B 1 145 ? -20.703 -11.234 10.438 1 83.81 145 VAL B C 1
ATOM 3278 O O . VAL B 1 145 ? -21 -10.375 9.609 1 83.81 145 VAL B O 1
ATOM 3281 N N . SER B 1 146 ? -19.891 -11.031 11.516 1 84.5 146 SER B N 1
ATOM 3282 C CA . SER B 1 146 ? -19.234 -9.742 11.68 1 84.5 146 SER B CA 1
ATOM 3283 C C . SER B 1 146 ? -18 -9.641 10.781 1 84.5 146 SER B C 1
ATOM 3285 O O . SER B 1 146 ? -17.438 -10.664 10.359 1 84.5 146 SER B O 1
ATOM 3287 N N . VAL B 1 147 ? -17.594 -8.438 10.57 1 89 147 VAL B N 1
ATOM 3288 C CA . VAL B 1 147 ? -16.391 -8.18 9.789 1 89 147 VAL B CA 1
ATOM 3289 C C . VAL B 1 147 ? -15.18 -8.805 10.477 1 89 147 VAL B C 1
ATOM 3291 O O . VAL B 1 147 ? -14.312 -9.391 9.82 1 89 147 VAL B O 1
ATOM 3294 N N . ASP B 1 148 ? -15.164 -8.727 11.781 1 89.62 148 ASP B N 1
ATOM 3295 C CA . ASP B 1 148 ? -14.062 -9.305 12.555 1 89.62 148 ASP B CA 1
ATOM 3296 C C . ASP B 1 148 ? -13.992 -10.812 12.367 1 89.62 148 ASP B C 1
ATOM 3298 O O . ASP B 1 148 ? -12.906 -11.367 12.172 1 89.62 148 ASP B O 1
ATOM 3302 N N . TYR B 1 149 ? -15.102 -11.414 12.375 1 89.56 149 TYR B N 1
ATOM 3303 C CA . TYR B 1 149 ? -15.148 -12.859 12.219 1 89.56 149 TYR B CA 1
ATOM 3304 C C . TYR B 1 149 ? -14.641 -13.281 10.844 1 89.56 149 TYR B C 1
ATOM 3306 O O . TYR B 1 149 ? -13.773 -14.148 10.734 1 89.56 149 TYR B O 1
ATOM 3314 N N . ILE B 1 150 ? -15.156 -12.68 9.867 1 92.12 150 ILE B N 1
ATOM 3315 C CA . ILE B 1 150 ? -14.773 -13.07 8.516 1 92.12 150 ILE B CA 1
ATOM 3316 C C . ILE B 1 150 ? -13.297 -12.742 8.281 1 92.12 150 ILE B C 1
ATOM 3318 O O . ILE B 1 150 ? -12.602 -13.477 7.574 1 92.12 150 ILE B O 1
ATOM 3322 N N . SER B 1 151 ? -12.844 -11.664 8.852 1 94.25 151 SER B N 1
ATOM 3323 C CA . SER B 1 151 ? -11.43 -11.305 8.734 1 94.25 151 SER B CA 1
ATOM 3324 C C . SER B 1 151 ? -10.531 -12.398 9.32 1 94.25 151 SER B C 1
ATOM 3326 O O . SER B 1 151 ? -9.5 -12.727 8.742 1 94.25 151 SER B O 1
ATOM 3328 N N . ARG B 1 152 ? -10.922 -12.945 10.406 1 95.81 152 ARG B N 1
ATOM 3329 C CA . ARG B 1 152 ? -10.156 -14.016 11.039 1 95.81 152 ARG B CA 1
ATOM 3330 C C . ARG B 1 152 ? -10.18 -15.281 10.18 1 95.81 152 ARG B C 1
ATOM 3332 O O . ARG B 1 152 ? -9.164 -15.977 10.07 1 95.81 152 ARG B O 1
ATOM 3339 N N . ILE B 1 153 ? -11.281 -15.547 9.617 1 95.75 153 ILE B N 1
ATOM 3340 C CA . ILE B 1 153 ? -11.406 -16.703 8.742 1 95.75 153 ILE B CA 1
ATOM 3341 C C . ILE B 1 153 ? -10.484 -16.547 7.535 1 95.75 153 ILE B C 1
ATOM 3343 O O . ILE B 1 153 ? -9.781 -17.484 7.148 1 95.75 153 ILE B O 1
ATOM 3347 N N . ILE B 1 154 ? -10.508 -15.352 6.98 1 97.44 154 ILE B N 1
ATOM 3348 C CA . ILE B 1 154 ? -9.68 -15.055 5.82 1 97.44 154 ILE B CA 1
ATOM 3349 C C . ILE B 1 154 ? -8.203 -15.234 6.188 1 97.44 154 ILE B C 1
ATOM 3351 O O . ILE B 1 154 ? -7.441 -15.852 5.434 1 97.44 154 ILE B O 1
ATOM 3355 N N . LYS B 1 155 ? -7.848 -14.711 7.312 1 97.31 155 LYS B N 1
ATOM 3356 C CA . LYS B 1 155 ? -6.461 -14.828 7.754 1 97.31 155 LYS B CA 1
ATOM 3357 C C . LYS B 1 155 ? -6.023 -16.297 7.82 1 97.31 155 LYS B C 1
ATOM 3359 O O . LYS B 1 155 ? -4.938 -16.641 7.348 1 97.31 155 LYS B O 1
ATOM 3364 N N . GLN B 1 156 ? -6.852 -17.078 8.297 1 96.62 156 GLN B N 1
ATOM 3365 C CA . GLN B 1 156 ? -6.547 -18.5 8.477 1 96.62 156 GLN B CA 1
ATOM 3366 C C . GLN B 1 156 ? -6.539 -19.234 7.133 1 96.62 156 GLN B C 1
ATOM 3368 O O . GLN B 1 156 ? -5.605 -19.969 6.828 1 96.62 156 GLN B O 1
ATOM 3373 N N . LYS B 1 157 ? -7.508 -19.016 6.316 1 96.81 157 LYS B N 1
ATOM 3374 C CA . LYS B 1 157 ? -7.707 -19.781 5.09 1 96.81 157 LYS B CA 1
ATOM 3375 C C . LYS B 1 157 ? -6.66 -19.406 4.039 1 96.81 157 LYS B C 1
ATOM 3377 O O . LYS B 1 157 ? -6.309 -20.234 3.191 1 96.81 157 LYS B O 1
ATOM 3382 N N . PHE B 1 158 ? -6.16 -18.188 4.16 1 96.12 158 PHE B N 1
ATOM 3383 C CA . PHE B 1 158 ? -5.242 -17.734 3.117 1 96.12 158 PHE B CA 1
ATOM 3384 C C . PHE B 1 158 ? -3.84 -17.547 3.676 1 96.12 158 PHE B C 1
ATOM 3386 O O . PHE B 1 158 ? -2.938 -17.109 2.965 1 96.12 158 PHE B O 1
ATOM 3393 N N . LEU B 1 159 ? -3.646 -17.812 4.914 1 90.5 159 LEU B N 1
ATOM 3394 C CA . LEU B 1 159 ? -2.355 -17.719 5.59 1 90.5 159 LEU B CA 1
ATOM 3395 C C . LEU B 1 159 ? -1.756 -16.328 5.41 1 90.5 159 LEU B C 1
ATOM 3397 O O . LEU B 1 159 ? -0.576 -16.188 5.078 1 90.5 159 LEU B O 1
ATOM 3401 N N . SER B 1 160 ? -2.617 -15.367 5.523 1 93.31 160 SER B N 1
ATOM 3402 C CA . SER B 1 160 ? -2.186 -13.969 5.43 1 93.31 160 SER B CA 1
ATOM 3403 C C . SER B 1 160 ? -1.423 -13.547 6.68 1 93.31 160 SER B C 1
ATOM 3405 O O . SER B 1 160 ? -1.876 -13.781 7.801 1 93.31 160 SER B O 1
ATOM 3407 N N . PRO B 1 161 ? -0.242 -12.945 6.484 1 93 161 PRO B N 1
ATOM 3408 C CA . PRO B 1 161 ? 0.517 -12.516 7.66 1 93 161 PRO B CA 1
ATOM 3409 C C . PRO B 1 161 ? -0.196 -11.422 8.453 1 93 161 PRO B C 1
ATOM 3411 O O . PRO B 1 161 ? 0.012 -11.297 9.664 1 93 161 PRO B O 1
ATOM 3414 N N . ILE B 1 162 ? -1.021 -10.633 7.766 1 94.81 162 ILE B N 1
ATOM 3415 C CA . ILE B 1 162 ? -1.763 -9.547 8.398 1 94.81 162 ILE B CA 1
ATOM 3416 C C . ILE B 1 162 ? -3.018 -9.234 7.59 1 94.81 162 ILE B C 1
ATOM 3418 O O . ILE B 1 162 ? -2.99 -9.266 6.355 1 94.81 162 ILE B O 1
ATOM 3422 N N . ILE B 1 163 ? -4.105 -9 8.273 1 97.25 163 ILE B N 1
ATOM 3423 C CA . ILE B 1 163 ? -5.352 -8.539 7.668 1 97.25 163 ILE B CA 1
ATOM 3424 C C . ILE B 1 163 ? -5.676 -7.133 8.164 1 97.25 163 ILE B C 1
ATOM 3426 O O . ILE B 1 163 ? -5.531 -6.84 9.359 1 97.25 163 ILE B O 1
ATOM 3430 N N . LYS B 1 164 ? -5.988 -6.258 7.246 1 96.94 164 LYS B N 1
ATOM 3431 C CA . LYS B 1 164 ? -6.512 -4.938 7.594 1 96.94 164 LYS B CA 1
ATOM 3432 C C . LYS B 1 164 ? -7.973 -4.805 7.172 1 96.94 164 LYS B C 1
ATOM 3434 O O . LYS B 1 164 ? -8.359 -5.258 6.094 1 96.94 164 LYS B O 1
ATOM 3439 N N . TYR B 1 165 ? -8.789 -4.234 8.039 1 95.62 165 TYR B N 1
ATOM 3440 C CA . TYR B 1 165 ? -10.188 -4.027 7.652 1 95.62 165 TYR B CA 1
ATOM 3441 C C . TYR B 1 165 ? -10.789 -2.855 8.414 1 95.62 165 TYR B C 1
ATOM 3443 O O . TYR B 1 165 ? -10.289 -2.469 9.469 1 95.62 165 TYR B O 1
ATOM 3451 N N . ASN B 1 166 ? -11.664 -2.209 7.766 1 92.62 166 ASN B N 1
ATOM 3452 C CA . ASN B 1 166 ? -12.477 -1.212 8.453 1 92.62 166 ASN B CA 1
ATOM 3453 C C . ASN B 1 166 ? -13.898 -1.711 8.688 1 92.62 166 ASN B C 1
ATOM 3455 O O . ASN B 1 166 ? -14.312 -2.713 8.102 1 92.62 166 ASN B O 1
ATOM 3459 N N . ASN B 1 167 ? -14.445 -1.166 9.797 1 84.12 167 ASN B N 1
ATOM 3460 C CA . ASN B 1 167 ? -15.836 -1.479 10.117 1 84.12 167 ASN B CA 1
ATOM 3461 C C . ASN B 1 167 ? -16.688 -0.214 10.25 1 84.12 167 ASN B C 1
ATOM 3463 O O . ASN B 1 167 ? -16.938 0.255 11.359 1 84.12 167 ASN B O 1
ATOM 3467 N N . VAL B 1 168 ? -16.812 0.599 9.242 1 65.88 168 VAL B N 1
ATOM 3468 C CA . VAL B 1 168 ? -17.406 1.927 9.281 1 65.88 168 VAL B CA 1
ATOM 3469 C C . VAL B 1 168 ? -18.906 1.806 9.539 1 65.88 168 VAL B C 1
ATOM 3471 O O . VAL B 1 168 ? -19.516 2.682 10.164 1 65.88 168 VAL B O 1
ATOM 3474 N N . PHE B 1 169 ? -19.609 0.863 8.914 1 58.34 169 PHE B N 1
ATOM 3475 C CA . PHE B 1 169 ? -21.047 0.877 9.078 1 58.34 169 PHE B CA 1
ATOM 3476 C C . PHE B 1 169 ? -21.516 -0.32 9.906 1 58.34 169 PHE B C 1
ATOM 3478 O O . PHE B 1 169 ? -20.828 -1.345 9.953 1 58.34 169 PHE B O 1
ATOM 3485 N N . ARG B 1 170 ? -22.344 0.026 10.922 1 52.41 170 ARG B N 1
ATOM 3486 C CA . ARG B 1 170 ? -23.078 -0.772 11.898 1 52.41 170 ARG B CA 1
ATOM 3487 C C . ARG B 1 170 ? -23.375 -2.17 11.352 1 52.41 170 ARG B C 1
ATOM 3489 O O . ARG B 1 170 ? -24.219 -2.885 11.883 1 52.41 170 ARG B O 1
ATOM 3496 N N . LEU B 1 171 ? -22.703 -2.447 10.18 1 56.09 171 LEU B N 1
ATOM 3497 C CA . LEU B 1 171 ? -23.281 -3.744 9.828 1 56.09 171 LEU B CA 1
ATOM 3498 C C . LEU B 1 171 ? -22.641 -4.855 10.656 1 56.09 171 LEU B C 1
ATOM 3500 O O . LEU B 1 171 ? -21.875 -5.668 10.125 1 56.09 171 LEU B O 1
ATOM 3504 N N . GLU B 1 172 ? -22.516 -4.602 11.938 1 56.75 172 GLU B N 1
ATOM 3505 C CA . GLU B 1 172 ? -21.859 -5.613 12.758 1 56.75 172 GLU B CA 1
ATOM 3506 C C . GLU B 1 172 ? -22.391 -7.008 12.453 1 56.75 172 GLU B C 1
ATOM 3508 O O . GLU B 1 172 ? -21.656 -7.992 12.508 1 56.75 172 GLU B O 1
ATOM 3513 N N . THR B 1 173 ? -23.656 -7.051 12.336 1 59.47 173 THR B N 1
ATOM 3514 C CA . THR B 1 173 ? -24.125 -8.43 12.414 1 59.47 173 THR B CA 1
ATOM 3515 C C . THR B 1 173 ? -24.953 -8.789 11.18 1 59.47 173 THR B C 1
ATOM 3517 O O . THR B 1 173 ? -25.766 -9.719 11.219 1 59.47 173 THR B O 1
ATOM 3520 N N . ASN B 1 174 ? -24.469 -8.258 9.898 1 74.56 174 ASN B N 1
ATOM 3521 C CA . ASN B 1 174 ? -25.359 -8.766 8.852 1 74.56 174 ASN B CA 1
ATOM 3522 C C . ASN B 1 174 ? -24.734 -8.633 7.469 1 74.56 174 ASN B C 1
ATOM 3524 O O . ASN B 1 174 ? -25.422 -8.352 6.488 1 74.56 174 ASN B O 1
ATOM 3528 N N . LEU B 1 175 ? -23.469 -8.891 7.461 1 84.5 175 LEU B N 1
ATOM 3529 C CA . LEU B 1 175 ? -22.844 -8.922 6.137 1 84.5 175 LEU B CA 1
ATOM 3530 C C . LEU B 1 175 ? -23.375 -10.094 5.32 1 84.5 175 LEU B C 1
ATOM 3532 O O . LEU B 1 175 ? -23.453 -11.219 5.82 1 84.5 175 LEU B O 1
ATOM 3536 N N . LYS B 1 176 ? -23.734 -9.828 4.074 1 87.56 176 LYS B N 1
ATOM 3537 C CA . LYS B 1 176 ? -24.266 -10.906 3.242 1 87.56 176 LYS B CA 1
ATOM 3538 C C . LYS B 1 176 ? -23.594 -10.922 1.874 1 87.56 176 LYS B C 1
ATOM 3540 O O . LYS B 1 176 ? -23.031 -11.945 1.469 1 87.56 176 LYS B O 1
ATOM 3545 N N . LYS B 1 177 ? -23.672 -9.836 1.168 1 93.81 177 LYS B N 1
ATOM 3546 C CA . LYS B 1 177 ? -23.141 -9.766 -0.194 1 93.81 177 LYS B CA 1
ATOM 3547 C C . LYS B 1 177 ? -21.688 -9.32 -0.202 1 93.81 177 LYS B C 1
ATOM 3549 O O . LYS B 1 177 ? -21.375 -8.188 0.189 1 93.81 177 LYS B O 1
ATOM 3554 N N . ILE B 1 178 ? -20.828 -10.18 -0.719 1 96.06 178 ILE B N 1
ATOM 3555 C CA . ILE B 1 178 ? -19.391 -9.969 -0.657 1 96.06 178 ILE B CA 1
ATOM 3556 C C . ILE B 1 178 ? -18.812 -9.906 -2.07 1 96.06 178 ILE B C 1
ATOM 3558 O O . ILE B 1 178 ? -19.156 -10.719 -2.926 1 96.06 178 ILE B O 1
ATOM 3562 N N . GLY B 1 179 ? -18.016 -8.891 -2.352 1 98 179 GLY B N 1
ATOM 3563 C CA . GLY B 1 179 ? -17.172 -8.867 -3.541 1 98 179 GLY B CA 1
ATOM 3564 C C . GLY B 1 179 ? -15.727 -9.219 -3.258 1 98 179 GLY B C 1
ATOM 3565 O O . GLY B 1 179 ? -15.195 -8.875 -2.197 1 98 179 GLY B O 1
ATOM 3566 N N . ILE B 1 180 ? -15.102 -9.93 -4.188 1 98.81 180 ILE B N 1
ATOM 3567 C CA . ILE B 1 180 ? -13.695 -10.281 -4.059 1 98.81 180 ILE B CA 1
ATOM 3568 C C . ILE B 1 180 ? -12.945 -9.891 -5.332 1 98.81 180 ILE B C 1
ATOM 3570 O O . ILE B 1 180 ? -13.398 -10.188 -6.441 1 98.81 180 ILE B O 1
ATOM 3574 N N . ILE B 1 181 ? -11.922 -9.219 -5.184 1 98.75 181 ILE B N 1
ATOM 3575 C CA . ILE B 1 181 ? -10.938 -8.977 -6.23 1 98.75 181 ILE B CA 1
ATOM 3576 C C . ILE B 1 181 ? -9.539 -9.32 -5.723 1 98.75 181 ILE B C 1
ATOM 3578 O O . ILE B 1 181 ? -8.977 -8.602 -4.895 1 98.75 181 ILE B O 1
ATOM 3582 N N . GLY B 1 182 ? -8.977 -10.406 -6.195 1 98.25 182 GLY B N 1
ATOM 3583 C CA . GLY B 1 182 ? -7.613 -10.766 -5.824 1 98.25 182 GLY B CA 1
ATOM 3584 C C . GLY B 1 182 ? -6.586 -9.742 -6.27 1 98.25 182 GLY B C 1
ATOM 3585 O O . GLY B 1 182 ? -6.68 -9.203 -7.375 1 98.25 182 GLY B O 1
ATOM 3586 N N . GLY B 1 183 ? -5.582 -9.531 -5.383 1 96.94 183 GLY B N 1
ATOM 3587 C CA . GLY B 1 183 ? -4.551 -8.562 -5.707 1 96.94 183 GLY B CA 1
ATOM 3588 C C . GLY B 1 183 ? -4.961 -7.133 -5.406 1 96.94 183 GLY B C 1
ATOM 3589 O O . GLY B 1 183 ? -5.746 -6.891 -4.484 1 96.94 183 GLY B O 1
ATOM 3590 N N . SER B 1 184 ? -4.387 -6.191 -6.109 1 96.81 184 SER B N 1
ATOM 3591 C CA . SER B 1 184 ? -4.633 -4.77 -5.898 1 96.81 184 SER B CA 1
ATOM 3592 C C . SER B 1 184 ? -5.898 -4.312 -6.617 1 96.81 184 SER B C 1
ATOM 3594 O O . SER B 1 184 ? -5.832 -3.771 -7.723 1 96.81 184 SER B O 1
ATOM 3596 N N . GLY B 1 185 ? -7.031 -4.41 -5.969 1 97.5 185 GLY B N 1
ATOM 3597 C CA . GLY B 1 185 ? -8.289 -4.23 -6.684 1 97.5 185 GLY B CA 1
ATOM 3598 C C . GLY B 1 185 ? -9.07 -3.018 -6.219 1 97.5 185 GLY B C 1
ATOM 3599 O O . GLY B 1 185 ? -10.18 -2.771 -6.695 1 97.5 185 GLY B O 1
ATOM 3600 N N . TYR B 1 186 ? -8.516 -2.1 -5.395 1 97 186 TYR B N 1
ATOM 3601 C CA . TYR B 1 186 ? -9.312 -1.022 -4.809 1 97 186 TYR B CA 1
ATOM 3602 C C . TYR B 1 186 ? -9.797 -0.06 -5.883 1 97 186 TYR B C 1
ATOM 3604 O O . TYR B 1 186 ? -10.844 0.573 -5.727 1 97 186 TYR B O 1
ATOM 3612 N N . LYS B 1 187 ? -9.078 0.045 -6.941 1 94.88 187 LYS B N 1
ATOM 3613 C CA . LYS B 1 187 ? -9.477 0.959 -8.008 1 94.88 187 LYS B CA 1
ATOM 3614 C C . LYS B 1 187 ? -10.859 0.593 -8.555 1 94.88 187 LYS B C 1
ATOM 3616 O O . LYS B 1 187 ? -11.523 1.425 -9.172 1 94.88 187 LYS B O 1
ATOM 3621 N N . PHE B 1 188 ? -11.32 -0.633 -8.305 1 96.81 188 PHE B N 1
ATOM 3622 C CA . PHE B 1 188 ? -12.602 -1.101 -8.828 1 96.81 188 PHE B CA 1
ATOM 3623 C C . PHE B 1 188 ? -13.688 -1.032 -7.762 1 96.81 188 PHE B C 1
ATOM 3625 O O . PHE B 1 188 ? -14.828 -1.419 -8 1 96.81 188 PHE B O 1
ATOM 3632 N N . ALA B 1 189 ? -13.391 -0.554 -6.609 1 96.94 189 ALA B N 1
ATOM 3633 C CA . ALA B 1 189 ? -14.289 -0.627 -5.457 1 96.94 189 ALA B CA 1
ATOM 3634 C C . ALA B 1 189 ? -15.586 0.13 -5.723 1 96.94 189 ALA B C 1
ATOM 3636 O O . ALA B 1 189 ? -16.672 -0.399 -5.496 1 96.94 189 ALA B O 1
ATOM 3637 N N . ASP B 1 190 ? -15.469 1.369 -6.254 1 95.56 190 ASP B N 1
ATOM 3638 C CA . ASP B 1 190 ? -16.672 2.176 -6.48 1 95.56 190 ASP B CA 1
ATOM 3639 C C . ASP B 1 190 ? -17.656 1.451 -7.395 1 95.56 190 ASP B C 1
ATOM 3641 O O . ASP B 1 190 ? -18.844 1.347 -7.078 1 95.56 190 ASP B O 1
ATOM 3645 N N . ASP B 1 191 ? -17.125 0.978 -8.461 1 96.56 191 ASP B N 1
ATOM 3646 C CA . ASP B 1 191 ? -17.969 0.273 -9.422 1 96.56 191 ASP B CA 1
ATOM 3647 C C . ASP B 1 191 ? -18.594 -0.974 -8.789 1 96.56 191 ASP B C 1
ATOM 3649 O O . ASP B 1 191 ? -19.781 -1.227 -8.953 1 96.56 191 ASP B O 1
ATOM 3653 N N . ALA B 1 192 ? -17.812 -1.723 -8.062 1 97.5 192 ALA B N 1
ATOM 3654 C CA . ALA B 1 192 ? -18.281 -2.953 -7.426 1 97.5 192 ALA B CA 1
ATOM 3655 C C . ALA B 1 192 ? -19.391 -2.666 -6.422 1 97.5 192 ALA B C 1
ATOM 3657 O O . ALA B 1 192 ? -20.438 -3.312 -6.445 1 97.5 192 ALA B O 1
ATOM 3658 N N . PHE B 1 193 ? -19.188 -1.704 -5.547 1 96.25 193 PHE B N 1
ATOM 3659 C CA . PHE B 1 193 ? -20.188 -1.364 -4.531 1 96.25 193 PHE B CA 1
ATOM 3660 C C . PHE B 1 193 ? -21.453 -0.842 -5.176 1 96.25 193 PHE B C 1
ATOM 3662 O O . PHE B 1 193 ? -22.562 -1.206 -4.766 1 96.25 193 PHE B O 1
ATOM 3669 N N . ASN B 1 194 ? -21.344 0.009 -6.168 1 95.69 194 ASN B N 1
ATOM 3670 C CA . ASN B 1 194 ? -22.5 0.653 -6.773 1 95.69 194 ASN B CA 1
ATOM 3671 C C . ASN B 1 194 ? -23.328 -0.339 -7.586 1 95.69 194 ASN B C 1
ATOM 3673 O O . ASN B 1 194 ? -24.562 -0.345 -7.492 1 95.69 194 ASN B O 1
ATOM 3677 N N . ARG B 1 195 ? -22.672 -1.187 -8.305 1 96.94 195 ARG B N 1
ATOM 3678 C CA . ARG B 1 195 ? -23.391 -2.064 -9.227 1 96.94 195 ARG B CA 1
ATOM 3679 C C . ARG B 1 195 ? -23.969 -3.266 -8.484 1 96.94 195 ARG B C 1
ATOM 3681 O O . ARG B 1 195 ? -25.031 -3.771 -8.852 1 96.94 195 ARG B O 1
ATOM 3688 N N . TYR B 1 196 ? -23.328 -3.678 -7.426 1 96.75 196 TYR B N 1
ATOM 3689 C CA . TYR B 1 196 ? -23.766 -4.914 -6.789 1 96.75 196 TYR B CA 1
ATOM 3690 C C . TYR B 1 196 ? -24.312 -4.648 -5.387 1 96.75 196 TYR B C 1
ATOM 3692 O O . TYR B 1 196 ? -24.719 -5.574 -4.688 1 96.75 196 TYR B O 1
ATOM 3700 N N . GLN B 1 197 ? -24.281 -3.404 -4.941 1 94.31 197 GLN B N 1
ATOM 3701 C CA . GLN B 1 197 ? -24.703 -3.062 -3.588 1 94.31 197 GLN B CA 1
ATOM 3702 C C . GLN B 1 197 ? -24.016 -3.951 -2.555 1 94.31 197 GLN B C 1
ATOM 3704 O O . GLN B 1 197 ? -24.672 -4.551 -1.705 1 94.31 197 GLN B O 1
ATOM 3709 N N . LEU B 1 198 ? -22.719 -4.027 -2.613 1 95 198 LEU B N 1
ATOM 3710 C CA . LEU B 1 198 ? -21.922 -4.887 -1.744 1 95 198 LEU B CA 1
ATOM 3711 C C . LEU B 1 198 ? -22 -4.418 -0.295 1 95 198 LEU B C 1
ATOM 3713 O O . LEU B 1 198 ? -22.078 -3.217 -0.03 1 95 198 LEU B O 1
ATOM 3717 N N . ASP B 1 199 ? -21.953 -5.438 0.606 1 92.75 199 ASP B N 1
ATOM 3718 C CA . ASP B 1 199 ? -21.75 -5.129 2.018 1 92.75 199 ASP B CA 1
ATOM 3719 C C . ASP B 1 199 ? -20.266 -4.965 2.332 1 92.75 199 ASP B C 1
ATOM 3721 O O . ASP B 1 199 ? -19.906 -4.246 3.266 1 92.75 199 ASP B O 1
ATOM 3725 N N . MET B 1 200 ? -19.453 -5.656 1.528 1 94.56 200 MET B N 1
ATOM 3726 C CA . MET B 1 200 ? -18.016 -5.672 1.785 1 94.56 200 MET B CA 1
ATOM 3727 C C . MET B 1 200 ? -17.234 -6.07 0.533 1 94.56 200 MET B C 1
ATOM 3729 O O . MET B 1 200 ? -17.688 -6.918 -0.238 1 94.56 200 MET B O 1
ATOM 3733 N N . LEU B 1 201 ? -16.125 -5.445 0.349 1 97 201 LEU B N 1
ATOM 3734 C CA . LEU B 1 201 ? -15.188 -5.852 -0.696 1 97 201 LEU B CA 1
ATOM 3735 C C . LEU B 1 201 ? -13.898 -6.387 -0.091 1 97 201 LEU B C 1
ATOM 3737 O O . LEU B 1 201 ? -13.32 -5.766 0.805 1 97 201 LEU B O 1
ATOM 3741 N N . ILE B 1 202 ? -13.516 -7.539 -0.526 1 98.25 202 ILE B N 1
ATOM 3742 C CA . ILE B 1 202 ? -12.25 -8.141 -0.124 1 98.25 202 ILE B CA 1
ATOM 3743 C C . ILE B 1 202 ? -11.219 -7.973 -1.236 1 98.25 202 ILE B C 1
ATOM 3745 O O . ILE B 1 202 ? -11.461 -8.359 -2.383 1 98.25 202 ILE B O 1
ATOM 3749 N N . THR B 1 203 ? -10.133 -7.379 -0.963 1 98.75 203 THR B N 1
ATOM 3750 C CA . THR B 1 203 ? -9.039 -7.168 -1.907 1 98.75 203 THR B CA 1
ATOM 3751 C C . THR B 1 203 ? -7.715 -7 -1.17 1 98.75 203 THR B C 1
ATOM 3753 O O . THR B 1 203 ? -7.531 -7.551 -0.082 1 98.75 203 THR B O 1
ATOM 3756 N N . SER B 1 204 ? -6.668 -6.465 -1.826 1 98.19 204 SER B N 1
ATOM 3757 C CA . SER B 1 204 ? -5.371 -6.312 -1.176 1 98.19 204 SER B CA 1
ATOM 3758 C C . SER B 1 204 ? -4.664 -5.043 -1.638 1 98.19 204 SER B C 1
ATOM 3760 O O . SER B 1 204 ? -5.133 -4.367 -2.557 1 98.19 204 SER B O 1
ATOM 3762 N N . ASP B 1 205 ? -3.652 -4.664 -0.903 1 97.31 205 ASP B N 1
ATOM 3763 C CA . ASP B 1 205 ? -2.689 -3.637 -1.285 1 97.31 205 ASP B CA 1
ATOM 3764 C C . ASP B 1 205 ? -3.303 -2.242 -1.173 1 97.31 205 ASP B C 1
ATOM 3766 O O . ASP B 1 205 ? -3.074 -1.388 -2.031 1 97.31 205 ASP B O 1
ATOM 3770 N N . LEU B 1 206 ? -4.078 -1.985 -0.186 1 97 206 LEU B N 1
ATOM 3771 C CA . LEU B 1 206 ? -4.578 -0.631 0.022 1 97 206 LEU B CA 1
ATOM 3772 C C . LEU B 1 206 ? -3.494 0.265 0.608 1 97 206 LEU B C 1
ATOM 3774 O O . LEU B 1 206 ? -2.766 -0.147 1.516 1 97 206 LEU B O 1
ATOM 3778 N N . LYS B 1 207 ? -3.414 1.418 0.063 1 95.62 207 LYS B N 1
ATOM 3779 C CA . LYS B 1 207 ? -2.594 2.475 0.649 1 95.62 207 LYS B CA 1
ATOM 3780 C C . LYS B 1 207 ? -3.408 3.33 1.615 1 95.62 207 LYS B C 1
ATOM 3782 O O . LYS B 1 207 ? -4.621 3.143 1.749 1 95.62 207 LYS B O 1
ATOM 3787 N N . TYR B 1 208 ? -2.764 4.203 2.219 1 94.62 208 TYR B N 1
ATOM 3788 C CA . TYR B 1 208 ? -3.365 5.043 3.248 1 94.62 208 TYR B CA 1
ATOM 3789 C C . TYR B 1 208 ? -4.578 5.789 2.705 1 94.62 208 TYR B C 1
ATOM 3791 O O . TYR B 1 208 ? -5.66 5.738 3.293 1 94.62 208 TYR B O 1
ATOM 3799 N N . HIS B 1 209 ? -4.434 6.461 1.62 1 93.88 209 HIS B N 1
ATOM 3800 C CA . HIS B 1 209 ? -5.504 7.297 1.081 1 93.88 209 HIS B CA 1
ATOM 3801 C C . HIS B 1 209 ? -6.668 6.445 0.584 1 93.88 209 HIS B C 1
ATOM 3803 O O . HIS B 1 209 ? -7.812 6.906 0.563 1 93.88 209 HIS B O 1
ATOM 3809 N N . ASN B 1 210 ? -6.371 5.168 0.182 1 95.44 210 ASN B N 1
ATOM 3810 C CA . ASN B 1 210 ? -7.469 4.258 -0.133 1 95.44 210 ASN B CA 1
ATOM 3811 C C . ASN B 1 210 ? -8.398 4.074 1.06 1 95.44 210 ASN B C 1
ATOM 3813 O O . ASN B 1 210 ? -9.625 4.066 0.901 1 95.44 210 ASN B O 1
ATOM 3817 N N . TRP B 1 211 ? -7.836 3.955 2.221 1 94.69 211 TRP B N 1
ATOM 3818 C CA . TRP B 1 211 ? -8.617 3.744 3.436 1 94.69 211 TRP B CA 1
ATOM 3819 C C . TRP B 1 211 ? -9.43 4.984 3.779 1 94.69 211 TRP B C 1
ATOM 3821 O O . TRP B 1 211 ? -10.586 4.879 4.215 1 94.69 211 TRP B O 1
AT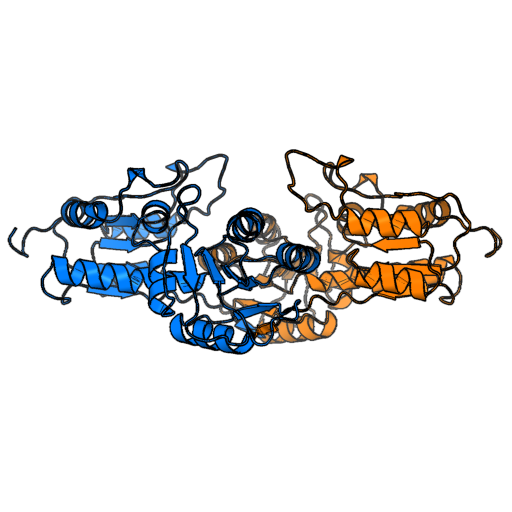OM 3831 N N . LEU B 1 212 ? -8.828 6.145 3.59 1 92.94 212 LEU B N 1
ATOM 3832 C CA . LEU B 1 212 ? -9.547 7.398 3.811 1 92.94 212 LEU B CA 1
ATOM 3833 C C . LEU B 1 212 ? -10.758 7.5 2.893 1 92.94 212 LEU B C 1
ATOM 3835 O O . LEU B 1 212 ? -11.852 7.852 3.338 1 92.94 212 LEU B O 1
ATOM 3839 N N . ASP B 1 213 ? -10.5 7.148 1.638 1 93.25 213 ASP B N 1
ATOM 3840 C CA . ASP B 1 213 ? -11.586 7.18 0.659 1 93.25 213 ASP B CA 1
ATOM 3841 C C . ASP B 1 213 ? -12.695 6.203 1.037 1 93.25 213 ASP B C 1
ATOM 3843 O O . ASP B 1 213 ? -13.875 6.551 0.998 1 93.25 213 ASP B O 1
ATOM 3847 N N . ALA B 1 214 ? -12.32 5.027 1.379 1 94.38 214 ALA B N 1
ATOM 3848 C CA . ALA B 1 214 ? -13.297 4.004 1.746 1 94.38 214 ALA B CA 1
ATOM 3849 C C . ALA B 1 214 ? -14.148 4.465 2.922 1 94.38 214 ALA B C 1
ATOM 3851 O O . ALA B 1 214 ? -15.367 4.262 2.928 1 94.38 214 ALA B O 1
ATOM 3852 N N . GLN B 1 215 ? -13.531 5.047 3.902 1 91.94 215 GLN B N 1
ATOM 3853 C CA . GLN B 1 215 ? -14.242 5.555 5.07 1 91.94 215 GLN B CA 1
ATOM 3854 C C . GLN B 1 215 ? -15.227 6.652 4.68 1 91.94 215 GLN B C 1
ATOM 3856 O O . GLN B 1 215 ? -16.391 6.637 5.113 1 91.94 215 GLN B O 1
ATOM 3861 N N . ALA B 1 216 ? -14.773 7.57 3.898 1 91.88 216 ALA B N 1
ATOM 3862 C CA . ALA B 1 216 ? -15.617 8.68 3.471 1 91.88 216 ALA B CA 1
ATOM 3863 C C . ALA B 1 216 ? -16.812 8.188 2.654 1 91.88 216 ALA B C 1
ATOM 3865 O O . ALA B 1 216 ? -17.906 8.734 2.756 1 91.88 216 ALA B O 1
ATOM 3866 N N . LYS B 1 217 ? -16.562 7.137 1.861 1 92.75 217 LYS B N 1
ATOM 3867 C CA . LYS B 1 217 ? -17.594 6.594 0.975 1 92.75 217 LYS B CA 1
ATOM 3868 C C . LYS B 1 217 ? -18.453 5.562 1.696 1 92.75 217 LYS B C 1
ATOM 3870 O O . LYS B 1 217 ? -19.359 4.988 1.104 1 92.75 217 LYS B O 1
ATOM 3875 N N . LYS B 1 218 ? -18.109 5.25 2.945 1 90.88 218 LYS B N 1
ATOM 3876 C CA . LYS B 1 218 ? -18.797 4.258 3.764 1 90.88 218 LYS B CA 1
ATOM 3877 C C . LYS B 1 218 ? -18.703 2.869 3.141 1 90.88 218 LYS B C 1
ATOM 3879 O O . LYS B 1 218 ? -19.703 2.15 3.068 1 90.88 218 LYS B O 1
ATOM 3884 N N . GLN B 1 219 ? -17.594 2.572 2.629 1 92.81 219 GLN B N 1
ATOM 3885 C CA . GLN B 1 219 ? -17.312 1.263 2.057 1 92.81 219 GLN B CA 1
ATOM 3886 C C . GLN B 1 219 ? -16.547 0.385 3.043 1 92.81 219 GLN B C 1
ATOM 3888 O O . GLN B 1 219 ? -15.5 0.79 3.564 1 92.81 219 GLN B O 1
ATOM 3893 N N . ASN B 1 220 ? -17.062 -0.818 3.34 1 93.12 220 ASN B N 1
ATOM 3894 C CA . ASN B 1 220 ? -16.312 -1.801 4.109 1 93.12 220 ASN B CA 1
ATOM 3895 C C . ASN B 1 220 ? -15.344 -2.582 3.225 1 93.12 220 ASN B C 1
ATOM 3897 O O . ASN B 1 220 ? -15.758 -3.211 2.248 1 93.12 220 ASN B O 1
ATOM 3901 N N . ILE B 1 221 ? -14.102 -2.547 3.627 1 95.88 221 ILE B N 1
ATOM 3902 C CA . ILE B 1 221 ? -13.078 -3.207 2.83 1 95.88 221 ILE B CA 1
ATOM 3903 C C . ILE B 1 221 ? -12.227 -4.109 3.725 1 95.88 221 ILE B C 1
ATOM 3905 O O . ILE B 1 221 ? -11.914 -3.744 4.859 1 95.88 221 ILE B O 1
ATOM 3909 N N . ILE B 1 222 ? -11.922 -5.246 3.285 1 97.12 222 ILE B N 1
ATOM 3910 C CA . ILE B 1 222 ? -10.891 -6.086 3.875 1 97.12 222 ILE B CA 1
ATOM 3911 C C . ILE B 1 222 ? -9.68 -6.152 2.941 1 97.12 222 ILE B C 1
ATOM 3913 O O . ILE B 1 222 ? -9.82 -6.496 1.766 1 97.12 222 ILE B O 1
ATOM 3917 N N . ASP B 1 223 ? -8.562 -5.746 3.412 1 98.44 223 ASP B N 1
ATOM 3918 C CA . ASP B 1 223 ? -7.289 -6.059 2.773 1 98.44 223 ASP B CA 1
ATOM 3919 C C . ASP B 1 223 ? -6.746 -7.402 3.254 1 98.44 223 ASP B C 1
ATOM 3921 O O . ASP B 1 223 ? -6.227 -7.504 4.367 1 98.44 223 ASP B O 1
ATOM 3925 N N . MET B 1 224 ? -6.84 -8.367 2.428 1 98.06 224 MET B N 1
ATOM 3926 C CA . MET B 1 224 ? -6.496 -9.727 2.855 1 98.06 224 MET B CA 1
ATOM 3927 C C . MET B 1 224 ? -5.023 -10.016 2.607 1 98.06 224 MET B C 1
ATOM 3929 O O . MET B 1 224 ? -4.59 -11.164 2.715 1 98.06 224 MET B O 1
ATOM 3933 N N . ASN B 1 225 ? -4.266 -9.031 2.309 1 96.62 225 ASN B N 1
ATOM 3934 C CA . ASN B 1 225 ? -2.852 -9.148 1.977 1 96.62 225 ASN B CA 1
ATOM 3935 C C . ASN B 1 225 ? -2.648 -9.82 0.62 1 96.62 225 ASN B C 1
ATOM 3937 O O . ASN B 1 225 ? -3.301 -10.82 0.312 1 96.62 225 ASN B O 1
ATOM 3941 N N . HIS B 1 226 ? -1.763 -9.297 -0.098 1 96.81 226 HIS B N 1
ATOM 3942 C CA . HIS B 1 226 ? -1.527 -9.727 -1.473 1 96.81 226 HIS B CA 1
ATOM 3943 C C . HIS B 1 226 ? -1.008 -11.156 -1.521 1 96.81 226 HIS B C 1
ATOM 3945 O O . HIS B 1 226 ? -1.181 -11.852 -2.525 1 96.81 226 HIS B O 1
ATOM 3951 N N . LEU B 1 227 ? -0.447 -11.68 -0.491 1 95.5 227 LEU B N 1
ATOM 3952 C CA . LEU B 1 227 ? 0.041 -13.055 -0.399 1 95.5 227 LEU B CA 1
ATOM 3953 C C . LEU B 1 227 ? -1.109 -14.047 -0.522 1 95.5 227 LEU B C 1
ATOM 3955 O O . LEU B 1 227 ? -0.883 -15.242 -0.75 1 95.5 227 LEU B O 1
ATOM 3959 N N . SER B 1 228 ? -2.291 -13.57 -0.342 1 96.56 228 SER B N 1
ATOM 3960 C CA . SER B 1 228 ? -3.465 -14.43 -0.47 1 96.56 228 SER B CA 1
ATOM 3961 C C . SER B 1 228 ? -3.537 -15.062 -1.855 1 96.56 228 SER B C 1
ATOM 3963 O O . SER B 1 228 ? -4.152 -16.109 -2.029 1 96.56 228 SER B O 1
ATOM 3965 N N . GLU B 1 229 ? -2.854 -14.523 -2.77 1 97.25 229 GLU B N 1
ATOM 3966 C CA . GLU B 1 229 ? -2.83 -15.055 -4.129 1 97.25 229 GLU B CA 1
ATOM 3967 C C . GLU B 1 229 ? -2.033 -16.344 -4.199 1 97.25 229 GLU B C 1
ATOM 3969 O O . GLU B 1 229 ? -2.043 -17.031 -5.223 1 97.25 229 GLU B O 1
ATOM 3974 N N . SER B 1 230 ? -1.468 -16.781 -3.109 1 96.56 230 SER B N 1
ATOM 3975 C CA . SER B 1 230 ? -0.73 -18.031 -3.072 1 96.56 230 SER B CA 1
ATOM 3976 C C . SER B 1 230 ? -1.652 -19.219 -3.318 1 96.56 230 SER B C 1
ATOM 3978 O O . SER B 1 230 ? -1.187 -20.328 -3.574 1 96.56 230 SER B O 1
ATOM 3980 N N . ILE B 1 231 ? -2.906 -18.984 -3.324 1 96.81 231 ILE B N 1
ATOM 3981 C CA . ILE B 1 231 ? -3.852 -20.047 -3.656 1 96.81 231 ILE B CA 1
ATOM 3982 C C . ILE B 1 231 ? -3.582 -20.547 -5.07 1 96.81 231 ILE B C 1
ATOM 3984 O O . ILE B 1 231 ? -3.889 -21.703 -5.395 1 96.81 231 ILE B O 1
ATOM 3988 N N . PHE B 1 232 ? -2.98 -19.672 -5.883 1 98.12 232 PHE B N 1
ATOM 3989 C CA . PHE B 1 232 ? -2.555 -20.047 -7.227 1 98.12 232 PHE B CA 1
ATOM 3990 C C . PHE B 1 232 ? -1.754 -21.344 -7.199 1 98.12 232 PHE B C 1
ATOM 3992 O O . PHE B 1 232 ? -1.955 -22.219 -8.039 1 98.12 232 PHE B O 1
ATOM 3999 N N . ILE B 1 233 ? -0.886 -21.5 -6.25 1 98.12 233 ILE B N 1
ATOM 4000 C CA . ILE B 1 233 ? 0.011 -22.641 -6.145 1 98.12 233 ILE B CA 1
ATOM 4001 C C . ILE B 1 233 ? -0.804 -23.922 -5.973 1 98.12 233 ILE B C 1
ATOM 4003 O O . ILE B 1 233 ? -0.575 -24.906 -6.672 1 98.12 233 ILE B O 1
ATOM 4007 N N . ASP B 1 234 ? -1.785 -23.875 -5.133 1 97.25 234 ASP B N 1
ATOM 4008 C CA . ASP B 1 234 ? -2.627 -25.031 -4.883 1 97.25 234 ASP B CA 1
ATOM 4009 C C . ASP B 1 234 ? -3.443 -25.406 -6.121 1 97.25 234 ASP B C 1
ATOM 4011 O O . ASP B 1 234 ? -3.57 -26.578 -6.465 1 97.25 234 ASP B O 1
ATOM 4015 N N . VAL B 1 235 ? -3.961 -24.406 -6.727 1 98.06 235 VAL B N 1
ATOM 4016 C CA . VAL B 1 235 ? -4.832 -24.625 -7.879 1 98.06 235 VAL B CA 1
ATOM 4017 C C . VAL B 1 235 ? -4.035 -25.266 -9.016 1 98.06 235 VAL B C 1
ATOM 4019 O O . VAL B 1 235 ? -4.469 -26.266 -9.594 1 98.06 235 VAL B O 1
ATOM 4022 N N . ILE B 1 236 ? -2.865 -24.734 -9.312 1 98.56 236 ILE B N 1
ATOM 4023 C CA . ILE B 1 236 ? -2.043 -25.25 -10.398 1 98.56 236 ILE B CA 1
ATOM 4024 C C . ILE B 1 236 ? -1.524 -26.641 -10.039 1 98.56 236 ILE B C 1
ATOM 4026 O O . ILE B 1 236 ? -1.453 -27.531 -10.898 1 98.56 236 ILE B O 1
ATOM 4030 N N . TYR B 1 237 ? -1.169 -26.797 -8.75 1 98.44 237 TYR B N 1
ATOM 4031 C CA . TYR B 1 237 ? -0.75 -28.109 -8.273 1 98.44 237 TYR B CA 1
ATOM 4032 C C . TYR B 1 237 ? -1.824 -29.156 -8.547 1 98.44 237 TYR B C 1
ATOM 4034 O O . TYR B 1 237 ? -1.533 -30.234 -9.086 1 98.44 237 TYR B O 1
ATOM 4042 N N . ASP B 1 238 ? -3.029 -28.859 -8.234 1 98.31 238 ASP B N 1
ATOM 4043 C CA . ASP B 1 238 ? -4.148 -29.766 -8.445 1 98.31 238 ASP B CA 1
ATOM 4044 C C . ASP B 1 238 ? -4.363 -30.031 -9.938 1 98.31 238 ASP B C 1
ATOM 4046 O O . ASP B 1 238 ? -4.586 -31.188 -10.336 1 98.31 238 ASP B O 1
ATOM 4050 N N . GLU B 1 239 ? -4.348 -29.016 -10.742 1 98.25 239 GLU B N 1
ATOM 4051 C CA . GLU B 1 239 ? -4.516 -29.172 -12.188 1 98.25 239 GLU B CA 1
ATOM 4052 C C . GLU B 1 239 ? -3.439 -30.078 -12.766 1 98.25 239 GLU B C 1
ATOM 4054 O O . GLU B 1 239 ? -3.738 -30.969 -13.578 1 98.25 239 GLU B O 1
ATOM 4059 N N . LEU B 1 240 ? -2.189 -29.922 -12.328 1 98.44 240 LEU B N 1
ATOM 4060 C CA . LEU B 1 240 ? -1.09 -30.688 -12.898 1 98.44 240 LEU B CA 1
ATOM 4061 C C . LEU B 1 240 ? -1.1 -32.125 -12.375 1 98.44 240 LEU B C 1
ATOM 4063 O O . LEU B 1 240 ? -0.651 -33.031 -13.062 1 98.44 240 LEU B O 1
ATOM 4067 N N . THR B 1 241 ? -1.574 -32.281 -11.148 1 98.31 241 THR B N 1
ATOM 4068 C CA . THR B 1 241 ? -1.752 -33.625 -10.641 1 98.31 241 THR B CA 1
ATOM 4069 C C . THR B 1 241 ? -2.699 -34.438 -11.539 1 98.31 241 THR B C 1
ATOM 4071 O O . THR B 1 241 ? -2.459 -35.594 -11.812 1 98.31 241 THR B O 1
ATOM 4074 N N . LYS B 1 242 ? -3.736 -33.781 -11.992 1 96.88 242 LYS B N 1
ATOM 4075 C CA . LYS B 1 242 ? -4.656 -34.406 -12.938 1 96.88 242 LYS B CA 1
ATOM 4076 C C . LYS B 1 242 ? -3.971 -34.688 -14.273 1 96.88 242 LYS B C 1
ATOM 4078 O O . LYS B 1 242 ? -4.172 -35.75 -14.867 1 96.88 242 LYS B O 1
ATOM 4083 N N . PHE B 1 243 ? -3.225 -33.719 -14.703 1 96.56 243 PHE B N 1
ATOM 4084 C CA . PHE B 1 243 ? -2.529 -33.844 -15.984 1 96.56 243 PHE B CA 1
ATOM 4085 C C . PHE B 1 243 ? -1.578 -35.031 -15.984 1 96.56 243 PHE B C 1
ATOM 4087 O O . PHE B 1 243 ? -1.57 -35.812 -16.938 1 96.56 243 PHE B O 1
ATOM 4094 N N . TYR B 1 244 ? -0.819 -35.25 -14.859 1 96.25 244 TYR B N 1
ATOM 4095 C CA . TYR B 1 244 ? 0.209 -36.281 -14.773 1 96.25 244 TYR B CA 1
ATOM 4096 C C . TYR B 1 244 ? -0.371 -37.594 -14.242 1 96.25 244 TYR B C 1
ATOM 4098 O O . TYR B 1 244 ? 0.231 -38.656 -14.398 1 96.25 244 TYR B O 1
ATOM 4106 N N . GLY B 1 245 ? -1.484 -37.531 -13.594 1 96.56 245 GLY B N 1
ATOM 4107 C CA . GLY B 1 245 ? -2.068 -38.688 -12.914 1 96.56 245 GLY B CA 1
ATOM 4108 C C . GLY B 1 245 ? -1.491 -38.938 -11.531 1 96.56 245 GLY B C 1
ATOM 4109 O O . GLY B 1 245 ? -1.901 -39.844 -10.828 1 96.56 245 GLY B O 1
ATOM 4110 N N . ASN B 1 246 ? -0.513 -38.125 -11.148 1 95.88 246 ASN B N 1
ATOM 4111 C CA . ASN B 1 246 ? 0.115 -38.125 -9.836 1 95.88 246 ASN B CA 1
ATOM 4112 C C . ASN B 1 246 ? 0.846 -36.812 -9.562 1 95.88 246 ASN B C 1
ATOM 4114 O O . ASN B 1 246 ? 0.815 -35.906 -10.391 1 95.88 246 ASN B O 1
ATOM 4118 N N . ASP B 1 247 ? 1.503 -36.75 -8.422 1 96 247 ASP B N 1
ATOM 4119 C CA . ASP B 1 247 ? 2.176 -35.5 -8.07 1 96 247 ASP B CA 1
ATOM 4120 C C . ASP B 1 247 ? 3.664 -35.719 -7.82 1 96 247 ASP B C 1
ATOM 4122 O O . ASP B 1 247 ? 4.305 -34.969 -7.102 1 96 247 ASP B O 1
ATOM 4126 N N . ALA B 1 248 ? 4.223 -36.719 -8.406 1 94.19 248 ALA B N 1
ATOM 4127 C CA . ALA B 1 248 ? 5.594 -37.094 -8.102 1 94.19 248 ALA B CA 1
ATOM 4128 C C . ALA B 1 248 ? 6.59 -36.062 -8.578 1 94.19 248 ALA B C 1
ATOM 4130 O O . ALA B 1 248 ? 7.645 -35.875 -7.973 1 94.19 248 ALA B O 1
ATOM 4131 N N . ASN B 1 249 ? 6.273 -35.344 -9.656 1 95.75 249 ASN B N 1
ATOM 4132 C CA . ASN B 1 249 ? 7.207 -34.375 -10.258 1 95.75 249 ASN B CA 1
ATOM 4133 C C . ASN B 1 249 ? 6.848 -32.938 -9.93 1 95.75 249 ASN B C 1
ATOM 4135 O O . ASN B 1 249 ? 7.359 -32 -10.547 1 95.75 249 ASN B O 1
ATOM 4139 N N . LEU B 1 250 ? 5.984 -32.781 -8.938 1 98.44 250 LEU B N 1
ATOM 4140 C CA . LEU B 1 250 ? 5.473 -31.453 -8.648 1 98.44 250 LEU B CA 1
ATOM 4141 C C . LEU B 1 250 ? 6.004 -30.953 -7.312 1 98.44 250 LEU B C 1
ATOM 4143 O O . LEU B 1 250 ? 5.992 -31.672 -6.316 1 98.44 250 LEU B O 1
ATOM 4147 N N . ASN B 1 251 ? 6.527 -29.719 -7.336 1 98.25 251 ASN B N 1
ATOM 4148 C CA . ASN B 1 251 ? 7.016 -29.047 -6.137 1 98.25 251 ASN B CA 1
ATOM 4149 C C . ASN B 1 251 ? 6.363 -27.672 -5.957 1 98.25 251 ASN B C 1
ATOM 4151 O O . ASN B 1 251 ? 6.113 -26.969 -6.934 1 98.25 251 ASN B O 1
ATOM 4155 N N . LYS B 1 252 ? 6.09 -27.359 -4.68 1 97.75 252 LYS B N 1
ATOM 4156 C CA . LYS B 1 252 ? 5.551 -26.047 -4.332 1 97.75 252 LYS B CA 1
ATOM 4157 C C . LYS B 1 252 ? 6.609 -25.188 -3.656 1 97.75 252 LYS B C 1
ATOM 4159 O O . LYS B 1 252 ? 7.387 -25.672 -2.834 1 97.75 252 LYS B O 1
ATOM 4164 N N . SER B 1 253 ? 6.66 -23.953 -4.094 1 94 253 SER B N 1
ATOM 4165 C CA . SER B 1 253 ? 7.426 -22.969 -3.344 1 94 253 SER B CA 1
ATOM 4166 C C . SER B 1 253 ? 6.504 -21.984 -2.629 1 94 253 SER B C 1
ATOM 4168 O O . SER B 1 253 ? 5.625 -21.391 -3.252 1 94 253 SER B O 1
ATOM 4170 N N . LEU B 1 254 ? 6.688 -21.938 -1.344 1 81.38 254 LEU B N 1
ATOM 4171 C CA . LEU B 1 254 ? 5.93 -20.922 -0.613 1 81.38 254 LEU B CA 1
ATOM 4172 C C . LEU B 1 254 ? 6.688 -19.594 -0.57 1 81.38 254 LEU B C 1
ATOM 4174 O O . LEU B 1 254 ? 7.914 -19.594 -0.43 1 81.38 254 LEU B O 1
ATOM 4178 N N . SER B 1 255 ? 6.023 -18.562 -1.033 1 71.88 255 SER B N 1
ATOM 4179 C CA . SER B 1 255 ? 6.648 -17.25 -1.021 1 71.88 255 SER B CA 1
ATOM 4180 C C . SER B 1 255 ? 7.012 -16.812 0.399 1 71.88 255 SER B C 1
ATOM 4182 O O . SER B 1 255 ? 6.172 -16.875 1.301 1 71.88 255 SER B O 1
ATOM 4184 N N . ILE B 1 256 ? 8.336 -16.609 0.555 1 73.75 256 ILE B N 1
ATOM 4185 C CA . ILE B 1 256 ? 8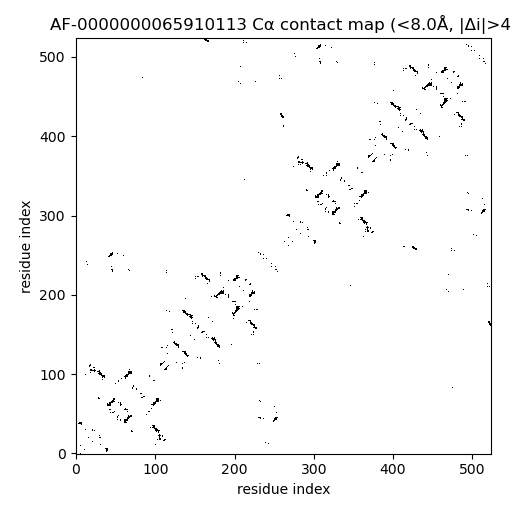.781 -16.172 1.873 1 73.75 256 ILE B CA 1
ATOM 4186 C C . ILE B 1 256 ? 9.242 -14.719 1.809 1 73.75 256 ILE B C 1
ATOM 4188 O O . ILE B 1 256 ? 10.375 -14.438 1.431 1 73.75 256 ILE B O 1
ATOM 4192 N N . ILE B 1 257 ? 8.258 -13.844 1.681 1 78.69 257 ILE B N 1
ATOM 4193 C CA . ILE B 1 257 ? 8.68 -12.461 1.878 1 78.69 257 ILE B CA 1
ATOM 4194 C C . ILE B 1 257 ? 8.891 -12.195 3.365 1 78.69 257 ILE B C 1
ATOM 4196 O O . ILE B 1 257 ? 8.008 -12.453 4.184 1 78.69 257 ILE B O 1
ATOM 4200 N N . LYS B 1 258 ? 10.133 -11.805 3.641 1 83.56 258 LYS B N 1
ATOM 4201 C CA . LYS B 1 258 ? 10.523 -11.617 5.035 1 83.56 258 LYS B CA 1
ATOM 4202 C C . LYS B 1 258 ? 10.203 -10.203 5.508 1 83.56 258 LYS B C 1
ATOM 4204 O O . LYS B 1 258 ? 11.062 -9.312 5.453 1 83.56 258 LYS B O 1
ATOM 4209 N N . ILE B 1 259 ? 8.984 -9.969 5.832 1 91.69 259 ILE B N 1
ATOM 4210 C CA . ILE B 1 259 ? 8.523 -8.695 6.375 1 91.69 259 ILE B CA 1
ATOM 4211 C C . ILE B 1 259 ? 8.156 -8.867 7.848 1 91.69 259 ILE B C 1
ATOM 4213 O O . ILE B 1 259 ? 7.453 -9.812 8.219 1 91.69 259 ILE B O 1
ATOM 4217 N N . ASN B 1 260 ? 8.695 -8.016 8.648 1 92.88 260 ASN B N 1
ATOM 4218 C CA . ASN B 1 260 ? 8.32 -7.98 10.062 1 92.88 260 ASN B CA 1
ATOM 4219 C C . ASN B 1 260 ? 7.23 -6.941 10.32 1 92.88 260 ASN B C 1
ATOM 4221 O O . ASN B 1 260 ? 7.223 -5.875 9.703 1 92.88 260 ASN B O 1
ATOM 4225 N N . TYR B 1 261 ? 6.324 -7.32 11.25 1 93 261 TYR B N 1
ATOM 4226 C CA . TYR B 1 261 ? 5.23 -6.445 11.656 1 93 261 TYR B CA 1
ATOM 4227 C C . TYR B 1 261 ? 5.277 -6.18 13.156 1 93 261 TYR B C 1
ATOM 4229 O O . TYR B 1 261 ? 5.305 -7.117 13.961 1 93 261 TYR B O 1
ATOM 4237 N N . ILE B 1 262 ? 5.27 -4.887 13.484 1 93.5 262 ILE B N 1
ATOM 4238 C CA . ILE B 1 262 ? 5.199 -4.594 14.906 1 93.5 262 ILE B CA 1
ATOM 4239 C C . ILE B 1 262 ? 4.199 -3.465 15.156 1 93.5 262 ILE B C 1
ATOM 4241 O O . ILE B 1 262 ? 3.957 -2.637 14.273 1 93.5 262 ILE B O 1
#

Foldseek 3Di:
DPLFFDFPVNLQVLCCVQQPPVQADPLADFFKDLGLNGGFQFEEEEADQDPVSLVVCVVLVGQEYEYAHDQDAPVSDDPPDDDDHDPVSVVSNNVSNHMYGYHYRSQQLGPCHQQVVLCVLLVFAPWDQDPVGSQKIKGWDPAFAAPVVSLVVLCVSQVFPDKDKDDQDPSRTGFTMEMEGAEDCLVCQVVCCVVVVHQEYEYADDDDVSVVVCNVVVHIYMHSYNSSSRVSRVVSQVSVCVVSVHNPRYHYDRDDDPDDDD/DPLFFDFPVNLQVLCCVQQPPVQADPLADFFKDLGLNGGFQFEEEEADQDPVSLVVCVVLVGQEYEYAHDQDAPVSDDPPDDDDHDPVSVVSNNVSNHMYGYHYRSQQLGPCHQQVVLCVLLVFAPWDQDPVGSQKIKGWDPAFAAPVVSLVVLCVSQVFPDKDKDDQDPSGTGFTMEMEGAEDCLVCQVVCCVVPVHQEYEYADDDDVSVVVCNVVVHIYMHSYNSSSRVSRVVSQVSVCVVSVHNPRYHYDRDDDPDDDD

Sequence (524 aa):
MKKMDIKAQDILNFLTKKYDLSKAEAWDKNGLFFDEQQTINNVQIALDITDDVVNDAILNNANLIISHHPLFTNQDSNDEVNYFVNIDLIEKIKKNKISLIHLHTAFDASANGMSMQMAKRLGLLNLKQDEQNPYLVVGELKLGVSVDYISRIIKQKFLSPIIKYNNVFRLETNLKKIGIIGGSGYKFADDAFNRYQLDMLITSDLKYHNWLDAQAKKQNIIDMNHLSESIFIDVIYDELTKFYGNDANLNKSLSIIKINYIMKKMDIKAQDILNFLTKKYDLSKAEAWDKNGLFFDEQQTINNVQIALDITDDVVNDAILNNANLIISHHPLFTNQDSNDEVNYFVNIDLIEKIKKNKISLIHLHTAFDASANGMSMQMAKRLGLLNLKQDEQNPYLVVGELKLGVSVDYISRIIKQKFLSPIIKYNNVFRLETNLKKIGIIGGSGYKFADDAFNRYQLDMLITSDLKYHNWLDAQAKKQNIIDMNHLSESIFIDVIYDELTKFYGNDANLNKSLSIIKINYI